Protein AF-B3SEL4-F1 (afdb_monomer_lite)

Secondary structure (DSSP, 8-state):
-HHHHHHHHHHHHHHHHHHHHHHTTT-SS------------S---HHHHHHHHHHHHHHHHPPEEE-----GGGGGGGTT-SSEEE--SS--TT-----------SS--HHHHHHHHHHHH--S--HHHHHHHHHHHHH-HHHHHHHHHTTT-HHHHHHHHTT---SHHHHHHHHHHHHHHTSS-PPTT-SS--HHHHHHHHHTSTTHHHHHHGGGS-SS-EEHHHHHHHHTS-HHHHHHHHHHHHHTTSSEE-SSEEE--HHHHHHHHHHHHSSTTHHHHHHHHHHHHHHHHHHHTTT-GGGS---SSHHHHHHHHHHHHT-HHHHHHHTT-HHHHHHHHHHHTSSHHHHHHHHHHHHHHHHHHHHHHHHHHHHHHHHHHHHT--

Organism: Trichoplax adhaerens (NCBI:txid10228)

InterPro domains:
  IPR027417 P-loop containing nucleoside triphosphate hydrolase [SSF52540] (60-207)
  IPR036388 Winged helix-like DNA-binding domain superfamily [G3DSA:1.10.10.10] (206-271)
  IPR041452 APAF-1 helical domain [PF17908] (284-366)
  IPR042197 Apoptotic protease-activating factors, helical domain [G3DSA:1.10.8.430] (107-205)

Sequence (386 aa):
DICNVRKLGKRLEKEANKTAENKDNWMSSSSSNKQVKSTLPDDITPKQIEPVNTANSRLSETLFIFDDIWKKDHYKYLSFAKKSISTSRFKYLENELDHHCIRLQENLTDDEAIELLALLAVNDNDQTLHQNQVKTLGQNRAVKNVIDSCQGLPLAISLIGRLGLKTEKEWNQAKDIIAKKSAPTKLAHYDFNLYGTLELSVDSLENKRLFEQLAVFKRVSIPIQSVASLWDCEKSEAHLHLIEMNNKSLLTYDEEKCVLHDLMVDYLQQRLYSHNSNQDYRKSLNKTLIDGYRNQCDGKWNTFPDDGYFYPNLIYHALIAENDEDLQSIMTDFDWMKHKIEIDRTIYYLECDLTDYIDYLKKRKERKEKRKGKKKERNKIVQGSD

Structure (mmCIF, N/CA/C/O backbone):
data_AF-B3SEL4-F1
#
_entry.id   AF-B3SEL4-F1
#
loop_
_atom_site.group_PDB
_atom_site.id
_atom_site.type_symbol
_atom_site.label_atom_id
_atom_site.label_alt_id
_atom_site.label_comp_id
_atom_site.label_asym_id
_atom_site.label_entity_id
_atom_site.label_seq_id
_atom_site.pdbx_PDB_ins_code
_atom_site.Cartn_x
_atom_site.Cartn_y
_atom_site.Cartn_z
_atom_site.occupancy
_atom_site.B_iso_or_equiv
_atom_site.auth_seq_id
_atom_site.auth_comp_id
_atom_site.auth_asym_id
_atom_site.auth_atom_id
_atom_site.pdbx_PDB_model_num
ATOM 1 N N . ASP A 1 1 ? -0.916 -6.139 13.346 1.00 46.12 1 ASP A N 1
ATOM 2 C CA . ASP A 1 1 ? -1.919 -5.915 14.405 1.00 46.12 1 ASP A CA 1
ATOM 3 C C . ASP A 1 1 ? -1.754 -6.940 15.540 1.00 46.12 1 ASP A C 1
ATOM 5 O O . ASP A 1 1 ? -2.358 -8.008 15.543 1.00 46.12 1 ASP A O 1
ATOM 9 N N . ILE A 1 2 ? -0.829 -6.668 16.467 1.00 27.58 2 ILE A N 1
ATOM 10 C CA . ILE A 1 2 ? -0.338 -7.633 17.477 1.00 27.58 2 ILE A CA 1
ATOM 11 C C . ILE A 1 2 ? -1.396 -7.932 18.560 1.00 27.58 2 ILE A C 1
ATOM 13 O O . ILE A 1 2 ? -1.440 -9.036 19.109 1.00 27.58 2 ILE A O 1
ATOM 17 N N . CYS A 1 3 ? -2.308 -6.992 18.831 1.00 29.67 3 CYS A N 1
ATOM 18 C CA . CYS A 1 3 ? -3.395 -7.182 19.797 1.00 29.67 3 CYS A CA 1
ATOM 19 C C . CYS A 1 3 ? -4.429 -8.218 19.333 1.00 29.67 3 CYS A C 1
ATOM 21 O O . CYS A 1 3 ? -4.912 -9.014 20.146 1.00 29.67 3 CYS A O 1
ATOM 23 N N . ASN A 1 4 ? -4.712 -8.268 18.030 1.00 35.97 4 ASN A N 1
ATOM 24 C CA . ASN A 1 4 ? -5.650 -9.229 17.455 1.00 35.97 4 ASN A CA 1
ATOM 25 C C . ASN A 1 4 ? -5.087 -10.657 17.458 1.00 35.97 4 ASN A C 1
ATOM 27 O O . ASN A 1 4 ? -5.802 -11.592 17.819 1.00 35.97 4 ASN A O 1
ATOM 31 N N . VAL A 1 5 ? -3.780 -10.823 17.227 1.00 34.53 5 VAL A N 1
ATOM 32 C CA . VAL A 1 5 ? -3.087 -12.119 17.374 1.00 34.53 5 VAL A CA 1
ATOM 33 C C . VAL A 1 5 ? -3.148 -12.625 18.822 1.00 34.53 5 VAL A C 1
ATOM 35 O O . VAL A 1 5 ? -3.395 -13.806 19.062 1.00 34.53 5 VAL A O 1
ATOM 38 N N . ARG A 1 6 ? -3.011 -11.732 19.812 1.00 32.41 6 ARG A N 1
ATOM 39 C CA . ARG A 1 6 ? -3.050 -12.095 21.240 1.00 32.41 6 ARG A CA 1
ATOM 40 C C . ARG A 1 6 ? -4.450 -12.509 21.713 1.00 32.41 6 ARG A C 1
ATOM 42 O O . ARG A 1 6 ? -4.571 -13.427 22.525 1.00 32.41 6 ARG A O 1
ATOM 49 N N . LYS A 1 7 ? -5.511 -11.867 21.201 1.00 37.75 7 LYS A N 1
ATOM 50 C CA . LYS A 1 7 ? -6.910 -12.270 21.454 1.00 37.75 7 LYS A CA 1
ATOM 51 C C . LYS A 1 7 ? -7.256 -13.591 20.753 1.00 37.75 7 LYS A C 1
ATOM 53 O O . LYS A 1 7 ? -7.922 -14.429 21.361 1.00 37.75 7 LYS A O 1
ATOM 58 N N . LEU A 1 8 ? -6.759 -13.806 19.530 1.00 42.06 8 LEU A N 1
ATOM 59 C CA . LEU A 1 8 ? -6.926 -15.065 18.796 1.00 42.06 8 LEU A CA 1
ATOM 60 C C . LEU A 1 8 ? -6.233 -16.231 19.519 1.00 42.06 8 LEU A C 1
ATOM 62 O O . LEU A 1 8 ? -6.850 -17.273 19.714 1.00 42.06 8 LEU A O 1
ATOM 66 N N . GLY A 1 9 ? -5.008 -16.020 20.016 1.00 37.72 9 GLY A N 1
ATOM 67 C CA . GLY A 1 9 ? -4.267 -17.014 20.801 1.00 37.72 9 GLY A CA 1
ATOM 68 C C . GLY A 1 9 ? -5.033 -17.486 22.040 1.00 37.72 9 GLY A C 1
ATOM 69 O O . GLY A 1 9 ? -5.194 -18.685 22.242 1.00 37.72 9 GLY A O 1
ATOM 70 N N . LYS A 1 10 ? -5.619 -16.556 22.809 1.00 40.50 10 LYS A N 1
ATOM 71 C CA . LYS A 1 10 ? -6.431 -16.895 23.995 1.00 40.50 10 LYS A CA 1
ATOM 72 C C . LYS A 1 10 ? -7.736 -17.628 23.656 1.00 40.50 10 LYS A C 1
ATOM 74 O O . LYS A 1 10 ? -8.197 -18.447 24.450 1.00 40.50 10 LYS A O 1
ATOM 79 N N . ARG A 1 11 ? -8.362 -17.330 22.507 1.00 41.47 11 ARG A N 1
ATOM 80 C CA . ARG A 1 11 ? -9.570 -18.042 22.041 1.00 41.47 11 ARG A CA 1
ATOM 81 C C . ARG A 1 11 ? -9.228 -19.468 21.580 1.00 41.47 11 ARG A C 1
ATOM 83 O O . ARG A 1 11 ? -9.924 -20.396 21.982 1.00 41.47 11 ARG A O 1
ATOM 90 N N . LEU A 1 12 ? -8.131 -19.645 20.839 1.00 43.16 12 LEU A N 1
ATOM 91 C CA . LEU A 1 12 ? -7.654 -20.953 20.368 1.00 43.16 12 LEU A CA 1
ATOM 92 C C . LEU A 1 12 ? -7.207 -21.868 21.518 1.00 43.16 12 LEU A C 1
ATOM 94 O O . LEU A 1 12 ? -7.532 -23.051 21.518 1.00 43.16 12 LEU A O 1
ATOM 98 N N . GLU A 1 13 ? -6.539 -21.326 22.537 1.00 42.38 13 GLU A N 1
ATOM 99 C CA . GLU A 1 13 ? -6.127 -22.080 23.731 1.00 42.38 13 GLU A CA 1
ATOM 100 C C . GLU A 1 13 ? -7.340 -22.608 24.523 1.00 42.38 13 GLU A C 1
ATOM 102 O O . GLU A 1 13 ? -7.362 -23.753 24.978 1.00 42.38 13 GLU A O 1
ATOM 107 N N . LYS A 1 14 ? -8.414 -21.811 24.607 1.00 43.66 14 LYS A N 1
ATOM 108 C CA . LYS A 1 14 ? -9.664 -22.204 25.275 1.00 43.66 14 LYS A CA 1
ATOM 109 C C . LYS A 1 14 ? -10.432 -23.297 24.516 1.00 43.66 14 LYS A C 1
ATOM 111 O O . LYS A 1 14 ? -11.082 -24.127 25.151 1.00 43.66 14 LYS A O 1
ATOM 116 N N . GLU A 1 15 ? -10.378 -23.309 23.184 1.00 45.62 15 GLU A N 1
ATOM 117 C CA . GLU A 1 15 ? -10.992 -24.361 22.356 1.00 45.62 15 GLU A CA 1
ATOM 118 C C . GLU A 1 15 ? -10.153 -25.645 22.313 1.00 45.62 15 GLU A C 1
ATOM 120 O O . GLU A 1 15 ? -10.712 -26.744 22.382 1.00 45.62 15 GLU A O 1
ATOM 125 N N . ALA A 1 16 ? -8.822 -25.530 22.292 1.00 40.09 16 ALA A N 1
ATOM 126 C CA . ALA A 1 16 ? -7.917 -26.675 22.375 1.00 40.09 16 ALA A CA 1
ATOM 127 C C . ALA A 1 16 ? -8.120 -27.464 23.681 1.00 40.09 16 ALA A C 1
ATOM 129 O O . ALA A 1 16 ? -8.255 -28.688 23.642 1.00 40.09 16 ALA A O 1
ATOM 130 N N . ASN A 1 17 ? -8.261 -26.768 24.816 1.00 40.38 17 ASN A N 1
ATOM 131 C CA . ASN A 1 17 ? -8.483 -27.405 26.119 1.00 40.38 17 ASN A CA 1
ATOM 132 C C . ASN A 1 17 ? -9.842 -28.125 26.215 1.00 40.38 17 ASN A C 1
ATOM 134 O O . ASN A 1 17 ? -9.908 -29.227 26.749 1.00 40.38 17 ASN A O 1
ATOM 138 N N . LYS A 1 18 ? -10.908 -27.583 25.604 1.00 42.09 18 LYS A N 1
ATOM 139 C CA . LYS A 1 18 ? -12.211 -28.278 25.502 1.00 42.09 18 LYS A CA 1
ATOM 140 C C . LYS A 1 18 ? -12.161 -29.539 24.635 1.00 42.09 18 LYS A C 1
ATOM 142 O O . LYS A 1 18 ? -12.939 -30.467 24.833 1.00 42.09 18 LYS A O 1
ATOM 147 N N . THR A 1 19 ? -11.279 -29.558 23.639 1.00 44.28 19 THR A N 1
ATOM 148 C CA . THR A 1 19 ? -11.144 -30.688 22.710 1.00 44.28 19 THR A CA 1
ATOM 149 C C . THR A 1 19 ? -10.291 -31.807 23.314 1.00 44.28 19 THR A C 1
ATOM 151 O O . THR A 1 19 ? -10.539 -32.980 23.036 1.00 44.28 19 THR A O 1
ATOM 154 N N . ALA A 1 20 ? -9.326 -31.462 24.173 1.00 41.50 20 ALA A N 1
ATOM 155 C CA . ALA A 1 20 ? -8.533 -32.422 24.938 1.00 41.50 20 ALA A CA 1
ATOM 156 C C . ALA A 1 20 ? -9.395 -33.205 25.948 1.00 41.50 20 ALA A C 1
ATOM 158 O O . ALA A 1 20 ? -9.355 -34.432 25.937 1.00 41.50 20 ALA A O 1
ATOM 159 N N . GLU A 1 21 ? -10.271 -32.528 26.702 1.00 39.81 21 GLU A N 1
ATOM 160 C CA . GLU A 1 21 ? -11.197 -33.178 27.654 1.00 39.81 21 GLU A CA 1
ATOM 161 C C . GLU A 1 21 ? -12.165 -34.173 26.980 1.00 39.81 21 GLU A C 1
ATOM 163 O O . GLU A 1 21 ? -12.575 -35.158 27.590 1.00 39.81 21 GLU A O 1
ATOM 168 N N . ASN A 1 22 ? -12.498 -33.970 25.699 1.00 40.81 22 ASN A N 1
ATOM 169 C CA . ASN A 1 22 ? -13.349 -34.892 24.938 1.00 40.81 22 ASN A CA 1
ATOM 170 C C . ASN A 1 22 ? -12.594 -36.090 24.332 1.00 40.81 22 ASN A C 1
ATOM 172 O O . ASN A 1 22 ? -13.222 -37.108 24.038 1.00 40.81 22 ASN A O 1
ATOM 176 N N . LYS A 1 23 ? -11.269 -36.005 24.136 1.00 40.97 23 LYS A N 1
ATOM 177 C CA . LYS A 1 23 ? -10.467 -37.105 23.565 1.00 40.97 23 LYS A CA 1
ATOM 178 C C . LYS A 1 23 ? -10.150 -38.202 24.581 1.00 40.97 23 LYS A C 1
ATOM 180 O O . LYS A 1 23 ? -10.099 -39.370 24.191 1.00 40.97 23 LYS A O 1
ATOM 185 N N . ASP A 1 24 ? -10.038 -37.863 25.863 1.00 37.44 24 ASP A N 1
ATOM 186 C CA . ASP A 1 24 ? -9.788 -38.848 26.925 1.00 37.44 24 ASP A CA 1
ATOM 187 C C . ASP A 1 24 ? -10.968 -39.821 27.121 1.00 37.44 24 ASP A C 1
ATOM 189 O O . ASP A 1 24 ? -10.780 -40.950 27.571 1.00 37.44 24 ASP A O 1
ATOM 193 N N . ASN A 1 25 ? -12.168 -39.455 26.657 1.00 36.09 25 ASN A N 1
ATOM 194 C CA . ASN A 1 25 ? -13.347 -40.326 26.652 1.00 36.09 25 ASN A CA 1
ATOM 195 C C . ASN A 1 25 ? -13.436 -41.287 25.447 1.00 36.09 25 ASN A C 1
ATOM 197 O O . ASN A 1 25 ? -14.344 -42.115 25.406 1.00 36.09 25 ASN A O 1
ATOM 201 N N . TRP A 1 26 ? -12.526 -41.210 24.465 1.00 30.84 26 TRP A N 1
ATOM 202 C CA . TRP A 1 26 ? -12.584 -42.023 23.234 1.00 30.84 26 TRP A CA 1
ATOM 203 C C . TRP A 1 26 ? -11.438 -43.035 23.071 1.00 30.84 26 TRP A C 1
ATOM 205 O O . TRP A 1 26 ? -11.531 -43.924 22.227 1.00 30.84 26 TRP A O 1
ATOM 215 N N . MET A 1 27 ? -10.383 -42.985 23.894 1.00 28.91 27 MET A N 1
ATOM 216 C CA . MET A 1 27 ? -9.229 -43.903 23.798 1.00 28.91 27 MET A CA 1
ATOM 217 C C . MET A 1 27 ? -9.416 -45.275 24.476 1.00 28.91 27 MET A C 1
ATOM 219 O O . MET A 1 27 ? -8.448 -45.956 24.803 1.00 28.91 27 MET A O 1
ATOM 223 N N . SER A 1 28 ? -10.653 -45.741 24.639 1.00 32.00 28 SER A N 1
ATOM 224 C CA . SER A 1 28 ? -10.948 -47.095 25.129 1.00 32.00 28 SER A CA 1
ATOM 225 C C . SER A 1 28 ? -11.773 -47.911 24.132 1.00 32.00 28 SER A C 1
ATOM 227 O O . SER A 1 28 ? -12.757 -48.542 24.491 1.00 32.00 28 SER A O 1
ATOM 229 N N . SER A 1 29 ? -11.382 -47.940 22.853 1.00 29.69 29 SER A N 1
ATOM 230 C CA . SER A 1 29 ? -11.734 -49.065 21.969 1.00 29.69 29 SER A CA 1
ATOM 231 C C . SER A 1 29 ? -10.936 -49.092 20.657 1.00 29.69 29 SER A C 1
ATOM 233 O O . SER A 1 29 ? -10.784 -48.089 19.972 1.00 29.69 29 SER A O 1
ATOM 235 N N . SER A 1 30 ? -10.517 -50.307 20.286 1.00 28.34 30 SER A N 1
ATOM 236 C CA . SER A 1 30 ? -10.019 -50.766 18.975 1.00 28.34 30 SER A CA 1
ATOM 237 C C . SER A 1 30 ? -8.514 -50.642 18.654 1.00 28.34 30 SER A C 1
ATOM 239 O O . SER A 1 30 ? -8.036 -49.745 17.969 1.00 28.34 30 SER A O 1
ATOM 241 N N . SER A 1 31 ? -7.782 -51.683 19.068 1.00 29.41 31 SER A N 1
ATOM 242 C CA . SER A 1 31 ? -6.554 -52.165 18.421 1.00 29.41 31 SER A CA 1
ATOM 243 C C . SER A 1 31 ? -6.883 -52.930 17.136 1.00 29.41 31 SER A C 1
ATOM 245 O O . SER A 1 31 ? -7.730 -53.820 17.175 1.00 29.41 31 SER A O 1
ATOM 247 N N . SER A 1 32 ? -6.149 -52.684 16.044 1.00 28.41 32 SER A N 1
ATOM 248 C CA . SER A 1 32 ? -5.778 -53.704 15.041 1.00 28.41 32 SER A CA 1
ATOM 249 C C . SER A 1 32 ? -4.701 -53.179 14.083 1.00 28.41 32 SER A C 1
ATOM 251 O O . SER A 1 32 ? -4.961 -52.368 13.200 1.00 28.41 32 SER A O 1
ATOM 253 N N . ASN A 1 33 ? -3.479 -53.685 14.265 1.00 28.77 33 ASN A N 1
ATOM 254 C CA . ASN A 1 33 ? -2.324 -53.499 13.388 1.00 28.77 33 ASN A CA 1
ATOM 255 C C . ASN A 1 33 ? -2.513 -54.232 12.049 1.00 28.77 33 ASN A C 1
ATOM 257 O O . ASN A 1 33 ? -2.801 -55.429 12.040 1.00 28.77 33 ASN A O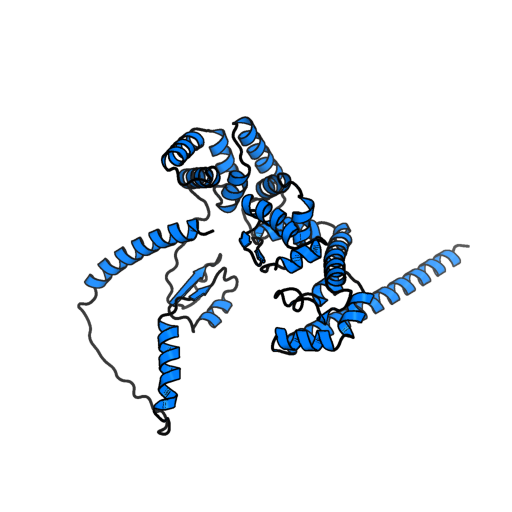 1
ATOM 261 N N . LYS A 1 34 ? -2.201 -53.571 10.927 1.00 28.34 34 LYS A N 1
ATOM 262 C CA . LYS A 1 34 ? -1.769 -54.243 9.690 1.00 28.34 34 LYS A CA 1
ATOM 263 C C . LYS A 1 34 ? -0.525 -53.555 9.127 1.00 28.34 34 LYS A C 1
ATOM 265 O O . LYS A 1 34 ? -0.582 -52.445 8.613 1.00 28.34 34 LYS A O 1
ATOM 270 N N . GLN A 1 35 ? 0.597 -54.259 9.255 1.00 28.39 35 GLN A N 1
ATOM 271 C CA . GLN A 1 35 ? 1.891 -53.978 8.636 1.00 28.39 35 GLN A CA 1
ATOM 272 C C . GLN A 1 35 ? 1.788 -54.106 7.109 1.00 28.39 35 GLN A C 1
ATOM 274 O O . GLN A 1 35 ? 1.381 -55.154 6.606 1.00 28.39 35 GLN A O 1
ATOM 279 N N . VAL A 1 36 ? 2.224 -53.082 6.375 1.00 27.52 36 VAL A N 1
ATOM 280 C CA . VAL A 1 36 ? 2.516 -53.170 4.937 1.00 27.52 36 VAL A CA 1
ATOM 281 C C . VAL A 1 36 ? 4.029 -53.030 4.770 1.00 27.52 36 VAL A C 1
ATOM 283 O O . VAL A 1 36 ? 4.616 -52.042 5.202 1.00 27.52 36 VAL A O 1
ATOM 286 N N . LYS A 1 37 ? 4.660 -54.066 4.207 1.00 26.48 37 LYS A N 1
ATOM 287 C CA . LYS A 1 37 ? 6.102 -54.145 3.931 1.00 26.48 37 LYS A CA 1
ATOM 288 C C . LYS A 1 37 ? 6.495 -53.127 2.853 1.00 26.48 37 LYS A C 1
ATOM 290 O O . LYS A 1 37 ? 5.923 -53.152 1.767 1.00 26.48 37 LYS A O 1
ATOM 295 N N . SER A 1 38 ? 7.489 -52.284 3.137 1.00 30.64 38 SER A N 1
ATOM 296 C CA . SER A 1 38 ? 8.164 -51.438 2.150 1.00 30.64 38 SER A CA 1
ATOM 297 C C . SER A 1 38 ? 9.314 -52.204 1.492 1.00 30.64 38 SER A C 1
ATOM 299 O O . SER A 1 38 ? 10.143 -52.806 2.168 1.00 30.64 38 SER A O 1
ATOM 301 N N . THR A 1 39 ? 9.374 -52.167 0.165 1.00 32.22 39 THR A N 1
ATOM 302 C CA . THR A 1 39 ? 10.546 -52.557 -0.627 1.00 32.22 39 THR A CA 1
ATOM 303 C C . THR A 1 39 ? 11.324 -51.292 -0.980 1.00 32.22 39 THR A C 1
ATOM 305 O O . THR A 1 39 ? 10.857 -50.503 -1.801 1.00 32.22 39 THR A O 1
ATOM 308 N N . LEU A 1 40 ? 12.485 -51.087 -0.355 1.00 32.56 40 LEU A N 1
ATOM 309 C CA . LEU A 1 40 ? 13.496 -50.108 -0.770 1.00 32.56 40 LEU A CA 1
ATOM 310 C C . LEU A 1 40 ? 14.810 -50.856 -1.080 1.00 32.56 40 LEU A C 1
ATOM 312 O O . LEU A 1 40 ? 15.064 -51.860 -0.416 1.00 32.56 40 LEU A O 1
ATOM 316 N N . PRO A 1 41 ? 15.616 -50.422 -2.071 1.00 33.94 41 PRO A N 1
ATOM 317 C CA . PRO A 1 41 ? 16.867 -51.089 -2.451 1.00 33.94 41 PRO A CA 1
ATOM 318 C C . PRO A 1 41 ? 17.981 -50.938 -1.398 1.00 33.94 41 PRO A C 1
ATOM 320 O O . PRO A 1 41 ? 18.105 -49.886 -0.773 1.00 33.94 41 PRO A O 1
ATOM 323 N N . ASP A 1 42 ? 18.813 -51.972 -1.270 1.00 38.41 42 ASP A N 1
ATOM 324 C CA . ASP A 1 42 ? 19.773 -52.236 -0.181 1.00 38.41 42 ASP A CA 1
ATOM 325 C C . ASP A 1 42 ? 21.061 -51.374 -0.129 1.00 38.41 42 ASP A C 1
ATOM 327 O O . ASP A 1 42 ? 22.042 -51.802 0.467 1.00 38.41 42 ASP A O 1
ATOM 331 N N . ASP A 1 43 ? 21.099 -50.151 -0.670 1.00 43.00 43 ASP A N 1
ATOM 332 C CA . ASP A 1 43 ? 22.347 -49.351 -0.688 1.00 43.00 43 ASP A CA 1
ATOM 333 C C . ASP A 1 43 ? 22.170 -47.884 -0.254 1.00 43.00 43 ASP A C 1
ATOM 335 O O . ASP A 1 43 ? 22.520 -46.938 -0.961 1.00 43.00 43 ASP A O 1
ATOM 339 N N . ILE A 1 44 ? 21.656 -47.666 0.963 1.00 38.75 44 ILE A N 1
ATOM 340 C CA . ILE A 1 44 ? 21.712 -46.353 1.628 1.00 38.75 44 ILE A CA 1
ATOM 341 C C . ILE A 1 44 ? 22.548 -46.475 2.903 1.00 38.75 44 ILE A C 1
ATOM 343 O O . ILE A 1 44 ? 22.174 -47.152 3.859 1.00 38.75 44 ILE A O 1
ATOM 347 N N . THR A 1 45 ? 23.694 -45.791 2.938 1.00 41.41 45 THR A N 1
ATOM 348 C CA . THR A 1 45 ? 24.536 -45.740 4.141 1.00 41.41 45 THR A CA 1
ATOM 349 C C . THR A 1 45 ? 23.874 -44.893 5.246 1.00 41.41 45 THR A C 1
ATOM 351 O O . THR A 1 45 ? 23.274 -43.855 4.947 1.00 41.41 45 THR A O 1
ATOM 354 N N . PRO A 1 46 ? 24.021 -45.250 6.542 1.00 44.84 46 PRO A N 1
ATOM 355 C CA . PRO A 1 46 ? 23.332 -44.580 7.657 1.00 44.84 46 PRO A CA 1
ATOM 356 C C . PRO A 1 46 ? 23.544 -43.056 7.738 1.00 44.84 46 PRO A C 1
ATOM 358 O O . PRO A 1 46 ? 22.676 -42.332 8.218 1.00 44.84 46 PRO A O 1
ATOM 361 N N . LYS A 1 47 ? 24.667 -42.544 7.213 1.00 43.47 47 LYS A N 1
ATOM 362 C CA . LYS A 1 47 ? 25.020 -41.112 7.240 1.00 43.47 47 LYS A CA 1
ATOM 363 C C . LYS A 1 47 ? 24.195 -40.226 6.297 1.00 43.47 47 LYS A C 1
ATOM 365 O O . LYS A 1 47 ? 24.159 -39.019 6.504 1.00 43.47 47 LYS A O 1
ATOM 370 N N . GLN A 1 48 ? 23.529 -40.784 5.282 1.00 44.12 48 GLN A N 1
ATOM 371 C CA . GLN A 1 48 ? 22.653 -40.015 4.379 1.00 44.12 48 GLN A CA 1
ATOM 372 C C . GLN A 1 48 ? 21.198 -39.941 4.872 1.00 44.12 48 GLN A C 1
ATOM 374 O O . GLN A 1 48 ? 20.434 -39.090 4.422 1.00 44.12 48 GLN A O 1
ATOM 379 N N . ILE A 1 49 ? 20.825 -40.792 5.832 1.00 43.81 49 ILE A N 1
ATOM 380 C CA . ILE A 1 49 ? 19.463 -40.896 6.374 1.00 43.81 49 ILE A CA 1
ATOM 381 C C . ILE A 1 49 ? 19.231 -39.870 7.498 1.00 43.81 49 ILE A C 1
ATOM 383 O O . ILE A 1 49 ? 18.130 -39.334 7.629 1.00 43.81 49 ILE A O 1
ATOM 387 N N . GLU A 1 50 ? 20.264 -39.530 8.275 1.00 41.69 50 GLU A N 1
ATOM 388 C CA . GLU A 1 50 ? 20.162 -38.562 9.377 1.00 41.69 50 GLU A CA 1
ATOM 389 C C . GLU A 1 50 ? 19.733 -37.141 8.956 1.00 41.69 50 GLU A C 1
ATOM 391 O O . GLU A 1 50 ? 18.789 -36.629 9.565 1.00 41.69 50 GLU A O 1
ATOM 396 N N . PRO A 1 51 ? 20.312 -36.479 7.931 1.00 45.38 51 PRO A N 1
ATOM 397 C CA . PRO A 1 51 ? 19.884 -35.127 7.562 1.00 45.38 51 PRO A CA 1
ATOM 398 C C . PRO A 1 51 ? 18.456 -35.093 6.996 1.00 45.38 51 PRO A C 1
ATOM 400 O O . PRO A 1 51 ? 17.718 -34.148 7.269 1.00 45.38 51 PRO A O 1
ATOM 403 N N . VAL A 1 52 ? 18.028 -36.141 6.284 1.00 48.69 52 VAL A N 1
ATOM 404 C CA . VAL A 1 52 ? 16.672 -36.247 5.716 1.00 48.69 52 VAL A CA 1
ATOM 405 C C . VAL A 1 52 ? 15.633 -36.515 6.808 1.00 48.69 52 VAL A C 1
ATOM 407 O O . VAL A 1 52 ? 14.593 -35.859 6.835 1.00 48.69 52 VAL A O 1
ATOM 410 N N . ASN A 1 53 ? 15.922 -37.407 7.760 1.00 49.66 53 ASN A N 1
ATOM 411 C CA . ASN A 1 53 ? 15.025 -37.675 8.887 1.00 49.66 53 ASN A CA 1
ATOM 412 C C . ASN A 1 53 ? 14.955 -36.504 9.874 1.00 49.66 53 ASN A C 1
ATOM 414 O O . ASN A 1 53 ? 13.883 -36.232 10.409 1.00 49.66 53 ASN A O 1
ATOM 418 N N . THR A 1 54 ? 16.055 -35.771 10.071 1.00 50.38 54 THR A N 1
ATOM 419 C CA . THR A 1 54 ? 16.087 -34.584 10.942 1.00 50.38 54 THR A CA 1
ATOM 420 C C . THR A 1 54 ? 15.400 -33.375 10.294 1.00 50.38 54 THR A C 1
ATOM 422 O O . THR A 1 54 ? 14.720 -32.607 10.971 1.00 50.38 54 THR A O 1
ATOM 425 N N . ALA A 1 55 ? 15.522 -33.196 8.974 1.00 55.94 55 ALA A N 1
ATOM 426 C CA . ALA A 1 55 ? 14.768 -32.175 8.243 1.00 55.94 55 ALA A CA 1
ATOM 427 C C . ALA A 1 55 ? 13.263 -32.500 8.214 1.00 55.94 55 ALA A C 1
ATOM 429 O O . ALA A 1 55 ? 12.435 -31.622 8.461 1.00 55.94 55 ALA A O 1
ATOM 430 N N . ASN A 1 56 ? 12.903 -33.770 7.999 1.00 56.28 56 ASN A N 1
ATOM 431 C CA . ASN A 1 56 ? 11.512 -34.224 8.016 1.00 56.28 56 ASN A CA 1
ATOM 432 C C . ASN A 1 56 ? 10.876 -34.157 9.414 1.00 56.28 56 ASN A C 1
ATOM 434 O O . ASN A 1 56 ? 9.696 -33.815 9.517 1.00 56.28 56 ASN A O 1
ATOM 438 N N . SER A 1 57 ? 11.629 -34.425 10.489 1.00 61.28 57 SER A N 1
ATOM 439 C CA . SER A 1 57 ? 11.122 -34.261 11.857 1.00 61.28 57 SER A CA 1
ATOM 440 C C . SER A 1 57 ? 10.858 -32.788 12.179 1.00 61.28 57 SER A C 1
ATOM 442 O O . SER A 1 57 ? 9.770 -32.458 12.650 1.00 61.28 57 SER A O 1
ATOM 444 N N . ARG A 1 58 ? 11.767 -31.876 11.803 1.00 64.31 58 ARG A N 1
ATOM 445 C CA . ARG A 1 58 ? 11.575 -30.422 11.968 1.00 64.31 58 ARG A CA 1
ATOM 446 C C . ARG A 1 58 ? 10.361 -29.893 11.205 1.00 64.31 58 ARG A C 1
ATOM 448 O O . ARG A 1 58 ? 9.576 -29.126 11.759 1.00 64.31 58 ARG A O 1
ATOM 455 N N . LEU A 1 59 ? 10.157 -30.331 9.962 1.00 69.88 59 LEU A N 1
ATOM 456 C CA . LEU A 1 59 ? 8.974 -29.953 9.178 1.00 69.88 59 LEU A CA 1
ATOM 457 C C . LEU A 1 59 ? 7.672 -30.469 9.809 1.00 69.88 59 LEU A C 1
ATOM 459 O O . LEU A 1 59 ? 6.653 -29.788 9.747 1.00 69.88 59 LEU A O 1
ATOM 463 N N . SER A 1 60 ? 7.701 -31.634 10.463 1.00 71.56 60 SER A N 1
ATOM 464 C CA . SER A 1 60 ? 6.526 -32.195 11.145 1.00 71.56 60 SER A CA 1
ATOM 465 C C . SER A 1 60 ? 6.136 -31.463 12.442 1.00 71.56 60 SER A C 1
ATOM 467 O O . SER A 1 60 ? 5.001 -31.582 12.916 1.00 71.56 60 SER A O 1
ATOM 469 N N . GLU A 1 61 ? 7.050 -30.675 13.012 1.00 83.12 61 GLU A N 1
ATOM 470 C CA . GLU A 1 61 ? 6.820 -29.847 14.203 1.00 83.12 61 GLU A CA 1
ATOM 471 C C . GLU A 1 61 ? 6.582 -28.369 13.885 1.00 83.12 61 GLU A C 1
ATOM 473 O O . GLU A 1 61 ? 6.089 -27.633 14.737 1.00 83.12 61 GLU A O 1
ATOM 478 N N . THR A 1 62 ? 6.855 -27.948 12.652 1.00 90.12 62 THR A N 1
ATOM 479 C CA . THR A 1 62 ? 6.683 -26.561 12.219 1.00 90.12 62 THR A CA 1
ATOM 480 C C . THR A 1 62 ? 5.212 -26.254 11.941 1.00 90.12 62 THR A C 1
ATOM 482 O O . THR A 1 62 ? 4.552 -26.975 11.193 1.00 90.12 62 THR A O 1
ATOM 485 N N . LEU A 1 63 ? 4.702 -25.163 12.523 1.00 91.69 63 LEU A N 1
ATOM 486 C CA . LEU A 1 63 ? 3.401 -24.596 12.172 1.00 91.69 63 LEU A CA 1
ATOM 487 C C . LEU A 1 63 ? 3.563 -23.631 10.996 1.00 91.69 63 LEU A C 1
ATOM 489 O O . LEU A 1 63 ? 4.254 -22.620 11.110 1.00 91.69 63 LEU A O 1
ATOM 493 N N . PHE A 1 64 ? 2.884 -23.915 9.891 1.00 92.06 64 PHE A N 1
ATOM 494 C CA . PHE A 1 64 ? 2.817 -23.026 8.737 1.00 92.06 64 PHE A CA 1
ATOM 495 C C . PHE A 1 64 ? 1.597 -22.110 8.835 1.00 92.06 64 PHE A C 1
ATOM 497 O O . PHE A 1 64 ? 0.507 -22.555 9.189 1.00 92.06 64 PHE A O 1
ATOM 504 N N . ILE A 1 65 ? 1.765 -20.830 8.512 1.00 93.25 65 ILE A N 1
ATOM 505 C CA . ILE A 1 65 ? 0.661 -19.869 8.444 1.00 93.25 65 ILE A CA 1
ATOM 506 C C . ILE A 1 65 ? 0.576 -19.363 7.010 1.00 93.25 65 ILE A C 1
ATOM 508 O O . ILE A 1 65 ? 1.523 -18.767 6.502 1.00 93.25 65 ILE A O 1
ATOM 512 N N . PHE A 1 66 ? -0.554 -19.626 6.363 1.00 91.44 66 PHE A N 1
ATOM 513 C CA . PHE A 1 66 ? -0.843 -19.188 5.004 1.00 91.44 66 PHE A CA 1
ATOM 514 C C . PHE A 1 66 ? -1.909 -18.102 5.052 1.00 91.44 66 PHE A C 1
ATOM 516 O O . PHE A 1 66 ? -3.082 -18.382 5.306 1.00 91.44 66 PHE A O 1
ATOM 523 N N . ASP A 1 67 ? -1.490 -16.861 4.853 1.00 89.62 67 ASP A N 1
ATOM 524 C CA . ASP A 1 67 ? -2.392 -15.719 4.924 1.00 89.62 67 ASP A CA 1
ATOM 525 C C . ASP A 1 67 ? -3.089 -15.470 3.578 1.00 89.62 67 ASP A C 1
ATOM 527 O O . ASP A 1 67 ? -2.477 -15.595 2.519 1.00 89.62 67 ASP A O 1
ATOM 531 N N . ASP A 1 68 ? -4.377 -15.150 3.650 1.00 87.50 68 ASP A N 1
ATOM 532 C CA . ASP A 1 68 ? -5.282 -14.752 2.574 1.00 87.50 68 ASP A CA 1
ATOM 533 C C . ASP A 1 68 ? -5.180 -15.633 1.314 1.00 87.50 68 ASP A C 1
ATOM 535 O O . ASP A 1 68 ? -4.665 -15.238 0.271 1.00 87.50 68 ASP A O 1
ATOM 539 N N . ILE A 1 69 ? -5.685 -16.869 1.380 1.00 88.06 69 ILE A N 1
ATOM 540 C CA . ILE A 1 69 ? -5.737 -17.765 0.215 1.00 88.06 69 ILE A CA 1
ATOM 541 C C . ILE A 1 69 ? -6.960 -17.443 -0.649 1.00 88.06 69 ILE A C 1
ATOM 543 O O . ILE A 1 69 ? -8.101 -17.688 -0.252 1.00 88.06 69 ILE A O 1
ATOM 547 N N . TRP A 1 70 ? -6.729 -16.976 -1.879 1.00 86.06 70 TRP A N 1
ATOM 548 C CA . TRP A 1 70 ? -7.809 -16.569 -2.790 1.00 86.06 70 TRP A CA 1
ATOM 549 C C . TRP A 1 70 ? -8.330 -17.682 -3.691 1.00 86.06 70 TRP A C 1
ATOM 551 O O . TRP A 1 70 ? -9.511 -17.677 -4.010 1.00 86.06 70 TRP A O 1
ATOM 561 N N . LYS A 1 71 ? -7.482 -18.617 -4.139 1.00 85.44 71 LYS A N 1
ATOM 562 C CA . LYS A 1 71 ? -7.849 -19.635 -5.142 1.00 85.44 71 LYS A CA 1
ATOM 563 C C . LYS A 1 71 ? -7.893 -21.027 -4.528 1.00 85.44 71 LYS A C 1
ATOM 565 O O . LYS A 1 71 ? -6.933 -21.444 -3.885 1.00 85.44 71 LYS A O 1
ATOM 570 N N . LYS A 1 72 ? -8.957 -21.780 -4.826 1.00 82.88 72 LYS A N 1
ATOM 571 C CA . LYS A 1 72 ? -9.130 -23.177 -4.389 1.00 82.88 72 LYS A CA 1
ATOM 572 C C . LYS A 1 72 ? -7.903 -24.042 -4.687 1.00 82.88 72 LYS A C 1
ATOM 574 O O . LYS A 1 72 ? -7.438 -24.772 -3.819 1.00 82.88 72 LYS A O 1
ATOM 579 N N . ASP A 1 73 ? -7.352 -23.929 -5.894 1.00 85.69 73 ASP A N 1
ATOM 580 C CA . ASP A 1 73 ? -6.225 -24.758 -6.328 1.00 85.69 73 ASP A CA 1
ATOM 581 C C . ASP A 1 73 ? -4.932 -24.496 -5.552 1.00 85.69 73 ASP A C 1
ATOM 583 O O . ASP A 1 73 ? -4.075 -25.375 -5.505 1.00 85.69 73 ASP A O 1
ATOM 587 N N . HIS A 1 74 ? -4.791 -23.338 -4.895 1.00 87.19 74 HIS A N 1
ATOM 588 C CA . HIS A 1 74 ? -3.580 -23.035 -4.134 1.00 87.19 74 HIS A CA 1
ATOM 589 C C . HIS A 1 74 ? -3.388 -23.977 -2.946 1.00 87.19 74 HIS A C 1
ATOM 591 O O . HIS A 1 74 ? -2.254 -24.307 -2.611 1.00 87.19 74 HIS A O 1
ATOM 597 N N . TYR A 1 75 ? -4.480 -24.494 -2.378 1.00 83.00 75 TYR A N 1
ATOM 598 C CA . TYR A 1 75 ? -4.433 -25.481 -1.303 1.00 83.00 75 TYR A CA 1
ATOM 599 C C . TYR A 1 75 ? -3.682 -26.765 -1.692 1.00 83.00 75 TYR A C 1
ATOM 601 O O . TYR A 1 75 ? -3.085 -27.404 -0.828 1.00 83.00 75 TYR A O 1
ATOM 609 N N . LYS A 1 76 ? -3.638 -27.122 -2.985 1.00 82.81 76 LYS A N 1
ATOM 610 C CA . LYS A 1 76 ? -2.904 -28.303 -3.473 1.00 82.81 76 LYS A CA 1
ATOM 611 C C . LYS A 1 76 ? -1.396 -28.182 -3.248 1.00 82.81 76 LYS A C 1
ATOM 613 O O . LYS A 1 76 ? -0.740 -29.189 -2.998 1.00 82.81 76 LYS A O 1
ATOM 618 N N . TYR A 1 77 ? -0.855 -26.963 -3.290 1.00 84.88 77 TYR A N 1
ATOM 619 C CA . TYR A 1 77 ? 0.567 -26.704 -3.043 1.00 84.88 77 TYR A CA 1
ATOM 620 C C . TYR A 1 77 ? 0.927 -26.711 -1.556 1.00 84.88 77 TYR A C 1
ATOM 622 O O . TYR A 1 77 ? 2.105 -26.690 -1.218 1.00 84.88 77 TYR A O 1
ATOM 630 N N . LEU A 1 78 ? -0.068 -26.749 -0.666 1.00 85.19 78 LEU A N 1
ATOM 631 C CA . LEU A 1 78 ? 0.129 -26.694 0.784 1.00 85.19 78 LEU A CA 1
ATOM 632 C C . LEU A 1 78 ? 0.154 -28.085 1.426 1.00 85.19 78 LEU A C 1
ATOM 634 O O . LEU A 1 78 ? 0.315 -28.196 2.636 1.00 85.19 78 LEU A O 1
ATOM 638 N N . SER A 1 79 ? 0.036 -29.155 0.634 1.00 81.19 79 SER A N 1
ATOM 639 C CA . SER A 1 79 ? -0.046 -30.538 1.126 1.00 81.19 79 SER A CA 1
ATOM 640 C C . SER A 1 79 ? 1.187 -30.993 1.919 1.00 81.19 79 SER A C 1
ATOM 642 O O . SER A 1 79 ? 1.096 -31.922 2.721 1.00 81.19 79 SER A O 1
ATOM 644 N N . PHE A 1 80 ? 2.333 -30.327 1.741 1.00 84.56 80 PHE A N 1
ATOM 645 C CA . PHE A 1 80 ? 3.540 -30.573 2.533 1.00 84.56 80 PHE A CA 1
ATOM 646 C C . PHE A 1 80 ? 3.395 -30.130 4.002 1.00 84.56 80 PHE A C 1
ATOM 648 O O . PHE A 1 80 ? 4.066 -30.675 4.882 1.00 84.56 80 PHE A O 1
ATOM 655 N N . ALA A 1 81 ? 2.527 -29.155 4.284 1.00 86.50 81 ALA A N 1
ATOM 656 C CA . ALA A 1 81 ? 2.368 -28.541 5.594 1.00 86.50 81 ALA A CA 1
ATOM 657 C C . ALA A 1 81 ? 1.326 -29.294 6.434 1.00 86.50 81 ALA A C 1
ATOM 659 O O . ALA A 1 81 ? 0.158 -28.928 6.495 1.00 86.50 81 ALA A O 1
ATOM 660 N N . LYS A 1 82 ? 1.763 -30.351 7.130 1.00 81.38 82 LYS A N 1
ATOM 661 C CA . LYS A 1 82 ? 0.880 -31.176 7.983 1.00 81.38 82 LYS A CA 1
ATOM 662 C C . LYS A 1 82 ? 0.252 -30.410 9.154 1.00 81.38 82 LYS A C 1
ATOM 664 O O . LYS A 1 82 ? -0.805 -30.797 9.641 1.00 81.38 82 LYS A O 1
ATOM 669 N N . LYS A 1 83 ? 0.924 -29.362 9.634 1.00 88.12 83 LYS A N 1
ATOM 670 C CA . LYS A 1 83 ? 0.432 -28.442 10.664 1.00 88.12 83 LYS A CA 1
ATOM 671 C C . LYS A 1 83 ? 0.358 -27.058 10.047 1.00 88.12 83 LYS A C 1
ATOM 673 O O . LYS A 1 83 ? 1.381 -26.391 9.902 1.00 88.12 83 LYS A O 1
ATOM 678 N N . SER A 1 84 ? -0.841 -26.630 9.676 1.00 89.06 84 SER A N 1
ATOM 679 C CA . SER A 1 84 ? -1.029 -25.323 9.059 1.00 89.06 84 SER A CA 1
ATOM 680 C C . SER A 1 84 ? -2.285 -24.617 9.535 1.00 89.06 84 SER A C 1
ATOM 682 O O . SER A 1 84 ? -3.322 -25.249 9.725 1.00 89.06 84 SER A O 1
ATOM 684 N N . ILE A 1 85 ? -2.202 -23.296 9.639 1.00 91.38 85 ILE A N 1
ATOM 685 C CA . ILE A 1 85 ? -3.352 -22.400 9.715 1.00 91.38 85 ILE A CA 1
ATOM 686 C C . ILE A 1 85 ? -3.414 -21.648 8.393 1.00 91.38 85 ILE A C 1
ATOM 688 O O . ILE A 1 85 ? -2.402 -21.141 7.916 1.00 91.38 85 ILE A O 1
ATOM 692 N N . SER A 1 86 ? -4.604 -21.560 7.808 1.00 89.81 86 SER A N 1
ATOM 693 C CA . SER A 1 86 ? -4.840 -20.714 6.644 1.00 89.81 86 SER A CA 1
ATOM 694 C C . SER A 1 86 ? -5.968 -19.735 6.910 1.00 89.81 86 SER A C 1
ATOM 696 O O . SER A 1 86 ? -7.004 -20.143 7.440 1.00 89.81 86 SER A O 1
ATOM 698 N N . THR A 1 87 ? -5.811 -18.489 6.483 1.00 91.50 87 THR A N 1
ATOM 699 C CA . THR A 1 87 ? -6.911 -17.523 6.419 1.00 91.50 87 THR A CA 1
ATOM 700 C C . THR A 1 87 ? -7.417 -17.447 4.975 1.00 91.50 87 THR A C 1
ATOM 702 O O . THR A 1 87 ? -6.665 -17.595 4.011 1.00 91.50 87 THR A O 1
ATOM 705 N N . SER A 1 88 ? -8.728 -17.307 4.799 1.00 87.44 88 SER A N 1
ATOM 706 C CA . SER A 1 88 ? -9.345 -17.123 3.485 1.00 87.44 88 SER A CA 1
ATOM 707 C C . SER A 1 88 ? -10.711 -16.476 3.647 1.00 87.44 88 SER A C 1
ATOM 709 O O . SER A 1 88 ? -11.416 -16.716 4.630 1.00 87.44 88 SER A O 1
ATOM 711 N N . ARG A 1 89 ? -11.101 -15.690 2.645 1.00 83.12 89 ARG A N 1
ATOM 712 C CA . ARG A 1 89 ? -12.449 -15.120 2.517 1.00 83.12 89 ARG A CA 1
ATOM 713 C C . ARG A 1 89 ? -13.462 -16.154 2.027 1.00 83.12 89 ARG A C 1
ATOM 715 O O . ARG A 1 89 ? -14.664 -15.979 2.206 1.00 83.12 89 ARG A O 1
ATOM 722 N N . PHE A 1 90 ? -12.985 -17.234 1.408 1.00 82.38 90 PHE A N 1
ATOM 723 C CA . PHE A 1 90 ? -13.817 -18.224 0.741 1.00 82.38 90 PHE A CA 1
ATOM 724 C C . PHE A 1 90 ? -13.746 -19.565 1.462 1.00 82.38 90 PHE A C 1
ATOM 726 O O . PHE A 1 90 ? -12.672 -20.066 1.793 1.00 82.38 90 PHE A O 1
ATOM 733 N N . LYS A 1 91 ? -14.909 -20.189 1.662 1.00 78.44 91 LYS A N 1
ATOM 734 C CA . LYS A 1 91 ? -14.978 -21.560 2.162 1.00 78.44 91 LYS A CA 1
ATOM 735 C C . LYS A 1 91 ? -15.021 -22.532 0.989 1.00 78.44 91 LYS A C 1
ATOM 737 O O . LYS A 1 91 ? -16.017 -22.602 0.275 1.00 78.44 91 LYS A O 1
ATOM 742 N N . TYR A 1 92 ? -13.969 -23.325 0.834 1.00 75.25 92 TYR A N 1
ATOM 743 C CA . TYR A 1 92 ? -13.877 -24.351 -0.203 1.00 75.25 92 TYR A CA 1
ATOM 744 C C . TYR A 1 92 ? -14.268 -25.726 0.351 1.00 75.25 92 TYR A C 1
ATOM 746 O O . TYR A 1 92 ? -13.406 -26.540 0.665 1.00 75.25 92 TYR A O 1
ATOM 754 N N . LEU A 1 93 ? -15.578 -25.981 0.472 1.00 67.62 93 LEU A N 1
ATOM 755 C CA . LEU A 1 93 ? -16.138 -27.234 1.023 1.00 67.62 93 LEU A CA 1
ATOM 756 C C . LEU A 1 93 ? -15.695 -28.501 0.275 1.00 67.62 93 LEU A C 1
ATOM 758 O O . LEU A 1 93 ? -15.678 -29.583 0.844 1.00 67.62 93 LEU A O 1
ATOM 762 N N . GLU A 1 94 ? -15.346 -28.355 -0.998 1.00 64.38 94 GLU A N 1
ATOM 763 C CA . GLU A 1 94 ? -14.928 -29.436 -1.894 1.00 64.38 94 GLU A CA 1
ATOM 764 C C . GLU A 1 94 ? -13.434 -29.773 -1.788 1.00 64.38 94 GLU A C 1
ATOM 766 O O . GLU A 1 94 ? -12.954 -30.654 -2.498 1.00 64.38 94 GLU A O 1
ATOM 771 N N . ASN A 1 95 ? -12.661 -29.035 -0.986 1.00 61.75 95 ASN A N 1
ATOM 772 C CA . ASN A 1 95 ? -11.298 -29.447 -0.684 1.00 61.75 95 ASN A CA 1
ATOM 773 C C . ASN A 1 95 ? -11.393 -30.595 0.324 1.00 61.75 95 ASN A C 1
ATOM 775 O O . ASN A 1 95 ? -11.696 -30.357 1.489 1.00 61.75 95 ASN A O 1
ATOM 779 N N . GLU A 1 96 ? -11.112 -31.823 -0.119 1.00 57.94 96 GLU A N 1
ATOM 780 C CA . GLU A 1 96 ? -11.023 -33.057 0.690 1.00 57.94 96 GLU A CA 1
ATOM 781 C C . GLU A 1 96 ? -9.876 -33.029 1.730 1.00 57.94 96 GLU A C 1
ATOM 783 O O . GLU A 1 96 ? -9.320 -34.056 2.110 1.00 57.94 96 GLU A O 1
ATOM 788 N N . LEU A 1 97 ? -9.465 -31.840 2.167 1.00 63.06 97 LEU A N 1
ATOM 789 C CA . LEU A 1 97 ? -8.471 -31.647 3.207 1.00 63.06 97 LEU A CA 1
ATOM 790 C C . LEU A 1 97 ? -9.135 -31.861 4.567 1.00 63.06 97 LEU A C 1
ATOM 792 O O . LEU A 1 97 ? -10.188 -31.284 4.838 1.00 63.06 97 LEU A O 1
ATOM 796 N N . ASP A 1 98 ? -8.497 -32.639 5.436 1.00 70.38 98 ASP A N 1
ATOM 797 C CA . ASP A 1 98 ? -8.884 -32.753 6.842 1.00 70.38 98 ASP A CA 1
ATOM 798 C C . ASP A 1 98 ? -8.551 -31.434 7.558 1.00 70.38 98 ASP A C 1
ATOM 800 O O . ASP A 1 98 ? -7.398 -31.171 7.904 1.00 70.38 98 ASP A O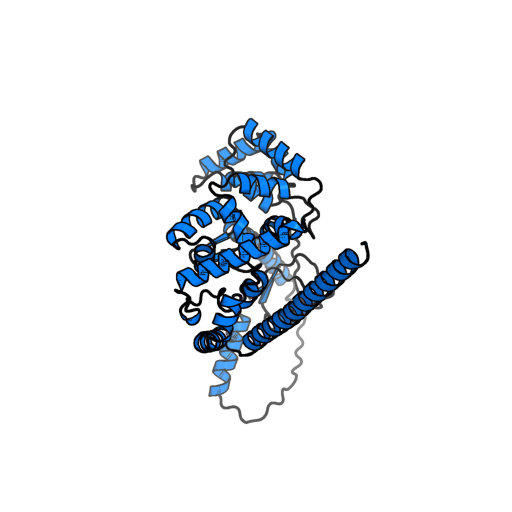 1
ATOM 804 N N . HIS A 1 99 ? -9.535 -30.538 7.675 1.00 75.31 99 HIS A N 1
ATOM 805 C CA . HIS A 1 99 ? -9.337 -29.208 8.246 1.00 75.31 99 HIS A CA 1
ATOM 806 C C . HIS A 1 99 ? -10.476 -28.798 9.181 1.00 75.31 99 HIS A C 1
ATOM 808 O O . HIS A 1 99 ? -11.661 -28.982 8.900 1.00 75.31 99 HIS A O 1
ATOM 814 N N . HIS A 1 100 ? -10.105 -28.149 10.284 1.00 82.31 100 HIS A N 1
ATOM 815 C CA . HIS A 1 100 ? -11.047 -27.473 11.168 1.00 82.31 100 HIS A CA 1
ATOM 816 C C . HIS A 1 100 ? -11.286 -26.047 10.665 1.00 82.31 100 HIS A C 1
ATOM 818 O O . HIS A 1 100 ? -10.364 -25.238 10.581 1.00 82.31 100 HIS A O 1
ATOM 824 N N . CYS A 1 101 ? -12.535 -25.731 10.325 1.00 84.12 101 CYS A N 1
ATOM 825 C CA . CYS A 1 101 ? -12.914 -24.410 9.834 1.00 84.12 101 CYS A CA 1
ATOM 826 C C . CYS A 1 101 ? -13.515 -23.571 10.968 1.00 84.12 101 CYS A C 1
ATOM 828 O O . CYS A 1 101 ? -14.603 -23.877 11.457 1.00 84.12 101 CYS A O 1
ATOM 830 N N . ILE A 1 102 ? -12.828 -22.491 11.344 1.00 86.69 102 ILE A N 1
ATOM 831 C CA . ILE A 1 102 ? -13.335 -21.487 12.284 1.00 86.69 102 ILE A CA 1
ATOM 832 C C . ILE A 1 102 ? -13.891 -20.322 11.470 1.00 86.69 102 ILE A C 1
ATOM 834 O O . ILE A 1 102 ? -13.149 -19.618 10.785 1.00 86.69 102 ILE A O 1
ATOM 838 N N . ARG A 1 103 ? -15.208 -20.111 11.537 1.00 85.88 103 ARG A N 1
ATOM 839 C CA . ARG A 1 103 ? -15.845 -18.951 10.910 1.00 85.88 103 ARG A CA 1
ATOM 840 C C . ARG A 1 103 ? -15.782 -17.769 11.871 1.00 85.88 103 ARG A C 1
ATOM 842 O O . ARG A 1 103 ? -16.426 -17.794 12.916 1.00 85.88 103 ARG A O 1
ATOM 849 N N . LEU A 1 104 ? -15.032 -16.738 11.499 1.00 86.50 104 LEU A N 1
ATOM 850 C CA . LEU A 1 104 ? -15.037 -15.467 12.215 1.00 86.50 104 LEU A CA 1
ATOM 851 C C . LEU A 1 104 ? -16.262 -14.645 11.803 1.00 86.50 104 LEU A C 1
ATOM 853 O O . LEU A 1 104 ? -16.694 -14.703 10.650 1.00 86.50 104 LEU A O 1
ATOM 857 N N . GLN A 1 105 ? -16.836 -13.910 12.757 1.00 86.31 105 GLN A N 1
ATOM 858 C CA . GLN A 1 105 ? -17.810 -12.878 12.420 1.00 86.31 105 GLN A CA 1
ATOM 859 C C . GLN A 1 105 ? -17.088 -11.714 11.747 1.00 86.31 105 GLN A C 1
ATOM 861 O O . GLN A 1 105 ? -15.962 -11.381 12.110 1.00 86.31 105 GLN A O 1
ATOM 866 N N . GLU A 1 106 ? -17.733 -11.142 10.739 1.00 82.44 106 GLU A N 1
ATOM 867 C CA . GLU A 1 106 ? -17.179 -10.043 9.950 1.00 82.44 106 GLU A CA 1
ATOM 868 C C . GLU A 1 106 ? -17.148 -8.732 10.748 1.00 82.44 106 GLU A C 1
ATOM 870 O O . GLU A 1 106 ? -16.218 -7.935 10.623 1.00 82.44 106 GLU A O 1
ATOM 875 N N . ASN A 1 107 ? -18.144 -8.543 11.612 1.00 89.88 107 ASN A N 1
ATOM 876 C CA . ASN A 1 107 ? -18.386 -7.313 12.348 1.00 89.88 107 ASN A CA 1
ATOM 877 C C . ASN A 1 107 ? -18.104 -7.529 13.839 1.00 89.88 107 ASN A C 1
ATOM 879 O O . ASN A 1 107 ? -18.425 -8.576 14.406 1.00 89.88 107 ASN A O 1
ATOM 883 N N . LEU A 1 108 ? -17.517 -6.519 14.470 1.00 93.62 108 LEU A N 1
ATOM 884 C CA . LEU A 1 108 ? -17.421 -6.417 15.917 1.00 93.62 108 LEU A CA 1
ATOM 885 C C . LEU A 1 108 ? -18.803 -6.138 16.503 1.00 93.62 108 LEU A C 1
ATOM 887 O O . LEU A 1 108 ? -19.608 -5.414 15.916 1.00 93.62 108 LEU A O 1
ATOM 891 N N . THR A 1 109 ? -19.041 -6.665 17.698 1.00 94.06 109 THR A N 1
ATOM 892 C CA . THR A 1 109 ? -20.143 -6.190 18.543 1.00 94.06 109 THR A CA 1
ATOM 893 C C . THR A 1 109 ? -19.903 -4.742 18.985 1.00 94.06 109 THR A C 1
ATOM 895 O O . THR A 1 109 ? -18.759 -4.286 19.005 1.00 94.06 109 THR A O 1
ATOM 898 N N . ASP A 1 110 ? -20.954 -4.026 19.396 1.00 93.25 110 ASP A N 1
ATOM 899 C CA . ASP A 1 110 ? -20.830 -2.661 19.935 1.00 93.25 110 ASP A CA 1
ATOM 900 C C . ASP A 1 110 ? -19.790 -2.582 21.058 1.00 93.25 110 ASP A C 1
ATOM 902 O O . ASP A 1 110 ? -18.943 -1.690 21.060 1.00 93.25 110 ASP A O 1
ATOM 906 N N . ASP A 1 111 ? -19.816 -3.547 21.980 1.00 94.06 111 ASP A N 1
ATOM 907 C CA . ASP A 1 111 ? -18.880 -3.613 23.100 1.00 94.06 111 ASP A CA 1
ATOM 908 C C . ASP A 1 111 ? -17.438 -3.839 22.617 1.00 94.06 111 ASP A C 1
ATOM 910 O O . ASP A 1 111 ? -16.517 -3.172 23.087 1.00 94.06 111 ASP A O 1
ATOM 914 N N . GLU A 1 112 ? -17.221 -4.728 21.639 1.00 95.88 112 GLU A N 1
ATOM 915 C CA . GLU A 1 112 ? -15.897 -4.946 21.039 1.00 95.88 112 GLU A CA 1
ATOM 916 C C . GLU A 1 112 ? -15.406 -3.720 20.249 1.00 95.88 112 GLU A C 1
ATOM 918 O O . GLU A 1 112 ? -14.208 -3.428 20.262 1.00 95.88 112 GLU A O 1
ATOM 923 N N . ALA A 1 113 ? -16.306 -2.990 19.585 1.00 96.06 113 ALA A N 1
ATOM 924 C CA . ALA A 1 113 ? -15.982 -1.767 18.861 1.00 96.06 113 ALA A CA 1
ATOM 925 C C . ALA A 1 113 ? -15.632 -0.616 19.818 1.00 96.06 113 ALA A C 1
ATOM 927 O O . ALA A 1 113 ? -14.635 0.071 19.603 1.00 96.06 113 ALA A O 1
ATOM 928 N N . ILE A 1 114 ? -16.395 -0.433 20.901 1.00 95.56 114 ILE A N 1
ATOM 929 C CA . ILE A 1 114 ? -16.099 0.545 21.960 1.00 95.56 114 ILE A CA 1
ATOM 930 C C . ILE A 1 114 ? -14.761 0.223 22.628 1.00 95.56 114 ILE A C 1
ATOM 932 O O . ILE A 1 114 ? -13.946 1.124 22.826 1.00 95.56 114 ILE A O 1
ATOM 936 N N . GLU A 1 115 ? -14.515 -1.051 22.937 1.00 94.88 115 GLU A N 1
ATOM 937 C CA . GLU A 1 115 ? -13.241 -1.519 23.485 1.00 94.88 115 GLU A CA 1
ATOM 938 C C . GLU A 1 115 ? -12.082 -1.190 22.534 1.00 94.88 115 GLU A C 1
ATOM 940 O O . GLU A 1 115 ? -11.059 -0.658 22.957 1.00 94.88 115 GLU A O 1
ATOM 945 N N . LEU A 1 116 ? -12.239 -1.450 21.231 1.00 94.56 116 LEU A N 1
ATOM 946 C CA . LEU A 1 116 ? -11.223 -1.109 20.236 1.00 94.56 116 LEU A CA 1
ATOM 947 C C . LEU A 1 116 ? -10.978 0.407 20.161 1.00 94.56 116 LEU A C 1
ATOM 949 O O . LEU A 1 116 ? -9.826 0.833 20.152 1.00 94.56 116 LEU A O 1
ATOM 953 N N . LEU A 1 117 ? -12.029 1.231 20.163 1.00 93.81 117 LEU A N 1
ATOM 954 C CA . LEU A 1 117 ? -11.891 2.691 20.196 1.00 93.81 117 LEU A CA 1
ATOM 955 C C . LEU A 1 117 ? -11.158 3.168 21.458 1.00 93.81 117 LEU A C 1
ATOM 957 O O . LEU A 1 117 ? -10.303 4.049 21.370 1.00 93.81 117 LEU A O 1
ATOM 961 N N . ALA A 1 118 ? -11.456 2.582 22.620 1.00 92.25 118 ALA A N 1
ATOM 962 C CA . ALA A 1 118 ? -10.787 2.913 23.874 1.00 92.25 118 ALA A CA 1
ATOM 963 C C . ALA A 1 118 ? -9.295 2.546 23.842 1.00 92.25 118 ALA A C 1
ATOM 965 O O . ALA A 1 118 ? -8.461 3.365 24.231 1.00 92.25 118 ALA A O 1
ATOM 966 N N . LEU A 1 119 ? -8.955 1.368 23.308 1.00 91.00 119 LEU A N 1
ATOM 967 C CA . LEU A 1 119 ? -7.570 0.923 23.119 1.00 91.00 119 LEU A CA 1
ATOM 968 C C . LEU A 1 119 ? -6.774 1.838 22.179 1.00 91.00 119 LEU A C 1
ATOM 970 O O . LEU A 1 119 ? -5.570 1.983 22.345 1.00 91.00 119 LEU A O 1
ATOM 974 N N . LEU A 1 120 ? -7.425 2.442 21.183 1.00 89.75 120 LEU A N 1
ATOM 975 C CA . LEU A 1 120 ? -6.769 3.332 20.219 1.00 89.75 120 LEU A CA 1
ATOM 976 C C . LEU A 1 120 ? -6.629 4.771 20.729 1.00 89.75 120 LEU A C 1
ATOM 978 O O . LEU A 1 120 ? -5.743 5.491 20.269 1.00 89.75 120 LEU A O 1
ATOM 982 N N . ALA A 1 121 ? -7.496 5.186 21.655 1.00 82.69 121 ALA A N 1
ATOM 983 C CA . ALA A 1 121 ? -7.484 6.519 22.253 1.00 82.69 121 ALA A CA 1
ATOM 984 C C . ALA A 1 121 ? -6.422 6.677 23.352 1.00 82.69 121 ALA A C 1
ATOM 986 O O . ALA A 1 121 ? -6.006 7.799 23.646 1.00 82.69 121 ALA A O 1
ATOM 987 N N . VAL A 1 122 ? -6.000 5.573 23.973 1.00 74.19 122 VAL A N 1
ATOM 988 C CA . VAL A 1 122 ? -5.062 5.573 25.096 1.00 74.19 122 VAL A CA 1
ATOM 989 C C . VAL A 1 122 ? -3.722 4.987 24.649 1.00 74.19 122 VAL A C 1
ATOM 991 O O . VAL A 1 122 ? -3.645 3.831 24.250 1.00 74.19 122 VAL A O 1
ATOM 994 N N . ASN A 1 123 ? -2.650 5.778 24.745 1.00 64.12 123 ASN A N 1
ATOM 995 C CA . ASN A 1 123 ? -1.288 5.317 24.444 1.00 64.12 123 ASN A CA 1
ATOM 996 C C . ASN A 1 123 ? -0.622 4.571 25.619 1.00 64.12 123 ASN A C 1
ATOM 998 O O . ASN A 1 123 ? 0.400 3.922 25.415 1.00 64.12 123 ASN A O 1
ATOM 1002 N N . ASP A 1 124 ? -1.191 4.651 26.826 1.00 59.56 124 ASP A N 1
ATOM 1003 C CA . ASP A 1 124 ? -0.609 4.105 28.055 1.00 59.56 124 ASP A CA 1
ATOM 1004 C C . ASP A 1 124 ? -1.343 2.868 28.585 1.00 59.56 124 ASP A C 1
ATOM 1006 O O . ASP A 1 124 ? -2.563 2.748 28.518 1.00 59.56 124 ASP A O 1
ATOM 1010 N N . ASN A 1 125 ? -0.598 1.968 29.230 1.00 64.12 125 ASN A N 1
ATOM 1011 C CA . ASN A 1 125 ? -1.138 0.776 29.897 1.00 64.12 125 ASN A CA 1
ATOM 1012 C C . ASN A 1 125 ? -1.913 1.093 31.202 1.00 64.12 125 ASN A C 1
ATOM 1014 O O . ASN A 1 125 ? -2.033 0.225 32.070 1.00 64.12 125 ASN A O 1
ATOM 1018 N N . ASP A 1 126 ? -2.427 2.317 31.376 1.00 79.12 126 ASP A N 1
ATOM 1019 C CA . ASP A 1 126 ? -3.234 2.684 32.542 1.00 79.12 126 ASP A CA 1
ATOM 1020 C C . ASP A 1 126 ? -4.636 2.076 32.421 1.00 79.12 126 ASP A C 1
ATOM 1022 O O . ASP A 1 126 ? -5.530 2.563 31.721 1.00 79.12 126 ASP A O 1
ATOM 1026 N N . GLN A 1 127 ? -4.824 0.984 33.154 1.00 81.12 127 GLN A N 1
ATOM 1027 C CA . GLN A 1 127 ? -6.060 0.220 33.173 1.00 81.12 127 GLN A CA 1
ATOM 1028 C C . GLN A 1 127 ? -7.257 1.034 33.695 1.00 81.12 127 GLN A C 1
ATOM 1030 O O . GLN A 1 127 ? -8.390 0.783 33.280 1.00 81.12 127 GLN A O 1
ATOM 1035 N N . THR A 1 128 ? -7.025 2.028 34.556 1.00 82.12 128 THR A N 1
ATOM 1036 C CA . THR A 1 128 ? -8.077 2.898 35.102 1.00 82.12 128 THR A CA 1
ATOM 1037 C C . THR A 1 128 ? -8.539 3.898 34.049 1.00 82.12 128 THR A C 1
ATOM 1039 O O . THR A 1 128 ? -9.742 4.077 33.842 1.00 82.12 128 THR A O 1
ATOM 1042 N N . LEU A 1 129 ? -7.592 4.517 33.338 1.00 83.19 129 LEU A N 1
ATOM 1043 C CA . LEU A 1 129 ? -7.895 5.436 32.242 1.00 83.19 129 LEU A CA 1
ATOM 1044 C C . LEU A 1 129 ? -8.639 4.712 31.113 1.00 83.19 129 LEU A C 1
ATOM 1046 O O . LEU A 1 129 ? -9.659 5.206 30.632 1.00 83.19 129 LEU A O 1
ATOM 1050 N N . HIS A 1 130 ? -8.190 3.505 30.762 1.00 87.62 130 HIS A N 1
ATOM 1051 C CA . HIS A 1 130 ? -8.845 2.660 29.767 1.00 87.62 130 HIS A CA 1
ATOM 1052 C C . HIS A 1 130 ? -10.301 2.340 30.144 1.00 87.62 130 HIS A C 1
ATOM 1054 O O . HIS A 1 130 ? -11.211 2.558 29.346 1.00 87.62 130 HIS A O 1
ATOM 1060 N N . GLN A 1 131 ? -10.560 1.882 31.375 1.00 87.56 131 GLN A N 1
ATOM 1061 C CA . GLN A 1 131 ? -11.926 1.575 31.827 1.00 87.56 131 GLN A CA 1
ATOM 1062 C C . GLN A 1 131 ? -12.841 2.808 31.832 1.00 87.56 131 GLN A C 1
ATOM 1064 O O . GLN A 1 131 ? -14.008 2.720 31.437 1.00 87.56 131 GLN A O 1
ATOM 1069 N N . ASN A 1 132 ? -12.318 3.970 32.233 1.00 88.12 132 ASN A N 1
ATOM 1070 C CA . ASN A 1 132 ? -13.061 5.228 32.165 1.00 88.12 132 ASN A CA 1
ATOM 1071 C C . ASN A 1 132 ? -13.384 5.619 30.717 1.00 88.12 132 ASN A C 1
ATOM 1073 O O . ASN A 1 132 ? -14.493 6.085 30.440 1.00 88.12 132 ASN A O 1
ATOM 1077 N N . GLN A 1 133 ? -12.452 5.388 29.790 1.00 89.69 133 GLN A N 1
ATOM 1078 C CA . GLN A 1 133 ? -12.644 5.651 28.368 1.00 89.69 133 GLN A CA 1
ATOM 1079 C C . GLN A 1 133 ? -13.725 4.742 27.769 1.00 89.69 133 GLN A C 1
ATOM 1081 O O . GLN A 1 133 ? -14.645 5.251 27.129 1.00 89.69 133 GLN A O 1
ATOM 1086 N N . VAL A 1 134 ? -13.682 3.432 28.043 1.00 92.12 134 VAL A N 1
ATOM 1087 C CA . VAL A 1 134 ? -14.717 2.464 27.625 1.00 92.12 134 VAL A CA 1
ATOM 1088 C C . VAL A 1 134 ? -16.098 2.911 28.103 1.00 92.12 134 VAL A C 1
ATOM 1090 O O . VAL A 1 134 ? -17.041 2.992 27.315 1.00 92.12 134 VAL A O 1
ATOM 1093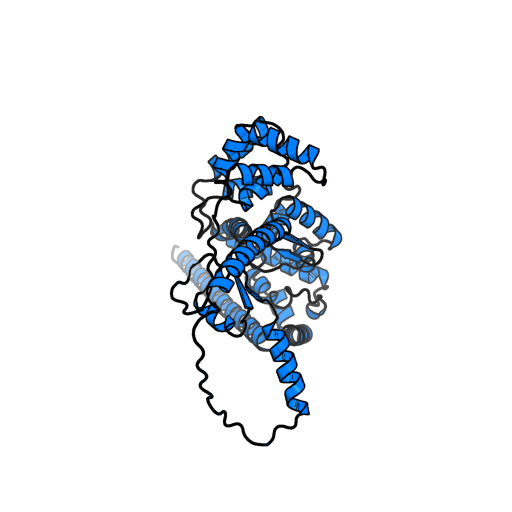 N N . LYS A 1 135 ? -16.220 3.281 29.385 1.00 92.81 135 LYS A N 1
ATOM 1094 C CA . LYS A 1 135 ? -17.487 3.749 29.959 1.00 92.81 135 LYS A CA 1
ATOM 1095 C C . LYS A 1 135 ? -17.980 5.039 29.299 1.00 92.81 135 LYS A C 1
ATOM 1097 O O . LYS A 1 135 ? -19.161 5.142 28.975 1.00 92.81 135 LYS A O 1
ATOM 1102 N N . THR A 1 136 ? -17.089 6.006 29.083 1.00 91.31 136 THR A N 1
ATOM 1103 C CA . THR A 1 136 ? -17.430 7.309 28.488 1.00 91.31 136 THR A CA 1
ATOM 1104 C C . THR A 1 136 ? -17.876 7.157 27.034 1.00 91.31 136 THR A C 1
ATOM 1106 O O . THR A 1 136 ? -18.919 7.686 26.647 1.00 91.31 136 THR A O 1
ATOM 1109 N N . LEU A 1 137 ? -17.129 6.390 26.234 1.00 92.50 137 LEU A N 1
ATOM 1110 C CA . LEU A 1 137 ? -17.468 6.101 24.841 1.00 92.50 137 LEU A CA 1
ATOM 1111 C C . LEU A 1 137 ? -18.780 5.314 24.736 1.00 92.50 137 LEU A C 1
ATOM 1113 O O . LEU A 1 137 ? -19.640 5.673 23.936 1.00 92.50 137 LEU A O 1
ATOM 1117 N N . GLY A 1 138 ? -18.982 4.303 25.587 1.00 92.06 138 GLY A N 1
ATOM 1118 C CA . GLY A 1 138 ? -20.195 3.481 25.575 1.00 92.06 138 GLY A CA 1
ATOM 1119 C C . GLY A 1 138 ? -21.472 4.207 26.008 1.00 92.06 138 GLY A C 1
ATOM 1120 O O . GLY A 1 138 ? -22.574 3.788 25.643 1.00 92.06 138 GLY A O 1
ATOM 1121 N N . GLN A 1 139 ? -21.352 5.313 26.746 1.00 92.38 139 GLN A N 1
ATOM 1122 C CA . GLN A 1 139 ? -22.479 6.182 27.103 1.00 92.38 139 GLN A CA 1
ATOM 1123 C C . GLN A 1 139 ? -22.784 7.241 26.032 1.00 92.38 139 GLN A C 1
ATOM 1125 O O . GLN A 1 139 ? -23.884 7.796 26.012 1.00 92.38 139 GLN A O 1
ATOM 1130 N N . ASN A 1 140 ? -21.848 7.511 25.120 1.00 91.62 140 ASN A N 1
ATOM 1131 C CA . ASN A 1 140 ? -22.006 8.527 24.090 1.00 91.62 140 ASN A CA 1
ATOM 1132 C C . ASN A 1 140 ? -22.810 7.988 22.893 1.00 91.62 140 ASN A C 1
ATOM 1134 O O . ASN A 1 140 ? -22.353 7.144 22.123 1.00 91.62 140 ASN A O 1
ATOM 1138 N N . ARG A 1 141 ? -24.018 8.524 22.691 1.00 91.44 141 ARG A N 1
ATOM 1139 C CA . ARG A 1 141 ? -24.893 8.118 21.580 1.00 91.44 141 ARG A CA 1
ATOM 1140 C C . ARG A 1 141 ? -24.295 8.426 20.203 1.00 91.44 141 ARG A C 1
ATOM 1142 O O . ARG A 1 141 ? -24.527 7.664 19.269 1.00 91.44 141 ARG A O 1
ATOM 1149 N N . ALA A 1 142 ? -23.529 9.507 20.061 1.00 92.19 142 ALA A N 1
ATOM 1150 C CA . ALA A 1 142 ? -22.879 9.836 18.794 1.00 92.19 142 ALA A CA 1
ATOM 1151 C C . ALA A 1 142 ? -21.802 8.807 18.418 1.00 92.19 142 ALA A C 1
ATOM 1153 O O . ALA A 1 142 ? -21.677 8.486 17.239 1.00 92.19 142 ALA A O 1
ATOM 1154 N N . VAL A 1 143 ? -21.099 8.233 19.405 1.00 93.88 143 VAL A N 1
ATOM 1155 C CA . VAL A 1 143 ? -20.137 7.138 19.181 1.00 93.88 143 VAL A CA 1
ATOM 1156 C C . VAL A 1 143 ? -20.850 5.906 18.624 1.00 93.88 143 VAL A C 1
ATOM 1158 O O . VAL A 1 143 ? -20.429 5.381 17.597 1.00 93.88 143 VAL A O 1
ATOM 1161 N N . LYS A 1 144 ? -21.974 5.497 19.227 1.00 91.88 144 LYS A N 1
ATOM 1162 C CA . LYS A 1 144 ? -22.776 4.359 18.735 1.00 91.88 144 LYS A CA 1
ATOM 1163 C C . LYS A 1 144 ? -23.257 4.559 17.299 1.00 91.88 144 LYS A C 1
ATOM 1165 O O . LYS A 1 144 ? -23.048 3.695 16.461 1.00 91.88 144 LYS A O 1
ATOM 1170 N N . ASN A 1 145 ? -23.772 5.746 16.976 1.00 90.50 145 ASN A N 1
ATOM 1171 C CA . ASN A 1 145 ? -24.205 6.055 15.610 1.00 90.50 145 ASN A CA 1
ATOM 1172 C C . ASN A 1 145 ? -23.054 5.968 14.581 1.00 90.50 145 ASN A C 1
ATOM 1174 O O . ASN A 1 145 ? -23.282 5.648 13.412 1.00 90.50 145 ASN A O 1
ATOM 1178 N N . VAL A 1 146 ? -21.820 6.298 14.983 1.00 91.56 146 VAL A N 1
ATOM 1179 C CA . VAL A 1 146 ? -20.639 6.139 14.121 1.00 91.56 146 VAL A CA 1
ATOM 1180 C C . VAL A 1 146 ? -20.258 4.667 13.977 1.00 91.56 146 VAL A C 1
ATOM 1182 O O . VAL A 1 146 ? -19.962 4.250 12.861 1.00 91.56 146 VAL A O 1
ATOM 1185 N N . ILE A 1 147 ? -20.324 3.870 15.049 1.00 91.88 147 ILE A N 1
ATOM 1186 C CA . ILE A 1 147 ? -20.121 2.410 14.988 1.00 91.88 147 ILE A CA 1
ATOM 1187 C C . ILE A 1 147 ? -21.121 1.772 14.013 1.00 91.88 147 ILE A C 1
ATOM 1189 O O . ILE A 1 147 ? -20.701 1.011 13.138 1.00 91.88 147 ILE A O 1
ATOM 1193 N N . ASP A 1 148 ? -22.397 2.163 14.087 1.00 88.69 148 ASP A N 1
ATOM 1194 C CA . ASP A 1 148 ? -23.452 1.720 13.167 1.00 88.69 148 ASP A CA 1
ATOM 1195 C C . ASP A 1 148 ? -23.134 2.105 11.715 1.00 88.69 148 ASP A C 1
ATOM 1197 O O . ASP A 1 148 ? -23.255 1.293 10.798 1.00 88.69 148 ASP A O 1
ATOM 1201 N N . SER A 1 149 ? -22.662 3.339 11.496 1.00 86.38 149 SER A N 1
ATOM 1202 C CA . SER A 1 149 ? -22.268 3.827 10.163 1.00 86.38 149 SER A CA 1
ATOM 1203 C C . SER A 1 149 ? -21.057 3.072 9.600 1.00 86.38 149 SER A C 1
ATOM 1205 O O . SER A 1 149 ? -20.960 2.865 8.392 1.00 86.38 149 SER A O 1
ATOM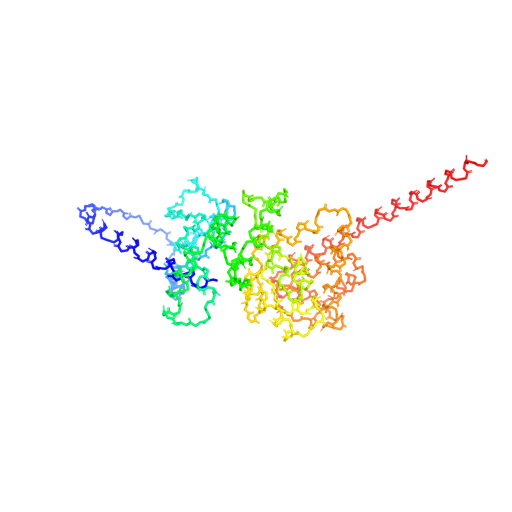 1207 N N . CYS A 1 150 ? -20.153 2.633 10.477 1.00 86.88 150 CYS A N 1
ATOM 1208 C CA . CYS A 1 150 ? -19.019 1.764 10.167 1.00 86.88 150 CYS A CA 1
ATOM 1209 C C . CYS A 1 150 ? -19.401 0.276 10.060 1.00 86.88 150 CYS A C 1
ATOM 1211 O O . CYS A 1 150 ? -18.537 -0.545 9.748 1.00 86.88 150 CYS A O 1
ATOM 1213 N N . GLN A 1 151 ? -20.660 -0.077 10.345 1.00 86.12 151 GLN A N 1
ATOM 1214 C CA . GLN A 1 151 ? -21.179 -1.446 10.405 1.00 86.12 151 GLN A CA 1
ATOM 1215 C C . GLN A 1 151 ? -20.348 -2.365 11.318 1.00 86.12 151 GLN A C 1
ATOM 1217 O O . GLN A 1 151 ? -20.225 -3.552 11.051 1.00 86.12 151 GLN A O 1
ATOM 1222 N N . GLY A 1 152 ? -19.691 -1.836 12.355 1.00 87.06 152 GLY A N 1
ATOM 1223 C CA . GLY A 1 152 ? -18.818 -2.630 13.233 1.00 87.06 152 GLY A CA 1
ATOM 1224 C C . GLY A 1 152 ? -17.584 -3.255 12.558 1.00 87.06 152 GLY A C 1
ATOM 1225 O O . GLY A 1 152 ? -16.947 -4.125 13.146 1.00 87.06 152 GLY A O 1
ATOM 1226 N N . LEU A 1 153 ? -17.206 -2.854 11.339 1.00 89.38 153 LEU A N 1
ATOM 1227 C CA . LEU A 1 153 ? -16.043 -3.426 10.646 1.00 89.38 153 LEU A CA 1
ATOM 1228 C C . LEU A 1 153 ? -14.730 -3.042 11.353 1.00 89.38 153 LEU A C 1
ATOM 1230 O O . LEU A 1 153 ? -14.461 -1.844 11.482 1.00 89.38 153 LEU A O 1
ATOM 1234 N N . PRO A 1 154 ? -13.859 -3.999 11.739 1.00 91.25 154 PRO A N 1
ATOM 1235 C CA . PRO A 1 154 ? -12.648 -3.703 12.511 1.00 91.25 154 PRO A CA 1
ATOM 1236 C C . PRO A 1 154 ? -11.764 -2.610 11.898 1.00 91.25 154 PRO A C 1
ATOM 1238 O O . PRO A 1 154 ? -11.333 -1.700 12.598 1.00 91.25 154 PRO A O 1
ATOM 1241 N N . LEU A 1 155 ? -11.543 -2.648 10.579 1.00 89.38 155 LEU A N 1
ATOM 1242 C CA . LEU A 1 155 ? -10.743 -1.639 9.878 1.00 89.38 155 LEU A CA 1
ATOM 1243 C C . LEU A 1 155 ? -11.382 -0.242 9.951 1.00 89.38 155 LEU A C 1
ATOM 1245 O O . LEU A 1 155 ? -10.685 0.741 10.183 1.00 89.38 155 LEU A O 1
ATOM 1249 N N . ALA A 1 156 ? -12.704 -0.150 9.794 1.00 90.25 156 ALA A N 1
ATOM 1250 C CA . ALA A 1 156 ? -13.438 1.111 9.865 1.00 90.25 156 ALA A CA 1
ATOM 1251 C C . ALA A 1 156 ? -13.358 1.734 11.261 1.00 90.25 156 ALA A C 1
ATOM 1253 O O . ALA A 1 156 ? -13.092 2.927 11.404 1.00 90.25 156 ALA A O 1
ATOM 1254 N N . ILE A 1 157 ? -13.553 0.902 12.288 1.00 93.56 157 ILE A N 1
ATOM 1255 C CA . ILE A 1 157 ? -13.450 1.310 13.687 1.00 93.56 157 ILE A CA 1
ATOM 1256 C C . ILE A 1 157 ? -12.022 1.763 14.005 1.00 93.56 157 ILE A C 1
ATOM 1258 O O . ILE A 1 157 ? -11.853 2.809 14.628 1.00 93.56 157 ILE A O 1
ATOM 1262 N N . SER A 1 158 ? -11.001 1.053 13.512 1.00 93.81 158 SER A N 1
ATOM 1263 C CA . SER A 1 158 ? -9.599 1.451 13.681 1.00 93.81 158 SER A CA 1
ATOM 1264 C C . SER A 1 158 ? -9.288 2.813 13.064 1.00 93.81 158 SER A C 1
ATOM 1266 O O . SER A 1 158 ? -8.705 3.666 13.729 1.00 93.81 158 SER A O 1
ATOM 1268 N N . LEU A 1 159 ? -9.726 3.054 11.824 1.00 92.94 159 LEU A N 1
ATOM 1269 C CA . LEU A 1 159 ? -9.526 4.335 11.137 1.00 92.94 159 LEU A CA 1
ATOM 1270 C C . LEU A 1 159 ? -10.154 5.498 11.910 1.00 92.94 159 LEU A C 1
ATOM 1272 O O . LEU A 1 159 ? -9.492 6.506 12.144 1.00 92.94 159 LEU A O 1
ATOM 1276 N N . ILE A 1 160 ? -11.408 5.348 12.349 1.00 92.94 160 ILE A N 1
ATOM 1277 C CA . ILE A 1 160 ? -12.096 6.379 13.135 1.00 92.94 160 ILE A CA 1
ATOM 1278 C C . ILE A 1 160 ? -11.453 6.569 14.509 1.00 92.94 160 ILE A C 1
ATOM 1280 O O . ILE A 1 160 ? -11.278 7.706 14.945 1.00 92.94 160 ILE A O 1
ATOM 1284 N N . GLY A 1 161 ? -11.063 5.485 15.181 1.00 92.44 161 GLY A N 1
ATOM 1285 C CA . GLY A 1 161 ? -10.422 5.548 16.494 1.00 92.44 161 GLY A CA 1
ATOM 1286 C C . GLY A 1 161 ? -9.125 6.357 16.490 1.00 92.44 161 GLY A C 1
ATOM 1287 O O . GLY A 1 161 ? -8.811 7.020 17.476 1.00 92.44 161 GLY A O 1
ATOM 1288 N N . ARG A 1 162 ? -8.405 6.379 15.363 1.00 92.19 162 ARG A N 1
ATOM 1289 C CA . ARG A 1 162 ? -7.158 7.138 15.197 1.00 92.19 162 ARG A CA 1
ATOM 1290 C C . ARG A 1 162 ? -7.337 8.601 14.783 1.00 92.19 162 ARG A C 1
ATOM 1292 O O . ARG A 1 162 ? -6.354 9.336 14.734 1.00 92.19 162 ARG A O 1
ATOM 1299 N N . LEU A 1 163 ? -8.566 9.056 14.533 1.00 91.00 163 LEU A N 1
ATOM 1300 C CA . LEU A 1 163 ? -8.844 10.469 14.247 1.00 91.00 163 LEU A CA 1
ATOM 1301 C C . LEU A 1 163 ? -8.794 11.361 15.491 1.00 91.00 163 LEU A C 1
ATOM 1303 O O . LEU A 1 163 ? -8.786 12.583 15.364 1.00 91.00 163 LEU A O 1
ATOM 1307 N N . GLY A 1 164 ? -8.783 10.770 16.690 1.00 88.50 164 GLY A N 1
ATOM 1308 C CA . GLY A 1 164 ? -8.725 11.524 17.939 1.00 88.50 164 GLY A CA 1
ATOM 1309 C C . GLY A 1 164 ? -9.970 12.378 18.195 1.00 88.50 164 GLY A C 1
ATOM 1310 O O . GLY A 1 164 ? -9.847 13.449 18.785 1.00 88.50 164 GLY A O 1
ATOM 1311 N N . LEU A 1 165 ? -11.152 11.924 17.756 1.00 90.69 165 LEU A N 1
ATOM 1312 C CA . LEU A 1 165 ? -12.433 12.607 17.983 1.00 90.69 165 LEU A CA 1
ATOM 1313 C C . LEU A 1 165 ? -12.768 12.623 19.485 1.00 90.69 165 LEU A C 1
ATOM 1315 O O . LEU A 1 165 ? -12.812 11.574 20.131 1.00 90.69 165 LEU A O 1
ATOM 1319 N N . LYS A 1 166 ? -13.036 13.803 20.051 1.00 87.38 166 LYS A N 1
ATOM 1320 C CA . LYS A 1 166 ? -13.266 13.993 21.497 1.00 87.38 166 LYS A CA 1
ATOM 1321 C C . LYS A 1 166 ? -14.678 14.461 21.805 1.00 87.38 166 LYS A C 1
ATOM 1323 O O . LYS A 1 166 ? -15.275 14.033 22.790 1.00 87.38 166 LYS A O 1
ATOM 1328 N N . THR A 1 167 ? -15.215 15.352 20.981 1.00 89.25 167 THR A N 1
ATOM 1329 C CA . THR A 1 167 ? -16.485 16.034 21.238 1.00 89.25 167 THR A CA 1
ATOM 1330 C C . THR A 1 167 ? -17.639 15.386 20.484 1.00 89.25 167 THR A C 1
ATOM 1332 O O . THR A 1 167 ? -17.476 14.854 19.389 1.00 89.25 167 THR A O 1
ATOM 1335 N N . GLU A 1 168 ? -18.853 15.482 21.027 1.00 90.50 168 GLU A N 1
ATOM 1336 C CA . GLU A 1 168 ? -20.060 14.981 20.355 1.00 90.50 168 GLU A CA 1
ATOM 1337 C C . GLU A 1 168 ? -20.268 15.606 18.961 1.00 90.50 168 GLU A C 1
ATOM 1339 O O . GLU A 1 168 ? -20.764 14.951 18.043 1.00 90.50 168 GLU A O 1
ATOM 1344 N N . LYS A 1 169 ? -19.838 16.861 18.775 1.00 92.38 169 LYS A N 1
ATOM 1345 C CA . LYS A 1 169 ? -19.869 17.547 17.479 1.00 92.38 169 LYS A CA 1
ATOM 1346 C C . LYS A 1 169 ? -18.962 16.862 16.453 1.00 92.38 169 LYS A C 1
ATOM 1348 O O . LYS A 1 169 ? -19.408 16.626 15.336 1.00 92.38 169 LYS A O 1
ATOM 1353 N N . GLU A 1 170 ? -17.730 16.524 16.831 1.00 93.25 170 GLU A N 1
ATOM 1354 C CA . GLU A 1 170 ? -16.770 15.828 15.961 1.00 93.25 170 GLU A CA 1
ATOM 1355 C C . GLU A 1 170 ? -17.280 14.436 15.562 1.00 93.25 170 GLU A C 1
ATOM 1357 O O . GLU A 1 170 ? -17.256 14.084 14.384 1.00 93.25 170 GLU A O 1
ATOM 1362 N N . TRP A 1 171 ? -17.832 13.675 16.515 1.00 94.06 171 TRP A N 1
ATOM 1363 C CA . TRP A 1 171 ? -18.444 12.369 16.238 1.00 94.06 171 TRP A CA 1
ATOM 1364 C C . TRP A 1 171 ? -19.625 12.473 15.263 1.00 94.06 171 TRP A C 1
ATOM 1366 O O . TRP A 1 171 ? -19.720 11.697 14.313 1.00 94.06 171 TRP A O 1
ATOM 1376 N N . ASN A 1 172 ? -20.508 13.460 15.444 1.00 91.50 172 ASN A N 1
ATOM 1377 C CA . ASN A 1 172 ? -21.621 13.676 14.518 1.00 91.50 172 ASN A CA 1
ATOM 1378 C C . ASN A 1 172 ? -21.155 14.116 13.123 1.00 91.50 172 ASN A C 1
ATOM 1380 O O . ASN A 1 172 ? -21.704 13.643 12.133 1.00 91.50 172 ASN A O 1
ATOM 1384 N N . GLN A 1 173 ? -20.122 14.957 13.025 1.00 90.81 173 GLN A N 1
ATOM 1385 C CA . GLN A 1 173 ? -19.542 15.337 11.734 1.00 90.81 173 GLN A CA 1
ATOM 1386 C C . GLN A 1 173 ? -18.942 14.132 11.000 1.00 90.81 173 GLN A C 1
ATOM 1388 O O . GLN A 1 173 ? -19.189 13.962 9.806 1.00 90.81 173 GLN A O 1
ATOM 1393 N N . ALA A 1 174 ? -18.203 13.269 11.706 1.00 91.06 174 ALA A N 1
ATOM 1394 C CA . ALA A 1 174 ? -17.661 12.038 11.134 1.00 91.06 174 ALA A CA 1
ATOM 1395 C C . ALA A 1 174 ? -18.781 11.131 10.599 1.00 91.06 174 ALA A C 1
ATOM 1397 O O . ALA A 1 174 ? -18.722 10.702 9.447 1.00 91.06 174 ALA A O 1
ATOM 1398 N N . LYS A 1 175 ? -19.841 10.915 11.391 1.00 89.06 175 LYS A N 1
ATOM 1399 C CA . LYS A 1 175 ? -21.039 10.162 10.982 1.00 89.06 175 LYS A CA 1
ATOM 1400 C C . LYS A 1 175 ? -21.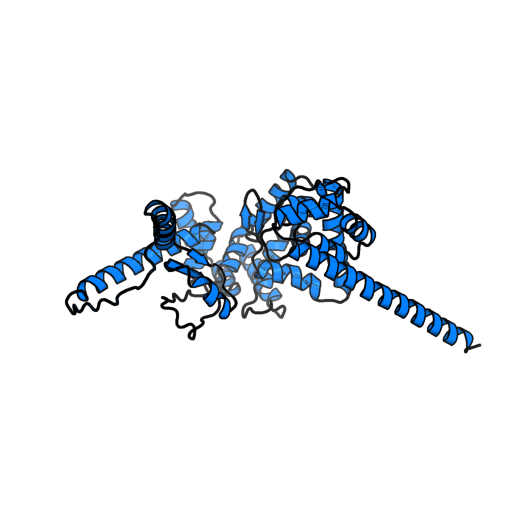631 10.694 9.674 1.00 89.06 175 LYS A C 1
ATOM 1402 O O . LYS A 1 175 ? -21.863 9.922 8.747 1.00 89.06 175 LYS A O 1
ATOM 1407 N N . ASP A 1 176 ? -21.850 12.005 9.587 1.00 86.44 176 ASP A N 1
ATOM 1408 C CA . ASP A 1 176 ? -22.475 12.627 8.417 1.00 86.44 176 ASP A CA 1
ATOM 1409 C C . ASP A 1 176 ? -21.597 12.481 7.161 1.00 86.44 176 ASP A C 1
ATOM 1411 O O . ASP A 1 176 ? -22.107 12.230 6.066 1.00 86.44 176 ASP A O 1
ATOM 1415 N N . ILE A 1 177 ? -20.270 12.576 7.307 1.00 85.00 177 ILE A N 1
ATOM 1416 C CA . ILE A 1 177 ? -19.316 12.368 6.208 1.00 85.00 177 ILE A CA 1
ATOM 1417 C C . ILE A 1 177 ? -19.336 10.910 5.732 1.00 85.00 177 ILE A C 1
ATOM 1419 O O . ILE A 1 177 ? -19.422 10.671 4.524 1.00 85.00 177 ILE A O 1
ATOM 1423 N N . ILE A 1 178 ? -19.297 9.947 6.659 1.00 84.69 178 ILE A N 1
ATOM 1424 C CA . ILE A 1 178 ? -19.339 8.509 6.349 1.00 84.69 178 ILE A CA 1
ATOM 1425 C C . ILE A 1 178 ? -20.641 8.169 5.615 1.00 84.69 178 ILE A C 1
ATOM 1427 O O . ILE A 1 178 ? -20.607 7.548 4.553 1.00 84.69 178 ILE A O 1
ATOM 1431 N N . ALA A 1 179 ? -21.779 8.646 6.127 1.00 78.69 179 ALA A N 1
ATOM 1432 C CA . ALA A 1 179 ? -23.096 8.404 5.546 1.00 78.69 179 ALA A CA 1
ATOM 1433 C C . ALA A 1 179 ? -23.283 9.063 4.168 1.00 78.69 179 ALA A C 1
ATOM 1435 O O . ALA A 1 179 ? -23.947 8.504 3.301 1.00 78.69 179 ALA A O 1
ATOM 1436 N N . LYS A 1 180 ? -22.698 10.244 3.932 1.00 75.00 180 LYS A N 1
ATOM 1437 C CA . LYS A 1 180 ? -22.813 10.945 2.643 1.00 75.00 180 LYS A CA 1
ATOM 1438 C C . LYS A 1 180 ? -21.969 10.299 1.544 1.00 75.00 180 LYS A C 1
ATOM 1440 O O . LYS A 1 180 ? -22.382 10.262 0.388 1.00 75.00 180 LYS A O 1
ATOM 1445 N N . LYS A 1 181 ? -20.770 9.830 1.891 1.00 66.94 181 LYS A N 1
ATOM 1446 C CA . LYS A 1 181 ? -19.788 9.275 0.944 1.00 66.94 181 LYS A CA 1
ATOM 1447 C C . LYS A 1 181 ? -19.996 7.781 0.666 1.00 66.94 181 LYS A C 1
ATOM 1449 O O . LYS A 1 181 ? -19.29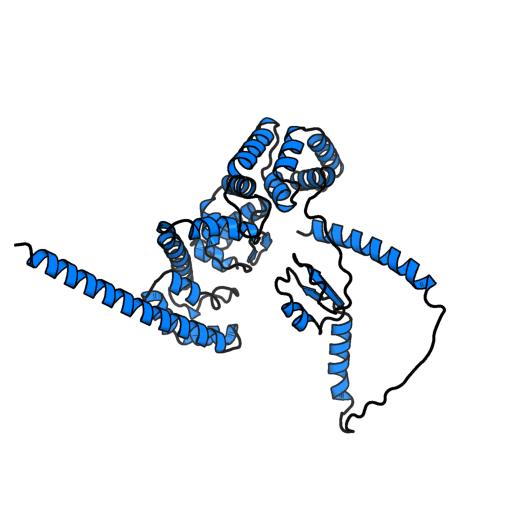9 7.211 -0.171 1.00 66.94 181 LYS A O 1
ATOM 1454 N N . SER A 1 182 ? -20.968 7.152 1.328 1.00 58.22 182 SER A N 1
ATOM 1455 C CA . SER A 1 182 ? -21.280 5.730 1.181 1.00 58.22 182 SER A CA 1
ATOM 1456 C C . SER A 1 182 ? -22.151 5.379 -0.049 1.00 58.22 182 SER A C 1
ATOM 1458 O O . SER A 1 182 ? -22.435 4.202 -0.282 1.00 58.22 182 SER A O 1
ATOM 1460 N N . ALA A 1 183 ? -22.501 6.342 -0.909 1.00 50.62 183 ALA A N 1
ATOM 1461 C CA . ALA A 1 183 ? -23.270 6.125 -2.143 1.00 50.62 183 ALA A CA 1
ATOM 1462 C C . ALA A 1 183 ? -22.582 6.791 -3.356 1.00 50.62 183 ALA A C 1
ATOM 1464 O O . ALA A 1 183 ? -22.295 7.983 -3.255 1.00 50.62 183 ALA A O 1
ATOM 1465 N N . PRO A 1 184 ? -22.328 6.141 -4.521 1.00 52.72 184 PRO A N 1
ATOM 1466 C CA . PRO A 1 184 ? -22.397 4.736 -4.948 1.00 52.72 184 PRO A CA 1
ATOM 1467 C C . PRO A 1 184 ? -20.998 4.176 -5.317 1.00 52.72 184 PRO A C 1
ATOM 1469 O O . PRO A 1 184 ? -20.845 3.371 -6.237 1.00 52.72 184 PRO A O 1
ATOM 1472 N N . THR A 1 185 ? -19.950 4.641 -4.644 1.00 54.03 185 THR A N 1
ATOM 1473 C CA . THR A 1 185 ? -18.560 4.253 -4.902 1.00 54.03 185 THR A CA 1
ATOM 1474 C C . THR A 1 185 ? -18.275 2.882 -4.278 1.00 54.03 185 THR A C 1
ATOM 1476 O O . THR A 1 185 ? -17.641 2.789 -3.232 1.00 54.03 185 THR A O 1
ATOM 1479 N N . LYS A 1 186 ? -18.808 1.799 -4.863 1.00 54.59 186 LYS A N 1
ATOM 1480 C CA . LYS A 1 186 ? -18.507 0.438 -4.391 1.00 54.59 186 LYS A CA 1
ATOM 1481 C C . LYS A 1 186 ? -17.041 0.117 -4.680 1.00 54.59 186 LYS A C 1
ATOM 1483 O O . LYS A 1 186 ? -16.626 0.129 -5.839 1.00 54.59 186 LYS A O 1
ATOM 1488 N N . LEU A 1 187 ? -16.272 -0.183 -3.635 1.00 59.16 187 LEU A N 1
ATOM 1489 C CA . LEU A 1 187 ? -15.001 -0.888 -3.784 1.00 59.16 187 LEU A CA 1
ATOM 1490 C C . LEU A 1 187 ? -15.345 -2.286 -4.318 1.00 59.16 187 LEU A C 1
ATOM 1492 O O . LEU A 1 187 ? -16.261 -2.938 -3.812 1.00 59.16 187 LEU A O 1
ATOM 1496 N N . ALA A 1 188 ? -14.703 -2.705 -5.408 1.00 53.59 188 ALA A N 1
ATOM 1497 C CA . ALA A 1 188 ? -15.017 -3.979 -6.047 1.00 53.59 188 ALA A CA 1
ATOM 1498 C C . ALA A 1 188 ? -14.871 -5.127 -5.033 1.00 53.59 188 ALA A C 1
ATOM 1500 O O . ALA A 1 188 ? -13.914 -5.143 -4.269 1.00 53.59 188 ALA A O 1
ATOM 1501 N N . HIS A 1 189 ? -15.800 -6.087 -5.050 1.00 55.44 189 HIS A N 1
ATOM 1502 C CA . HIS A 1 189 ? -15.803 -7.281 -4.185 1.00 55.44 189 HIS A CA 1
ATOM 1503 C C . HIS A 1 189 ? -16.171 -7.082 -2.703 1.00 55.44 189 HIS A C 1
ATOM 1505 O O . HIS A 1 189 ? -16.062 -8.046 -1.947 1.00 55.44 189 HIS A O 1
ATOM 1511 N N . TYR A 1 190 ? -16.659 -5.905 -2.292 1.00 58.34 190 TYR A N 1
ATOM 1512 C CA . TYR A 1 190 ? -17.142 -5.675 -0.924 1.00 58.34 190 TYR A CA 1
ATOM 1513 C C . TYR A 1 190 ? -18.613 -5.237 -0.909 1.00 58.34 190 TYR A C 1
ATOM 1515 O O . TYR A 1 190 ? -19.016 -4.338 -1.653 1.00 58.34 190 TYR A O 1
ATOM 1523 N N . ASP A 1 191 ? -19.415 -5.866 -0.046 1.00 56.66 191 ASP A N 1
ATOM 1524 C CA . ASP A 1 191 ? -20.837 -5.535 0.144 1.00 56.66 191 ASP A CA 1
ATOM 1525 C C . ASP A 1 191 ? -21.051 -4.330 1.081 1.00 56.66 191 ASP A C 1
ATOM 1527 O O . ASP A 1 191 ? -22.149 -3.774 1.151 1.00 56.66 191 ASP A O 1
ATOM 1531 N N . PHE A 1 192 ? -19.985 -3.869 1.740 1.00 61.91 192 PHE A N 1
ATOM 1532 C CA . PHE A 1 192 ? -19.959 -2.702 2.619 1.00 61.91 192 PHE A CA 1
ATOM 1533 C C . PHE A 1 192 ? -19.157 -1.545 1.998 1.00 61.91 192 PHE A C 1
ATOM 1535 O O . PHE A 1 192 ? -18.222 -1.755 1.223 1.00 61.91 192 PHE A O 1
ATOM 1542 N N . ASN A 1 193 ? -19.494 -0.297 2.344 1.00 66.25 193 ASN A N 1
ATOM 1543 C CA . ASN A 1 193 ? -18.802 0.883 1.819 1.00 66.25 193 ASN A CA 1
ATOM 1544 C C . ASN A 1 193 ? -17.964 1.583 2.900 1.00 66.25 193 ASN A C 1
ATOM 1546 O O . ASN A 1 193 ? -18.505 2.292 3.745 1.00 66.25 193 ASN A O 1
ATOM 1550 N N . LEU A 1 194 ? -16.638 1.423 2.829 1.00 78.19 194 LEU A N 1
ATOM 1551 C CA . LEU A 1 194 ? -15.674 2.122 3.693 1.00 78.19 194 LEU A CA 1
ATOM 1552 C C . LEU A 1 194 ? -15.171 3.444 3.125 1.00 78.19 194 LEU A C 1
ATOM 1554 O O . LEU A 1 194 ? -14.405 4.129 3.796 1.00 78.19 194 LEU A O 1
ATOM 1558 N N . TYR A 1 195 ? -15.566 3.818 1.909 1.00 79.81 195 TYR A N 1
ATOM 1559 C CA . TYR A 1 195 ? -14.988 4.958 1.202 1.00 79.81 195 TYR A CA 1
ATOM 1560 C C . TYR A 1 195 ? -15.048 6.246 2.035 1.00 79.81 195 TYR A C 1
ATOM 1562 O O . TYR A 1 195 ? -14.057 6.964 2.130 1.00 79.81 195 TYR A O 1
ATOM 1570 N N . GLY A 1 196 ? -16.176 6.506 2.705 1.00 83.50 196 GLY A N 1
ATOM 1571 C CA . GLY A 1 196 ? -16.322 7.671 3.579 1.00 83.50 196 GLY A CA 1
ATOM 1572 C C . GLY A 1 196 ? -15.357 7.678 4.766 1.00 83.50 196 GLY A C 1
ATOM 1573 O O . GLY A 1 196 ? -14.758 8.711 5.054 1.00 83.50 196 GLY A O 1
ATOM 1574 N N . THR A 1 197 ? -15.165 6.527 5.413 1.00 88.50 197 THR A N 1
ATOM 1575 C CA . THR A 1 197 ? -14.239 6.360 6.542 1.00 88.50 197 THR A CA 1
ATOM 1576 C C . THR A 1 197 ? -12.780 6.484 6.106 1.00 88.50 197 THR A C 1
ATOM 1578 O O . THR A 1 197 ? -11.988 7.155 6.767 1.00 88.50 197 THR A O 1
ATOM 1581 N N . LEU A 1 198 ? -12.435 5.873 4.971 1.00 89.12 198 LEU A N 1
ATOM 1582 C CA . LEU A 1 198 ? -11.109 5.962 4.363 1.00 89.12 198 LEU A CA 1
ATOM 1583 C C . LEU A 1 198 ? -10.771 7.406 4.018 1.00 89.12 198 LEU A C 1
ATOM 1585 O O . LEU A 1 198 ? -9.730 7.910 4.427 1.00 89.12 198 LEU A O 1
ATOM 1589 N N . GLU A 1 199 ? -11.677 8.092 3.324 1.00 88.38 199 GLU A N 1
ATOM 1590 C CA . GLU A 1 199 ? -11.451 9.472 2.919 1.00 88.38 199 GLU A CA 1
ATOM 1591 C C . GLU A 1 199 ? -11.337 10.407 4.125 1.00 88.38 199 GLU A C 1
ATOM 1593 O O . GLU A 1 199 ? -10.471 11.269 4.123 1.00 88.38 199 GLU A O 1
ATOM 1598 N N . LEU A 1 200 ? -12.133 10.200 5.180 1.00 90.44 200 LEU A N 1
ATOM 1599 C CA . LEU A 1 200 ? -12.013 10.967 6.422 1.00 90.44 200 LEU A CA 1
ATOM 1600 C C . LEU A 1 200 ? -10.631 10.790 7.080 1.00 90.44 200 LEU A C 1
ATOM 1602 O O . LEU A 1 200 ? -10.035 11.771 7.518 1.00 90.44 200 LEU A O 1
ATOM 1606 N N . SER A 1 201 ? -10.107 9.559 7.129 1.00 92.69 201 SER A N 1
ATOM 1607 C CA . SER A 1 201 ? -8.762 9.292 7.659 1.00 92.69 201 SER A CA 1
ATOM 1608 C C . SER A 1 201 ? -7.669 9.917 6.788 1.00 92.69 201 SER A C 1
ATOM 1610 O O . SER A 1 201 ? -6.785 10.603 7.302 1.00 92.69 201 SER A O 1
ATOM 1612 N N . VAL A 1 202 ? -7.778 9.791 5.465 1.00 92.75 202 VAL A N 1
ATOM 1613 C CA . VAL A 1 202 ? -6.832 10.385 4.506 1.00 92.75 202 VAL A CA 1
ATOM 1614 C C . VAL A 1 202 ? -6.857 11.916 4.529 1.00 92.75 202 VAL A C 1
ATOM 1616 O O . VAL A 1 202 ? -5.803 12.540 4.468 1.00 92.75 202 VAL A O 1
ATOM 1619 N N . ASP A 1 203 ? -8.034 12.533 4.653 1.00 92.50 203 ASP A N 1
ATOM 1620 C CA . ASP A 1 203 ? -8.198 13.990 4.756 1.00 92.50 203 ASP A CA 1
ATOM 1621 C C . ASP A 1 203 ? -7.597 14.557 6.055 1.00 92.50 203 ASP A C 1
ATOM 1623 O O . ASP A 1 203 ? -7.358 15.758 6.147 1.00 92.50 203 ASP A O 1
ATOM 1627 N N . SER A 1 204 ? -7.338 13.703 7.052 1.00 92.62 204 SER A N 1
ATOM 1628 C CA . SER A 1 204 ? -6.716 14.091 8.321 1.00 92.62 204 SER A CA 1
ATOM 1629 C C . SER A 1 204 ? -5.182 14.053 8.316 1.00 92.62 204 SER A C 1
ATOM 1631 O O . SER A 1 204 ? -4.583 14.376 9.343 1.00 92.62 204 SER A O 1
ATOM 1633 N N . LEU A 1 205 ? -4.555 13.599 7.224 1.00 95.00 205 LEU A N 1
ATOM 1634 C CA . LEU A 1 205 ? -3.098 13.584 7.066 1.00 95.00 205 LEU A CA 1
ATOM 1635 C C . LEU A 1 205 ? -2.552 14.993 6.840 1.00 95.00 205 LEU A C 1
ATOM 1637 O O . LEU A 1 205 ? -3.142 15.766 6.084 1.00 95.00 205 LEU A O 1
ATOM 1641 N N . GLU A 1 206 ? -1.372 15.281 7.389 1.00 93.62 206 GLU A N 1
ATOM 1642 C CA . GLU A 1 206 ? -0.654 16.526 7.084 1.00 93.62 206 GLU A CA 1
ATOM 1643 C C . GLU A 1 206 ? -0.323 16.627 5.590 1.00 93.62 206 GLU A C 1
ATOM 1645 O O . GLU A 1 206 ? -0.519 17.671 4.963 1.00 93.62 206 GLU A O 1
ATOM 1650 N N . ASN A 1 207 ? 0.120 15.514 4.992 1.00 93.88 207 ASN A N 1
ATOM 1651 C CA . ASN A 1 207 ? 0.443 15.441 3.571 1.00 93.88 207 ASN A CA 1
ATOM 1652 C C . ASN A 1 207 ? -0.301 14.305 2.857 1.00 93.88 207 ASN A C 1
ATOM 1654 O O . ASN A 1 207 ? 0.254 13.264 2.495 1.00 93.88 207 ASN A O 1
ATOM 1658 N N . LYS A 1 208 ? -1.587 14.548 2.589 1.00 94.25 208 LYS A N 1
ATOM 1659 C CA . LYS A 1 208 ? -2.454 13.650 1.810 1.00 94.25 208 LYS A CA 1
ATOM 1660 C C . LYS A 1 208 ? -1.861 13.252 0.452 1.00 94.25 208 LYS A C 1
ATOM 1662 O O . LYS A 1 208 ? -2.046 12.117 0.018 1.00 94.25 208 LYS A O 1
ATOM 1667 N N . ARG A 1 209 ? -1.136 14.155 -0.219 1.00 93.81 209 ARG A N 1
ATOM 1668 C CA . ARG A 1 209 ? -0.569 13.894 -1.552 1.00 93.81 209 ARG A CA 1
ATOM 1669 C C . ARG A 1 209 ? 0.460 12.764 -1.520 1.00 93.81 209 ARG A C 1
ATOM 1671 O O . ARG A 1 209 ? 0.459 11.945 -2.434 1.00 93.81 209 ARG A O 1
ATOM 1678 N N . LEU A 1 210 ? 1.300 12.695 -0.485 1.00 96.62 210 LEU A N 1
ATOM 1679 C CA . LEU A 1 210 ? 2.292 11.621 -0.345 1.00 96.62 210 LEU A CA 1
ATOM 1680 C C . LEU A 1 210 ? 1.620 10.254 -0.199 1.00 96.62 210 LEU A C 1
ATOM 1682 O O . LEU A 1 210 ? 2.030 9.298 -0.855 1.00 96.62 210 LEU A O 1
ATOM 1686 N N . PHE A 1 211 ? 0.541 10.176 0.588 1.00 96.19 211 PHE A N 1
ATOM 1687 C CA . PHE A 1 211 ? -0.256 8.953 0.705 1.00 96.19 211 PHE A CA 1
ATOM 1688 C C . PHE A 1 211 ? -0.892 8.561 -0.634 1.00 96.19 211 PHE A C 1
ATOM 1690 O O . PHE A 1 211 ? -0.830 7.402 -1.038 1.00 96.19 211 PHE A O 1
ATOM 1697 N N . GLU A 1 212 ? -1.458 9.527 -1.364 1.00 93.56 212 GLU A N 1
ATOM 1698 C CA . GLU A 1 212 ? -2.055 9.278 -2.680 1.00 93.56 212 GLU A CA 1
ATOM 1699 C C . GLU A 1 212 ? -1.037 8.767 -3.709 1.00 93.56 212 GLU A C 1
ATOM 1701 O O . GLU A 1 212 ? -1.375 7.928 -4.544 1.00 93.56 212 GLU A O 1
ATOM 1706 N N . GLN A 1 213 ? 0.222 9.207 -3.633 1.00 95.44 213 GLN A N 1
ATOM 1707 C CA . GLN A 1 213 ? 1.282 8.725 -4.518 1.00 95.44 213 GLN A CA 1
ATOM 1708 C C . GLN A 1 213 ? 1.609 7.238 -4.309 1.00 95.44 213 GLN A C 1
ATOM 1710 O O . GLN A 1 213 ? 2.003 6.575 -5.271 1.00 95.44 213 GLN A O 1
ATOM 1715 N N . LEU A 1 214 ? 1.375 6.672 -3.116 1.00 96.25 214 LEU A N 1
ATOM 1716 C CA . LEU A 1 214 ? 1.589 5.239 -2.858 1.00 96.25 214 LEU A CA 1
ATOM 1717 C C . LEU A 1 214 ? 0.727 4.334 -3.757 1.00 96.25 214 LEU A C 1
ATOM 1719 O O . LEU A 1 214 ? 1.043 3.158 -3.927 1.00 96.25 214 LEU A O 1
ATOM 1723 N N . ALA A 1 215 ? -0.306 4.886 -4.409 1.00 93.38 215 ALA A N 1
ATOM 1724 C CA . ALA A 1 215 ? -1.103 4.209 -5.432 1.00 93.38 215 ALA A CA 1
ATOM 1725 C C . ALA A 1 215 ? -0.274 3.653 -6.606 1.00 93.38 215 ALA A C 1
ATOM 1727 O O . ALA A 1 215 ? -0.771 2.814 -7.363 1.00 93.38 215 ALA A O 1
ATOM 1728 N N . VAL A 1 216 ? 0.962 4.140 -6.788 1.00 94.62 216 VAL A N 1
ATOM 1729 C CA . VAL A 1 216 ? 1.883 3.684 -7.835 1.00 94.62 216 VAL A CA 1
ATOM 1730 C C . VAL A 1 216 ? 2.300 2.230 -7.649 1.00 94.62 216 VAL A C 1
ATOM 1732 O O . VAL A 1 216 ? 2.488 1.528 -8.643 1.00 94.62 216 VAL A O 1
ATOM 1735 N N . PHE A 1 217 ? 2.441 1.783 -6.401 1.00 95.25 217 PHE A N 1
ATOM 1736 C CA . PHE A 1 217 ? 3.031 0.495 -6.075 1.00 95.25 217 PHE A CA 1
ATOM 1737 C C . PHE A 1 217 ? 2.060 -0.664 -6.327 1.00 95.25 217 PHE A C 1
ATOM 1739 O O . PHE A 1 217 ? 0.832 -0.518 -6.316 1.00 95.25 217 PHE A O 1
ATOM 1746 N N . LYS A 1 218 ? 2.621 -1.852 -6.574 1.00 92.19 218 LYS A N 1
ATOM 1747 C CA . LYS A 1 218 ? 1.845 -3.100 -6.625 1.00 92.19 218 LYS A CA 1
ATOM 1748 C C . LYS A 1 218 ? 1.333 -3.473 -5.223 1.00 92.19 218 LYS A C 1
ATOM 1750 O O . LYS A 1 218 ? 1.801 -2.951 -4.218 1.00 92.19 218 LYS A O 1
ATOM 1755 N N . ARG A 1 219 ? 0.382 -4.414 -5.158 1.00 90.06 219 ARG A N 1
ATOM 1756 C CA . ARG A 1 219 ? -0.182 -4.978 -3.912 1.00 90.06 219 ARG A CA 1
ATOM 1757 C C . ARG A 1 219 ? 0.810 -5.922 -3.229 1.00 90.06 219 ARG A C 1
ATOM 1759 O O . ARG A 1 219 ? 0.612 -7.131 -3.204 1.00 90.06 219 ARG A O 1
ATOM 1766 N N . VAL A 1 220 ? 1.922 -5.370 -2.769 1.00 90.88 220 VAL A N 1
ATOM 1767 C CA . VAL A 1 220 ? 3.022 -6.080 -2.109 1.00 90.88 220 VAL A CA 1
ATOM 1768 C C . VAL A 1 220 ? 3.540 -5.229 -0.954 1.00 90.88 220 VAL A C 1
ATOM 1770 O O . VAL A 1 220 ? 3.146 -4.073 -0.809 1.00 90.88 220 VAL A O 1
ATOM 1773 N N . SER A 1 221 ? 4.429 -5.781 -0.128 1.00 93.75 221 SER A N 1
ATOM 1774 C CA . SER A 1 221 ? 5.192 -4.945 0.796 1.00 93.75 221 SER A CA 1
ATOM 1775 C C . SER A 1 221 ? 6.082 -3.978 0.018 1.00 93.75 221 SER A C 1
ATOM 1777 O O . SER A 1 221 ? 6.766 -4.381 -0.921 1.00 93.75 221 SER A O 1
ATOM 1779 N N . ILE A 1 222 ? 6.058 -2.711 0.414 1.00 96.75 222 ILE A N 1
ATOM 1780 C CA . ILE A 1 222 ? 6.732 -1.610 -0.264 1.00 96.75 222 ILE A CA 1
ATOM 1781 C C . ILE A 1 222 ? 7.944 -1.212 0.582 1.00 96.75 222 ILE A C 1
ATOM 1783 O O . ILE A 1 222 ? 7.761 -0.729 1.700 1.00 96.75 222 ILE A O 1
ATOM 1787 N N . PRO A 1 223 ? 9.174 -1.396 0.088 1.00 97.50 223 PRO A N 1
ATOM 1788 C CA . PRO A 1 223 ? 10.373 -0.999 0.813 1.00 97.50 223 PRO A CA 1
ATOM 1789 C C . PRO A 1 223 ? 10.435 0.514 1.000 1.00 97.50 223 PRO A C 1
ATOM 1791 O O . PRO A 1 223 ? 10.089 1.283 0.099 1.00 97.50 223 PRO A O 1
ATOM 1794 N N . ILE A 1 224 ? 10.952 0.963 2.140 1.00 97.38 224 ILE A N 1
ATOM 1795 C CA . ILE A 1 224 ? 11.036 2.400 2.444 1.00 97.38 224 ILE A CA 1
ATOM 1796 C C . ILE A 1 224 ? 11.999 3.119 1.500 1.00 97.38 224 ILE A C 1
ATOM 1798 O O . ILE A 1 224 ? 11.769 4.276 1.165 1.00 97.38 224 ILE A O 1
ATOM 1802 N N . GLN A 1 225 ? 13.026 2.432 0.987 1.00 97.06 225 GLN A N 1
ATOM 1803 C CA . GLN A 1 225 ? 13.890 2.976 -0.069 1.00 97.06 225 GLN A CA 1
ATOM 1804 C C . GLN A 1 225 ? 13.087 3.357 -1.324 1.00 97.06 225 GLN A C 1
ATOM 1806 O O . GLN A 1 225 ? 13.278 4.439 -1.880 1.00 97.06 225 GLN A O 1
ATOM 1811 N N . SER A 1 226 ? 12.167 2.493 -1.752 1.00 97.88 226 SER A N 1
ATOM 1812 C CA . SER A 1 226 ? 11.283 2.756 -2.886 1.00 97.88 226 SER A CA 1
ATOM 1813 C C . SER A 1 226 ? 10.310 3.906 -2.607 1.00 97.88 226 SER A C 1
ATOM 1815 O O . SER A 1 226 ? 10.072 4.732 -3.487 1.00 97.88 226 SER A O 1
ATOM 1817 N N . VAL A 1 227 ? 9.796 4.022 -1.378 1.00 98.06 227 VAL A N 1
ATOM 1818 C CA . VAL A 1 227 ? 8.967 5.170 -0.964 1.00 98.06 227 VAL A CA 1
ATOM 1819 C C . VAL A 1 227 ? 9.768 6.476 -0.979 1.00 98.06 227 VAL A C 1
ATOM 1821 O O . VAL A 1 227 ? 9.313 7.465 -1.544 1.00 98.06 227 VAL A O 1
ATOM 1824 N N . ALA A 1 228 ? 10.983 6.471 -0.430 1.00 97.69 228 ALA A N 1
ATOM 1825 C CA . ALA A 1 228 ? 11.885 7.621 -0.449 1.00 97.69 228 ALA A CA 1
ATOM 1826 C C . ALA A 1 228 ? 12.244 8.040 -1.885 1.00 97.69 228 ALA A C 1
ATOM 1828 O O . ALA A 1 228 ? 12.320 9.227 -2.184 1.00 97.69 228 ALA A O 1
ATOM 1829 N N . SER A 1 229 ? 12.394 7.071 -2.797 1.00 97.88 229 SER A N 1
ATOM 1830 C CA . SER A 1 229 ? 12.577 7.340 -4.233 1.00 97.88 229 SER A CA 1
ATOM 1831 C C . SER A 1 229 ? 11.355 8.037 -4.823 1.00 97.88 229 SER A C 1
ATOM 1833 O O . SER A 1 229 ? 11.486 9.060 -5.479 1.00 97.88 229 SER A O 1
ATOM 1835 N N . LEU A 1 230 ? 10.149 7.531 -4.552 1.00 98.19 230 LEU A N 1
ATOM 1836 C CA . LEU A 1 230 ? 8.906 8.132 -5.040 1.00 98.19 230 LEU A CA 1
ATOM 1837 C C . LEU A 1 230 ? 8.720 9.587 -4.589 1.00 98.19 230 LEU A C 1
ATOM 1839 O O . LEU A 1 230 ? 8.178 10.400 -5.339 1.00 98.19 230 LEU A O 1
ATOM 1843 N N . TRP A 1 231 ? 9.108 9.887 -3.354 1.00 97.88 231 TRP A N 1
ATOM 1844 C CA . TRP A 1 231 ? 8.964 11.211 -2.755 1.00 97.88 231 TRP A CA 1
ATOM 1845 C C . TRP A 1 231 ? 10.178 12.117 -2.983 1.00 97.88 231 TRP A C 1
ATOM 1847 O O . TRP A 1 231 ? 10.113 13.285 -2.614 1.00 97.88 231 TRP A O 1
ATOM 1857 N N . ASP A 1 232 ? 11.228 11.599 -3.632 1.00 96.25 232 ASP A N 1
ATOM 1858 C CA . ASP A 1 232 ? 12.500 12.287 -3.888 1.00 96.25 232 ASP A CA 1
ATOM 1859 C C . ASP A 1 232 ? 13.087 12.904 -2.605 1.00 96.25 232 ASP A C 1
ATOM 1861 O O . ASP A 1 232 ? 13.466 14.073 -2.561 1.00 96.25 232 ASP A O 1
ATOM 1865 N N . CYS A 1 233 ? 13.108 12.111 -1.530 1.00 96.12 233 CYS A N 1
ATOM 1866 C CA . CYS A 1 233 ? 13.559 12.533 -0.205 1.00 96.12 233 CYS A CA 1
ATOM 1867 C C . CYS A 1 233 ? 14.480 11.500 0.461 1.00 96.12 233 CYS A C 1
ATOM 1869 O O . CYS A 1 233 ? 14.707 10.398 -0.050 1.00 96.12 233 CYS A O 1
ATOM 1871 N N . GLU A 1 234 ? 15.031 11.854 1.624 1.00 95.81 234 GLU A N 1
ATOM 1872 C CA . GLU A 1 234 ? 15.790 10.908 2.440 1.00 95.81 234 GLU A CA 1
ATOM 1873 C C . GLU A 1 234 ? 14.871 9.874 3.109 1.00 95.81 234 GLU A C 1
ATOM 1875 O O . GLU A 1 234 ? 13.718 10.149 3.446 1.00 95.81 234 GLU A O 1
ATOM 1880 N N . LYS A 1 235 ? 15.404 8.677 3.398 1.00 95.44 235 LYS A N 1
ATOM 1881 C CA . LYS A 1 235 ? 14.660 7.646 4.146 1.00 95.44 235 LYS A CA 1
ATOM 1882 C C . LYS A 1 235 ? 14.122 8.166 5.477 1.00 95.44 235 LYS A C 1
ATOM 1884 O O . LYS A 1 235 ? 12.987 7.862 5.823 1.00 95.44 235 LYS A O 1
ATOM 1889 N N . SER A 1 236 ? 14.930 8.935 6.208 1.00 96.25 236 SER A N 1
ATOM 1890 C CA . SER A 1 236 ? 14.583 9.562 7.492 1.00 96.25 236 SER A CA 1
ATOM 1891 C C . SER A 1 236 ? 13.299 10.393 7.395 1.00 96.25 236 SER A C 1
ATOM 1893 O O . SER A 1 236 ? 12.418 10.259 8.240 1.00 96.25 236 SER A O 1
ATOM 1895 N N . GLU A 1 237 ? 13.159 11.187 6.335 1.00 96.81 237 GLU A N 1
ATOM 1896 C CA . GLU A 1 237 ? 11.965 11.981 6.049 1.00 96.81 237 GLU A CA 1
ATOM 1897 C C . GLU A 1 237 ? 10.775 11.091 5.668 1.00 96.81 237 GLU A C 1
ATOM 1899 O O . GLU A 1 237 ? 9.675 11.259 6.200 1.00 96.81 237 GLU A O 1
ATOM 1904 N N . ALA A 1 238 ? 10.997 10.076 4.825 1.00 97.38 238 ALA A N 1
ATOM 1905 C CA . ALA A 1 238 ? 9.954 9.115 4.475 1.00 97.38 238 ALA A CA 1
ATOM 1906 C C . ALA A 1 238 ? 9.403 8.375 5.712 1.00 97.38 238 ALA A C 1
ATOM 1908 O O . ALA A 1 238 ? 8.190 8.184 5.829 1.00 97.38 238 ALA A O 1
ATOM 1909 N N . HIS A 1 239 ? 10.266 8.009 6.668 1.00 97.06 239 HIS A N 1
ATOM 1910 C CA . HIS A 1 239 ? 9.861 7.373 7.923 1.00 97.06 239 HIS A CA 1
ATOM 1911 C C . HIS A 1 239 ? 8.868 8.236 8.714 1.00 97.06 239 HIS A C 1
ATOM 1913 O O . HIS A 1 239 ? 7.879 7.701 9.212 1.00 97.06 239 HIS A O 1
ATOM 1919 N N . LEU A 1 240 ? 9.072 9.556 8.801 1.00 96.44 240 LEU A N 1
ATOM 1920 C CA . LEU A 1 240 ? 8.177 10.453 9.547 1.00 96.44 240 LEU A CA 1
ATOM 1921 C C . LEU A 1 240 ? 6.744 10.405 9.002 1.00 96.44 240 LEU A C 1
ATOM 1923 O O . LEU A 1 240 ? 5.790 10.216 9.760 1.00 96.44 240 LEU A O 1
ATOM 1927 N N . HIS A 1 241 ? 6.601 10.492 7.680 1.00 97.31 241 HIS A N 1
ATOM 1928 C CA . HIS A 1 241 ? 5.301 10.417 7.018 1.00 97.31 241 HIS A CA 1
ATOM 1929 C C . HIS A 1 241 ? 4.661 9.031 7.142 1.00 97.31 241 HIS A C 1
ATOM 1931 O O . HIS A 1 241 ? 3.463 8.917 7.404 1.00 97.31 241 HIS A O 1
ATOM 1937 N N . LEU A 1 242 ? 5.443 7.958 7.002 1.00 97.69 242 LEU A N 1
ATOM 1938 C CA . LEU A 1 242 ? 4.926 6.595 7.136 1.00 97.69 242 LEU A CA 1
ATOM 1939 C C . LEU A 1 242 ? 4.480 6.276 8.572 1.00 97.69 242 LEU A C 1
ATOM 1941 O O . LEU A 1 242 ? 3.468 5.597 8.750 1.00 97.69 242 LEU A O 1
ATOM 1945 N N . ILE A 1 243 ? 5.173 6.801 9.590 1.00 96.06 243 ILE A N 1
ATOM 1946 C CA . ILE A 1 243 ? 4.764 6.686 10.998 1.00 96.06 243 ILE A CA 1
ATOM 1947 C C . ILE A 1 243 ? 3.413 7.373 11.217 1.00 96.06 243 ILE A C 1
ATOM 1949 O O . ILE A 1 243 ? 2.533 6.784 11.846 1.00 96.06 243 ILE A O 1
ATOM 1953 N N . GLU A 1 244 ? 3.204 8.575 10.672 1.00 95.50 244 GLU A N 1
ATOM 1954 C CA . GLU A 1 244 ? 1.909 9.266 10.741 1.00 95.50 244 GLU A CA 1
ATOM 1955 C C . GLU A 1 244 ? 0.791 8.431 10.090 1.00 95.50 244 GLU A C 1
ATOM 1957 O O . GLU A 1 244 ? -0.250 8.182 10.705 1.00 95.50 244 GLU A O 1
ATOM 1962 N N . MET A 1 245 ? 1.020 7.936 8.869 1.00 96.75 245 MET A N 1
ATOM 1963 C CA . MET A 1 245 ? 0.053 7.111 8.134 1.00 96.75 245 MET A CA 1
ATOM 1964 C C . MET A 1 245 ? -0.270 5.801 8.874 1.00 96.75 245 MET A C 1
ATOM 1966 O O . MET A 1 245 ? -1.433 5.389 8.934 1.00 96.75 245 MET A O 1
ATOM 1970 N N . ASN A 1 246 ? 0.731 5.167 9.492 1.00 95.31 246 ASN A N 1
ATOM 1971 C CA . ASN A 1 246 ? 0.562 3.985 10.339 1.00 95.31 246 ASN A CA 1
ATOM 1972 C C . ASN A 1 246 ? -0.240 4.295 11.608 1.00 95.31 246 ASN A C 1
ATOM 1974 O O . ASN A 1 246 ? -1.165 3.560 11.963 1.00 95.31 246 ASN A O 1
ATOM 1978 N N . ASN A 1 247 ? 0.057 5.422 12.257 1.00 92.38 247 ASN A N 1
ATOM 1979 C CA . ASN A 1 247 ? -0.679 5.892 13.427 1.00 92.38 247 ASN A CA 1
ATOM 1980 C C . ASN A 1 247 ? -2.143 6.194 13.099 1.00 92.38 247 ASN A C 1
ATOM 1982 O O . ASN A 1 247 ? -2.977 6.097 13.990 1.00 92.38 247 ASN A O 1
ATOM 1986 N N . LYS A 1 248 ? -2.476 6.479 11.835 1.00 92.69 248 LYS A N 1
ATOM 1987 C CA . LYS A 1 248 ? -3.852 6.639 11.334 1.00 92.69 248 LYS A CA 1
ATOM 1988 C C . LYS A 1 248 ? -4.474 5.359 10.764 1.00 92.69 248 LYS A C 1
ATOM 1990 O O . LYS A 1 248 ? -5.571 5.409 10.214 1.00 92.69 248 LYS A O 1
ATOM 1995 N N . SER A 1 249 ? -3.802 4.212 10.904 1.00 93.00 249 SER A N 1
ATOM 1996 C CA . SER A 1 249 ? -4.244 2.901 10.396 1.00 93.00 249 SER A CA 1
ATOM 1997 C C . SER A 1 249 ? -4.492 2.854 8.880 1.00 93.00 249 SER A C 1
ATOM 1999 O O . SER A 1 249 ? -5.253 2.015 8.400 1.00 93.00 249 SER A O 1
ATOM 2001 N N . LEU A 1 250 ? -3.840 3.739 8.119 1.00 94.69 250 LEU A N 1
ATOM 2002 C CA . LEU A 1 250 ? -3.931 3.787 6.654 1.00 94.69 250 LEU A CA 1
ATOM 2003 C C . LEU A 1 250 ? -2.987 2.789 5.970 1.00 94.69 250 LEU A C 1
ATOM 2005 O O . LEU A 1 250 ? -3.222 2.375 4.838 1.00 94.69 250 LEU A O 1
ATOM 2009 N N . LEU A 1 251 ? -1.929 2.389 6.668 1.00 95.62 251 LEU A N 1
ATOM 2010 C CA . LEU A 1 251 ? -0.987 1.347 6.278 1.00 95.62 251 LEU A CA 1
ATOM 2011 C C . LEU A 1 251 ? -0.426 0.684 7.537 1.00 95.62 251 LEU A C 1
ATOM 2013 O O . LEU A 1 251 ? -0.596 1.201 8.642 1.00 95.62 251 LEU A O 1
ATOM 2017 N N . THR A 1 252 ? 0.255 -0.444 7.374 1.00 94.19 252 THR A N 1
ATOM 2018 C CA . THR A 1 252 ? 1.157 -0.973 8.403 1.00 94.19 252 THR A CA 1
ATOM 2019 C C . THR A 1 252 ? 2.588 -0.635 8.036 1.00 94.19 252 THR A C 1
ATOM 2021 O O . THR A 1 252 ? 2.962 -0.763 6.872 1.00 94.19 252 THR A O 1
ATOM 2024 N N . TYR A 1 253 ? 3.382 -0.247 9.022 1.00 94.94 253 TYR A N 1
ATOM 2025 C CA . TYR A 1 253 ? 4.766 0.172 8.846 1.00 94.94 253 TYR A CA 1
ATOM 2026 C C . TYR A 1 253 ? 5.689 -0.583 9.809 1.00 94.94 253 TYR A C 1
ATOM 2028 O O . TYR A 1 253 ? 5.340 -0.777 10.977 1.00 94.94 253 TYR A O 1
ATOM 2036 N N . ASP A 1 254 ? 6.862 -0.968 9.316 1.00 92.00 254 ASP A N 1
ATOM 2037 C CA . ASP A 1 254 ? 8.037 -1.347 10.102 1.00 92.00 254 ASP A CA 1
ATOM 2038 C C . ASP A 1 254 ? 9.271 -0.560 9.607 1.00 92.00 254 ASP A C 1
ATOM 2040 O O . ASP A 1 254 ? 9.149 0.294 8.733 1.00 92.00 254 ASP A O 1
ATOM 2044 N N . GLU A 1 255 ? 10.454 -0.784 10.186 1.00 89.56 255 GLU A N 1
ATOM 2045 C CA . GLU A 1 255 ? 11.674 -0.035 9.828 1.00 89.56 255 GLU A CA 1
ATOM 2046 C C . GLU A 1 255 ? 12.193 -0.315 8.406 1.00 89.56 255 GLU A C 1
ATOM 2048 O O . GLU A 1 255 ? 13.036 0.432 7.909 1.00 89.56 255 GLU A O 1
ATOM 2053 N N . GLU A 1 256 ? 11.700 -1.352 7.726 1.00 92.06 256 GLU A N 1
ATOM 2054 C CA . GLU A 1 256 ? 12.171 -1.756 6.398 1.00 92.06 256 GLU A CA 1
ATOM 2055 C C . GLU A 1 256 ? 11.139 -1.471 5.299 1.00 92.06 256 GLU A C 1
ATOM 2057 O O . GLU A 1 256 ? 11.503 -1.097 4.177 1.00 92.06 256 GLU A O 1
ATOM 2062 N N . LYS A 1 257 ? 9.845 -1.638 5.597 1.00 95.81 257 LYS A N 1
ATOM 2063 C CA . LYS A 1 257 ? 8.766 -1.597 4.606 1.00 95.81 257 LYS A CA 1
ATOM 2064 C C . LYS A 1 257 ? 7.437 -1.100 5.174 1.00 95.81 257 LYS A C 1
ATOM 2066 O O . LYS A 1 257 ? 7.174 -1.107 6.374 1.00 95.81 257 LYS A O 1
ATOM 2071 N N . CYS A 1 258 ? 6.540 -0.735 4.266 1.00 96.69 258 CYS A N 1
ATOM 2072 C CA . CYS A 1 258 ? 5.131 -0.522 4.565 1.00 96.69 258 CYS A CA 1
ATOM 2073 C C . CYS A 1 258 ? 4.230 -1.447 3.735 1.00 96.69 258 CYS A C 1
ATOM 2075 O O . CYS A 1 258 ? 4.619 -1.963 2.688 1.00 96.69 258 CYS A O 1
ATOM 2077 N N . VAL A 1 259 ? 3.013 -1.698 4.218 1.00 95.19 259 VAL A N 1
ATOM 2078 C CA . VAL A 1 259 ? 2.008 -2.521 3.533 1.00 95.19 259 VAL A CA 1
ATOM 2079 C C . VAL A 1 259 ? 0.664 -1.809 3.583 1.00 95.19 259 VAL A C 1
ATOM 2081 O O . VAL A 1 259 ? 0.190 -1.417 4.650 1.00 95.19 259 VAL A O 1
ATOM 2084 N N . LEU A 1 260 ? 0.043 -1.649 2.418 1.00 92.50 260 LEU A N 1
ATOM 2085 C CA . LEU A 1 260 ? -1.324 -1.157 2.289 1.00 92.50 260 LEU A CA 1
ATOM 2086 C C . LEU A 1 260 ? -2.289 -2.341 2.338 1.00 92.50 260 LEU A C 1
ATOM 2088 O O . LEU A 1 260 ? -2.095 -3.333 1.639 1.00 92.50 260 LEU A O 1
ATOM 2092 N N . HIS A 1 261 ? -3.356 -2.219 3.124 1.00 86.44 261 HIS A N 1
ATOM 2093 C CA . HIS A 1 261 ? -4.455 -3.182 3.079 1.00 86.44 261 HIS A CA 1
ATOM 2094 C C . HIS A 1 261 ? -5.134 -3.135 1.697 1.00 86.44 261 HIS A C 1
ATOM 2096 O O . HIS A 1 261 ? -5.245 -2.060 1.111 1.00 86.44 261 HIS A O 1
ATOM 2102 N N . ASP A 1 262 ? -5.662 -4.252 1.192 1.00 83.56 262 ASP A N 1
ATOM 2103 C CA . ASP A 1 262 ? -6.285 -4.319 -0.143 1.00 83.56 262 ASP A CA 1
ATOM 2104 C C . ASP A 1 262 ? -7.325 -3.224 -0.392 1.00 83.56 262 ASP A C 1
ATOM 2106 O O . ASP A 1 262 ? -7.270 -2.537 -1.405 1.00 83.56 262 ASP A O 1
ATOM 2110 N N . LEU A 1 263 ? -8.221 -3.014 0.574 1.00 84.19 263 LEU A N 1
ATOM 2111 C CA . LEU A 1 263 ? -9.205 -1.925 0.580 1.00 84.19 263 LEU A CA 1
ATOM 2112 C C . LEU A 1 263 ? -8.587 -0.521 0.427 1.00 84.19 263 LEU A C 1
ATOM 2114 O O . LEU A 1 263 ? -9.184 0.340 -0.216 1.00 84.19 263 LEU A O 1
ATOM 2118 N N . MET A 1 264 ? -7.396 -0.280 0.988 1.00 87.50 264 MET A N 1
ATOM 2119 C CA . MET A 1 264 ? -6.660 0.984 0.822 1.00 87.50 264 MET A CA 1
ATOM 2120 C C . MET A 1 264 ? -6.130 1.112 -0.597 1.00 87.50 264 MET A C 1
ATOM 2122 O O . MET A 1 264 ? -6.237 2.172 -1.210 1.00 87.50 264 MET A O 1
ATOM 2126 N N . VAL A 1 265 ? -5.588 0.018 -1.135 1.00 88.19 265 VAL A N 1
ATOM 2127 C CA . VAL A 1 265 ? -5.131 -0.012 -2.522 1.00 88.19 265 VAL A CA 1
ATOM 2128 C C . VAL A 1 265 ? -6.309 0.202 -3.468 1.00 88.19 265 VAL A C 1
ATOM 2130 O O . VAL A 1 265 ? -6.186 0.987 -4.400 1.00 88.19 265 VAL A O 1
ATOM 2133 N N . ASP A 1 266 ? -7.463 -0.417 -3.214 1.00 84.50 266 ASP A N 1
ATOM 2134 C CA . ASP A 1 266 ? -8.688 -0.213 -3.993 1.00 84.50 266 ASP A CA 1
ATOM 2135 C C . ASP A 1 266 ? -9.141 1.250 -3.949 1.00 84.50 266 ASP A C 1
ATOM 2137 O O . ASP A 1 266 ? -9.423 1.832 -4.996 1.00 84.50 266 ASP A O 1
ATOM 2141 N N . TYR A 1 267 ? -9.138 1.873 -2.767 1.00 85.81 267 TYR A N 1
ATOM 2142 C CA . TYR A 1 267 ? -9.452 3.294 -2.595 1.00 85.81 267 TYR A CA 1
ATOM 2143 C C . TYR A 1 267 ? -8.512 4.204 -3.399 1.00 85.81 267 TYR A C 1
ATOM 2145 O O . TYR A 1 267 ? -8.965 5.092 -4.126 1.00 85.81 267 TYR A O 1
ATOM 2153 N N . LEU A 1 268 ? -7.205 3.957 -3.315 1.00 87.44 268 LEU A N 1
ATOM 2154 C CA . LEU A 1 268 ? -6.183 4.720 -4.029 1.00 87.44 268 LEU A CA 1
ATOM 2155 C C . LEU A 1 268 ? -6.273 4.515 -5.550 1.00 87.44 268 LEU A C 1
ATOM 2157 O O . LEU A 1 268 ? -6.232 5.469 -6.331 1.00 87.44 268 LEU A O 1
ATOM 2161 N N . GLN A 1 269 ? -6.440 3.268 -5.987 1.00 79.94 269 GLN A N 1
ATOM 2162 C CA . GLN A 1 269 ? -6.442 2.889 -7.397 1.00 79.94 269 GLN A CA 1
ATOM 2163 C C . GLN A 1 269 ? -7.756 3.206 -8.104 1.00 79.94 269 GLN A C 1
ATOM 2165 O O . GLN A 1 269 ? -7.741 3.475 -9.305 1.00 79.94 269 GLN A O 1
ATOM 2170 N N . GLN A 1 270 ? -8.887 3.250 -7.400 1.00 76.88 270 GLN A N 1
ATOM 2171 C CA . GLN A 1 270 ? -10.158 3.669 -7.988 1.00 76.88 270 GLN A CA 1
ATOM 2172 C C . GLN A 1 270 ? -10.042 5.035 -8.671 1.00 76.88 270 GLN A C 1
ATOM 2174 O O . GLN A 1 270 ? -10.571 5.230 -9.766 1.00 76.88 270 GLN A O 1
ATOM 2179 N N . ARG A 1 271 ? -9.280 5.954 -8.070 1.00 67.19 271 ARG A N 1
ATOM 2180 C CA . ARG A 1 271 ? -8.991 7.268 -8.649 1.00 67.19 271 ARG A CA 1
ATOM 2181 C C . ARG A 1 271 ? -8.097 7.184 -9.884 1.00 67.19 271 ARG A C 1
ATOM 2183 O O . ARG A 1 271 ? -8.237 8.013 -10.769 1.00 67.19 271 ARG A O 1
ATOM 2190 N N . LEU A 1 272 ? -7.228 6.181 -10.008 1.00 67.88 272 LEU A N 1
ATOM 2191 C CA . LEU A 1 272 ? -6.392 5.985 -11.200 1.00 67.88 272 LEU A CA 1
ATOM 2192 C C . LEU A 1 272 ? -7.183 5.457 -12.406 1.00 67.88 272 LEU A C 1
ATOM 2194 O O . LEU A 1 272 ? -6.814 5.734 -13.545 1.00 67.88 272 LEU A O 1
ATOM 2198 N N . TYR A 1 273 ? -8.258 4.700 -12.171 1.00 63.56 273 TYR A N 1
ATOM 2199 C CA . TYR A 1 273 ? -8.972 3.973 -13.226 1.00 63.56 273 TYR A CA 1
ATOM 2200 C C . TYR A 1 273 ? -10.337 4.570 -13.610 1.00 63.56 273 TYR A C 1
ATOM 2202 O O . TYR A 1 273 ? -10.907 4.153 -14.617 1.00 63.56 273 TYR A O 1
ATOM 2210 N N . SER A 1 274 ? -10.866 5.550 -12.866 1.00 59.41 274 SER A N 1
ATOM 2211 C CA . SER A 1 274 ? -12.242 6.042 -13.051 1.00 59.41 274 SER A CA 1
ATOM 2212 C C . SER A 1 274 ? -12.481 6.994 -14.237 1.00 59.41 274 SER A C 1
ATOM 2214 O O . SER A 1 274 ? -13.639 7.191 -14.599 1.00 59.41 274 SER A O 1
ATOM 2216 N N . HIS A 1 275 ? -11.455 7.542 -14.906 1.00 51.12 275 HIS A N 1
ATOM 2217 C CA . HIS A 1 275 ? -11.637 8.432 -16.068 1.00 51.12 275 HIS A CA 1
ATOM 2218 C C . HIS A 1 275 ? -10.501 8.329 -17.105 1.00 51.12 275 HIS A C 1
ATOM 2220 O O . HIS A 1 275 ? -9.346 8.090 -16.760 1.00 51.12 275 HIS A O 1
ATOM 2226 N N . ASN A 1 276 ? -10.801 8.594 -18.387 1.00 51.69 276 ASN A N 1
ATOM 2227 C CA . ASN A 1 276 ? -9.805 8.656 -19.477 1.00 51.69 276 ASN A CA 1
ATOM 2228 C C . ASN A 1 276 ? -8.693 9.702 -19.237 1.00 51.69 276 ASN A C 1
ATOM 2230 O O . ASN A 1 276 ? -7.599 9.548 -19.769 1.00 51.69 276 ASN A O 1
ATOM 2234 N N . SER A 1 277 ? -8.945 10.727 -18.414 1.00 54.53 277 SER A N 1
ATOM 2235 C CA . SER A 1 277 ? -7.955 11.715 -17.955 1.00 54.53 277 SER A CA 1
ATOM 2236 C C . SER A 1 277 ? -6.903 11.142 -16.995 1.00 54.53 277 SER A C 1
ATOM 2238 O O . SER A 1 277 ? -5.867 11.763 -16.781 1.00 54.53 277 SER A O 1
ATOM 2240 N N . ASN A 1 278 ? -7.134 9.956 -16.420 1.00 61.75 278 ASN A N 1
ATOM 2241 C CA . ASN A 1 278 ? -6.287 9.403 -15.357 1.00 61.75 278 ASN A CA 1
ATOM 2242 C C . ASN A 1 278 ? -5.203 8.452 -15.885 1.00 61.75 278 ASN A C 1
ATOM 2244 O O . ASN A 1 278 ? -4.304 8.075 -15.133 1.00 61.75 278 ASN A O 1
ATOM 2248 N N . GLN A 1 279 ? -5.212 8.130 -17.188 1.00 72.06 279 GLN A N 1
ATOM 2249 C CA . GLN A 1 279 ? -4.054 7.500 -17.833 1.00 72.06 279 GLN A CA 1
ATOM 2250 C C . GLN A 1 279 ? -2.819 8.402 -17.737 1.00 72.06 279 GLN A C 1
ATOM 2252 O O . GLN A 1 279 ? -1.736 7.907 -17.431 1.00 72.06 279 GLN A O 1
ATOM 2257 N N . ASP A 1 280 ? -2.999 9.715 -17.911 1.00 82.44 280 ASP A N 1
ATOM 2258 C CA . ASP A 1 280 ? -1.918 10.691 -17.781 1.00 82.44 280 ASP A CA 1
ATOM 2259 C C . ASP A 1 280 ? -1.419 10.786 -16.337 1.00 82.44 280 ASP A C 1
ATOM 2261 O O . ASP A 1 280 ? -0.212 10.838 -16.122 1.00 82.44 280 ASP A O 1
ATOM 2265 N N . TYR A 1 281 ? -2.315 10.709 -15.345 1.00 86.25 281 TYR A N 1
ATOM 2266 C CA . TYR A 1 281 ? -1.922 10.722 -13.934 1.00 86.25 281 TYR A CA 1
ATOM 2267 C C . TYR A 1 281 ? -1.169 9.450 -13.520 1.00 86.25 281 TYR A C 1
ATOM 2269 O O . TYR A 1 281 ? -0.107 9.524 -12.904 1.00 86.25 281 TYR A O 1
ATOM 2277 N N . ARG A 1 282 ? -1.658 8.264 -13.911 1.00 89.88 282 ARG A N 1
ATOM 2278 C CA . ARG A 1 282 ? -0.941 7.002 -13.670 1.00 89.88 282 ARG A CA 1
ATOM 2279 C C . ARG A 1 282 ? 0.433 7.025 -14.338 1.00 89.88 282 ARG A C 1
ATOM 2281 O O . ARG A 1 282 ? 1.419 6.637 -13.712 1.00 89.88 282 ARG A O 1
ATOM 2288 N N . LYS A 1 283 ? 0.507 7.496 -15.585 1.00 92.38 283 LYS A N 1
ATOM 2289 C CA . LYS A 1 283 ? 1.766 7.670 -16.314 1.00 92.38 283 LYS A CA 1
ATOM 2290 C C . LYS A 1 283 ? 2.697 8.646 -15.594 1.00 92.38 283 LYS A C 1
ATOM 2292 O O . LYS A 1 283 ? 3.856 8.304 -15.381 1.00 92.38 283 LYS A O 1
ATOM 2297 N N . SER A 1 284 ? 2.204 9.813 -15.171 1.00 93.31 284 SER A N 1
ATOM 2298 C CA . SER A 1 284 ? 3.012 10.807 -14.455 1.00 93.31 284 SER A CA 1
ATOM 2299 C C . SER A 1 284 ? 3.518 10.278 -13.122 1.00 93.31 284 SER A C 1
ATOM 2301 O O . SER A 1 284 ? 4.662 10.520 -12.775 1.00 93.31 284 SER A O 1
ATOM 2303 N N . LEU A 1 285 ? 2.700 9.508 -12.406 1.00 94.62 285 LEU A N 1
ATOM 2304 C CA . LEU A 1 285 ? 3.070 8.951 -11.114 1.00 94.62 285 LEU A CA 1
ATOM 2305 C C . LEU A 1 285 ? 4.147 7.862 -11.248 1.00 94.62 285 LEU A C 1
ATOM 2307 O O . LEU A 1 285 ? 5.110 7.844 -10.489 1.00 94.62 285 LEU A O 1
ATOM 2311 N N . ASN A 1 286 ? 4.028 6.997 -12.262 1.00 96.44 286 ASN A N 1
ATOM 2312 C CA . ASN A 1 286 ? 5.084 6.036 -12.592 1.00 96.44 286 ASN A CA 1
ATOM 2313 C C . ASN A 1 286 ? 6.357 6.753 -13.056 1.00 96.44 286 ASN A C 1
ATOM 2315 O O . ASN A 1 286 ? 7.451 6.339 -12.693 1.00 96.44 286 ASN A O 1
ATOM 2319 N N . LYS A 1 287 ? 6.225 7.854 -13.805 1.00 96.88 287 LYS A N 1
ATOM 2320 C CA . LYS A 1 287 ? 7.364 8.692 -14.177 1.00 96.88 287 LYS A CA 1
ATOM 2321 C C . LYS A 1 287 ? 8.055 9.285 -12.945 1.00 96.88 287 LYS A C 1
ATOM 2323 O O . LYS A 1 287 ? 9.270 9.201 -12.878 1.00 96.88 287 LYS A O 1
ATOM 2328 N N . THR A 1 288 ? 7.308 9.806 -11.968 1.00 97.44 288 THR A N 1
ATOM 2329 C CA . THR A 1 288 ? 7.872 10.306 -10.702 1.00 97.44 288 THR A CA 1
ATOM 2330 C C . THR A 1 288 ? 8.684 9.230 -9.984 1.00 97.44 288 THR A C 1
ATOM 2332 O O . THR A 1 288 ? 9.803 9.507 -9.574 1.00 97.44 288 THR A O 1
ATOM 2335 N N . LEU A 1 289 ? 8.171 7.998 -9.898 1.00 97.88 289 LEU A N 1
ATOM 2336 C CA . LEU A 1 289 ? 8.909 6.889 -9.286 1.00 97.88 289 LEU A CA 1
ATOM 2337 C C . LEU A 1 289 ? 10.228 6.590 -10.019 1.00 97.88 289 LEU A C 1
ATOM 2339 O O . LEU A 1 289 ? 11.269 6.451 -9.385 1.00 97.88 289 LEU A O 1
ATOM 2343 N N . ILE A 1 290 ? 10.189 6.507 -11.353 1.00 97.94 290 ILE A N 1
ATOM 2344 C CA . ILE A 1 290 ? 11.379 6.240 -12.174 1.00 97.94 290 ILE A CA 1
ATOM 2345 C C . ILE A 1 290 ? 12.397 7.380 -12.082 1.00 97.94 290 ILE A C 1
ATOM 2347 O O . ILE A 1 290 ? 13.592 7.121 -11.961 1.00 97.94 290 ILE A O 1
ATOM 2351 N N . ASP A 1 291 ? 11.936 8.631 -12.121 1.00 97.06 291 ASP A N 1
ATOM 2352 C CA . ASP A 1 291 ? 12.790 9.809 -11.975 1.00 97.06 291 ASP A CA 1
ATOM 2353 C C . ASP A 1 291 ? 13.471 9.805 -10.592 1.00 97.06 291 ASP A C 1
ATOM 2355 O O . ASP A 1 291 ? 14.678 10.014 -10.513 1.00 97.06 291 ASP A O 1
ATOM 2359 N N . GLY A 1 292 ? 12.742 9.450 -9.532 1.00 97.12 292 GLY A N 1
ATOM 2360 C CA . GLY A 1 292 ? 13.289 9.299 -8.185 1.00 97.12 292 GLY A CA 1
ATOM 2361 C C . GLY A 1 292 ? 14.339 8.195 -8.057 1.00 97.12 292 GLY A C 1
ATOM 2362 O O . GLY A 1 292 ? 15.409 8.419 -7.495 1.00 97.12 292 GLY A O 1
ATOM 2363 N N . TYR A 1 293 ? 14.096 7.017 -8.643 1.00 97.31 293 TYR A N 1
ATOM 2364 C CA . TYR A 1 293 ? 15.117 5.965 -8.696 1.00 97.31 293 TYR A CA 1
ATOM 2365 C C . TYR A 1 293 ? 16.376 6.432 -9.428 1.00 97.31 293 TYR A C 1
ATOM 2367 O O . TYR A 1 293 ? 17.484 6.246 -8.928 1.00 97.31 293 TYR A O 1
ATOM 2375 N N . ARG A 1 294 ? 16.204 7.078 -10.587 1.00 96.00 294 ARG A N 1
ATOM 2376 C CA . ARG A 1 294 ? 17.307 7.620 -11.387 1.00 96.00 294 ARG A CA 1
ATOM 2377 C C . ARG A 1 294 ? 18.143 8.612 -10.583 1.00 96.00 294 ARG A C 1
ATOM 2379 O O . ARG A 1 294 ? 19.365 8.547 -10.662 1.00 96.00 294 ARG A O 1
ATOM 2386 N N . ASN A 1 295 ? 17.500 9.510 -9.835 1.00 95.44 295 ASN A N 1
ATOM 2387 C CA . ASN A 1 295 ? 18.177 10.496 -8.993 1.00 95.44 295 ASN A CA 1
ATOM 2388 C C . ASN A 1 295 ? 19.011 9.812 -7.906 1.00 95.44 295 ASN A C 1
ATOM 2390 O O . ASN A 1 295 ? 20.155 10.184 -7.683 1.00 95.44 295 ASN A O 1
ATOM 2394 N N . GLN A 1 296 ? 18.466 8.779 -7.264 1.00 94.12 296 GLN A N 1
ATOM 2395 C CA . GLN A 1 296 ? 19.159 8.081 -6.181 1.00 94.12 296 GLN A CA 1
ATOM 2396 C C . GLN A 1 296 ? 20.334 7.212 -6.646 1.00 94.12 296 GLN A C 1
ATOM 2398 O O . GLN A 1 296 ? 21.207 6.898 -5.839 1.00 94.12 296 GLN A O 1
ATOM 2403 N N . CYS A 1 297 ? 20.373 6.816 -7.921 1.00 93.75 297 CYS A N 1
ATOM 2404 C CA . CYS A 1 297 ? 21.477 6.043 -8.491 1.00 93.75 297 CYS A CA 1
ATOM 2405 C C . CYS A 1 297 ? 22.296 6.811 -9.543 1.00 93.75 297 CYS A C 1
ATOM 2407 O O . CYS A 1 297 ? 23.059 6.189 -10.278 1.00 93.75 297 CYS A O 1
ATOM 2409 N N . ASP A 1 298 ? 22.130 8.132 -9.675 1.00 93.00 298 ASP A N 1
ATOM 2410 C CA . ASP A 1 298 ? 22.772 8.963 -10.710 1.00 93.00 298 ASP A CA 1
ATOM 2411 C C . ASP A 1 298 ? 22.639 8.387 -12.139 1.00 93.00 298 ASP A C 1
ATOM 2413 O O . ASP A 1 298 ? 23.557 8.452 -12.963 1.00 93.00 298 ASP A O 1
ATOM 2417 N N . GLY A 1 299 ? 21.503 7.747 -12.431 1.00 91.69 299 GLY A N 1
ATOM 2418 C CA . GLY A 1 299 ? 21.241 7.055 -13.698 1.00 91.69 299 GLY A CA 1
ATOM 2419 C C . GLY A 1 299 ? 22.009 5.742 -13.912 1.00 91.69 299 GLY A C 1
ATOM 2420 O O . GLY A 1 299 ? 21.864 5.135 -14.971 1.00 91.69 299 GLY A O 1
ATOM 2421 N N . LYS A 1 300 ? 22.793 5.278 -12.932 1.00 95.00 300 LYS A N 1
ATOM 2422 C CA . LYS A 1 300 ? 23.455 3.964 -12.926 1.00 95.00 300 LYS A CA 1
ATOM 2423 C C . LYS A 1 300 ? 22.539 2.924 -12.281 1.00 95.00 300 LYS A C 1
ATOM 2425 O O . LYS A 1 300 ? 22.615 2.657 -11.086 1.00 95.00 300 LYS A O 1
ATOM 2430 N N . TRP A 1 301 ? 21.628 2.354 -13.062 1.00 95.62 301 TRP A N 1
ATOM 2431 C CA . TRP A 1 301 ? 20.555 1.487 -12.552 1.00 95.62 301 TRP A CA 1
ATOM 2432 C C . TRP A 1 301 ? 21.053 0.278 -11.754 1.00 95.62 301 TRP A C 1
ATOM 2434 O O . TRP A 1 301 ? 20.381 -0.166 -10.827 1.00 95.62 301 TRP A O 1
ATOM 2444 N N . ASN A 1 302 ? 22.236 -0.237 -12.086 1.00 94.44 302 ASN A N 1
ATOM 2445 C CA . ASN A 1 302 ? 22.889 -1.344 -11.392 1.00 94.44 302 ASN A CA 1
ATOM 2446 C C . ASN A 1 302 ? 23.427 -0.996 -9.990 1.00 94.44 302 ASN A C 1
ATOM 2448 O O . ASN A 1 302 ? 23.798 -1.903 -9.250 1.00 94.44 302 ASN A O 1
ATOM 2452 N N . THR A 1 303 ? 23.520 0.287 -9.619 1.00 94.81 303 THR A N 1
ATOM 2453 C CA . THR A 1 303 ? 24.027 0.702 -8.298 1.00 94.81 303 THR A CA 1
ATOM 2454 C C . THR A 1 303 ? 22.920 0.942 -7.278 1.00 94.81 303 THR A C 1
ATOM 2456 O O . THR A 1 303 ? 23.220 1.208 -6.115 1.00 94.81 303 THR A O 1
ATOM 2459 N N . PHE A 1 304 ? 21.650 0.876 -7.685 1.00 94.94 304 PHE A N 1
ATOM 2460 C CA . PHE A 1 304 ? 20.539 0.976 -6.746 1.00 94.94 304 PHE A CA 1
ATOM 2461 C C . PHE A 1 304 ? 20.504 -0.271 -5.842 1.00 94.94 304 PHE A C 1
ATOM 2463 O O . PHE A 1 304 ? 20.686 -1.389 -6.344 1.00 94.94 304 PHE A O 1
ATOM 2470 N N . PRO A 1 305 ? 20.300 -0.112 -4.519 1.00 92.31 305 PRO A N 1
ATOM 2471 C CA . PRO A 1 305 ? 20.308 -1.235 -3.589 1.00 92.31 305 PRO A CA 1
ATOM 2472 C C . PRO A 1 305 ? 19.187 -2.230 -3.899 1.00 92.31 305 PRO A C 1
ATOM 2474 O O . PRO A 1 305 ? 18.087 -1.845 -4.293 1.00 92.31 305 PRO A O 1
ATOM 2477 N N . ASP A 1 306 ? 19.450 -3.515 -3.664 1.00 92.56 306 ASP A N 1
ATOM 2478 C CA . ASP A 1 306 ? 18.390 -4.521 -3.663 1.00 92.56 306 ASP A CA 1
ATOM 2479 C C . ASP A 1 306 ? 17.492 -4.316 -2.438 1.00 92.56 306 ASP A C 1
ATOM 2481 O O . ASP A 1 306 ? 17.821 -4.711 -1.320 1.00 92.56 306 ASP A O 1
ATOM 2485 N N . ASP A 1 307 ? 16.367 -3.641 -2.653 1.00 92.69 307 ASP A N 1
ATOM 2486 C CA . ASP A 1 307 ? 15.323 -3.442 -1.655 1.00 92.69 307 ASP A CA 1
ATOM 2487 C C . ASP A 1 307 ? 14.194 -4.484 -1.772 1.00 92.69 307 ASP A C 1
ATOM 2489 O O . ASP A 1 307 ? 13.209 -4.412 -1.042 1.00 92.69 307 ASP A O 1
ATOM 2493 N N . GLY A 1 308 ? 14.318 -5.456 -2.686 1.00 92.94 308 GLY A N 1
ATOM 2494 C CA . GLY A 1 308 ? 13.300 -6.467 -2.972 1.00 92.94 308 GLY A CA 1
ATOM 2495 C C . GLY A 1 308 ? 12.131 -5.992 -3.847 1.00 92.94 308 GLY A C 1
ATOM 2496 O O . GLY A 1 308 ? 11.275 -6.806 -4.200 1.00 92.94 308 GLY A O 1
ATOM 2497 N N . TYR A 1 309 ? 12.073 -4.711 -4.234 1.00 96.19 309 TYR A N 1
ATOM 2498 C CA . TYR A 1 309 ? 11.019 -4.172 -5.102 1.00 96.19 309 TYR A CA 1
ATOM 2499 C C . TYR A 1 309 ? 11.556 -3.587 -6.408 1.00 96.19 309 TYR A C 1
ATOM 2501 O O . TYR A 1 309 ? 10.946 -3.810 -7.456 1.00 96.19 309 TYR A O 1
ATOM 2509 N N . PHE A 1 310 ? 12.680 -2.875 -6.371 1.00 96.56 310 PHE A N 1
ATOM 2510 C CA . PHE A 1 310 ? 13.247 -2.175 -7.520 1.00 96.56 310 PHE A CA 1
ATOM 2511 C C . PHE A 1 310 ? 13.516 -3.118 -8.704 1.00 96.56 310 PHE A C 1
ATOM 2513 O O . PHE A 1 310 ? 12.861 -2.996 -9.740 1.00 96.56 310 PHE A O 1
ATOM 2520 N N . TYR A 1 311 ? 14.402 -4.109 -8.558 1.00 95.75 311 TYR A N 1
ATOM 2521 C CA . TYR A 1 311 ? 14.783 -5.006 -9.664 1.00 95.75 311 TYR A CA 1
ATOM 2522 C C . TYR A 1 311 ? 13.615 -5.830 -10.241 1.00 95.75 311 TYR A C 1
ATOM 2524 O O . TYR A 1 311 ? 13.531 -5.957 -11.469 1.00 95.75 311 TYR A O 1
ATOM 2532 N N . PRO A 1 312 ? 12.676 -6.356 -9.428 1.00 94.12 312 PRO A N 1
ATOM 2533 C CA . PRO A 1 312 ? 11.517 -7.071 -9.964 1.00 94.12 312 PRO A CA 1
ATOM 2534 C C . PRO A 1 312 ? 10.474 -6.182 -10.661 1.00 94.12 312 PRO A C 1
ATOM 2536 O O . PRO A 1 312 ? 9.629 -6.706 -11.386 1.00 94.12 312 PRO A O 1
ATOM 2539 N N . ASN A 1 313 ? 10.468 -4.858 -10.433 1.00 96.00 313 ASN A N 1
ATOM 2540 C CA . ASN A 1 313 ? 9.378 -3.978 -10.887 1.00 96.00 313 ASN A CA 1
ATOM 2541 C C . ASN A 1 313 ? 9.813 -2.763 -11.722 1.00 96.00 313 ASN A C 1
ATOM 2543 O O . ASN A 1 313 ? 8.942 -2.058 -12.239 1.00 96.00 313 ASN A O 1
ATOM 2547 N N . LEU A 1 314 ? 11.114 -2.515 -11.892 1.00 96.38 314 LEU A N 1
ATOM 2548 C CA . LEU A 1 314 ? 11.638 -1.343 -12.599 1.00 96.38 314 LEU A CA 1
ATOM 2549 C C . LEU A 1 314 ? 11.072 -1.219 -14.021 1.00 96.38 314 LEU A C 1
ATOM 2551 O O . LEU A 1 314 ? 10.504 -0.185 -14.379 1.00 96.38 314 LEU A O 1
ATOM 2555 N N . ILE A 1 315 ? 11.162 -2.293 -14.811 1.00 97.25 315 ILE A N 1
ATOM 2556 C CA . ILE A 1 315 ? 10.682 -2.308 -16.199 1.00 97.25 315 ILE A CA 1
ATOM 2557 C C . ILE A 1 315 ? 9.169 -2.110 -16.259 1.00 97.25 315 ILE A C 1
ATOM 2559 O O . ILE A 1 315 ? 8.689 -1.289 -17.040 1.00 97.25 315 ILE A O 1
ATOM 2563 N N . TYR A 1 316 ? 8.413 -2.769 -15.379 1.00 96.62 316 TYR A N 1
ATOM 2564 C CA . TYR A 1 316 ? 6.964 -2.582 -15.274 1.00 96.62 316 TYR A CA 1
ATOM 2565 C C . TYR A 1 316 ? 6.580 -1.099 -15.112 1.00 96.62 316 TYR A C 1
ATOM 2567 O O . TYR A 1 316 ? 5.710 -0.601 -15.834 1.00 96.62 316 TYR A O 1
ATOM 2575 N N . HIS A 1 317 ? 7.244 -0.375 -14.207 1.00 97.12 317 HIS A N 1
ATOM 2576 C CA . HIS A 1 317 ? 6.976 1.047 -13.986 1.00 97.12 317 HIS A CA 1
ATOM 2577 C C . HIS A 1 317 ? 7.441 1.920 -15.159 1.00 97.12 317 HIS A C 1
ATOM 2579 O O . HIS A 1 317 ? 6.695 2.798 -15.604 1.00 97.12 317 HIS A O 1
ATOM 2585 N N . ALA A 1 318 ? 8.621 1.647 -15.721 1.00 97.06 318 ALA A N 1
ATOM 2586 C CA . ALA A 1 318 ? 9.171 2.393 -16.852 1.00 97.06 318 ALA A CA 1
ATOM 2587 C C . ALA A 1 318 ? 8.301 2.273 -18.120 1.00 97.06 318 ALA A C 1
ATOM 2589 O O . ALA A 1 318 ? 8.090 3.261 -18.832 1.00 97.06 318 ALA A O 1
ATOM 2590 N N . LEU A 1 319 ? 7.712 1.096 -18.363 1.00 96.88 319 LEU A N 1
ATOM 2591 C CA . LEU A 1 319 ? 6.762 0.869 -19.457 1.00 96.88 319 LEU A CA 1
ATOM 2592 C C . LEU A 1 319 ? 5.486 1.704 -19.292 1.00 96.88 319 LEU A C 1
ATOM 2594 O O . LEU A 1 319 ? 5.013 2.303 -20.259 1.00 96.88 319 LEU A O 1
ATOM 2598 N N . ILE A 1 320 ? 4.937 1.783 -18.075 1.00 95.00 320 ILE A N 1
ATOM 2599 C CA . ILE A 1 320 ? 3.740 2.591 -17.781 1.00 95.00 320 ILE A CA 1
ATOM 2600 C C . ILE A 1 320 ? 4.040 4.087 -17.896 1.00 95.00 320 ILE A C 1
ATOM 2602 O O . ILE A 1 320 ? 3.200 4.844 -18.387 1.00 95.00 320 ILE A O 1
ATOM 2606 N N . ALA A 1 321 ? 5.232 4.512 -17.472 1.00 95.31 321 ALA A N 1
ATOM 2607 C CA . ALA A 1 321 ? 5.703 5.884 -17.627 1.00 95.31 321 ALA A CA 1
ATOM 2608 C C . ALA A 1 321 ? 5.894 6.288 -19.105 1.00 95.31 321 ALA A C 1
ATOM 2610 O O . ALA A 1 321 ? 6.005 7.478 -19.398 1.00 95.31 321 ALA A O 1
ATOM 2611 N N . GLU A 1 322 ? 5.916 5.321 -20.035 1.00 94.50 322 GLU A N 1
ATOM 2612 C CA . GLU A 1 322 ? 6.296 5.485 -21.445 1.00 94.50 322 GLU A CA 1
ATOM 2613 C C . GLU A 1 322 ? 7.597 6.303 -21.599 1.00 94.50 322 GLU A C 1
ATOM 2615 O O . GLU A 1 322 ? 7.704 7.162 -22.482 1.00 94.50 322 GLU A O 1
ATOM 2620 N N . ASN A 1 323 ? 8.569 6.073 -20.706 1.00 88.88 323 ASN A N 1
ATOM 2621 C CA . ASN A 1 323 ? 9.844 6.786 -20.696 1.00 88.88 323 ASN A CA 1
ATOM 2622 C C . ASN A 1 323 ? 10.874 6.028 -21.544 1.00 88.88 323 ASN A C 1
ATOM 2624 O O . ASN A 1 323 ? 11.574 5.142 -21.060 1.00 88.88 323 ASN A O 1
ATOM 2628 N N . ASP A 1 324 ? 10.913 6.336 -22.843 1.00 92.06 324 ASP A N 1
ATOM 2629 C CA . ASP A 1 324 ? 11.727 5.578 -23.800 1.00 92.06 324 ASP A CA 1
ATOM 2630 C C . ASP A 1 324 ? 13.233 5.669 -23.520 1.00 92.06 324 ASP A C 1
ATOM 2632 O O . ASP A 1 324 ? 13.949 4.710 -23.798 1.00 92.06 324 ASP A O 1
ATOM 2636 N N . GLU A 1 325 ? 13.699 6.808 -23.002 1.00 92.94 325 GLU A N 1
ATOM 2637 C CA . GLU A 1 325 ? 15.117 7.047 -22.715 1.00 92.94 325 GLU A CA 1
ATOM 2638 C C . GLU A 1 325 ? 15.591 6.147 -21.575 1.00 92.94 325 GLU A C 1
ATOM 2640 O O . GLU A 1 325 ? 16.593 5.450 -21.725 1.00 92.94 325 GLU A O 1
ATOM 2645 N N . ASP A 1 326 ? 14.823 6.068 -20.486 1.00 94.56 326 ASP A N 1
ATOM 2646 C CA . ASP A 1 326 ? 15.146 5.166 -19.376 1.00 94.56 326 ASP A CA 1
ATOM 2647 C C . ASP A 1 326 ? 15.016 3.710 -19.770 1.00 94.56 326 ASP A C 1
ATOM 2649 O O . ASP A 1 326 ? 15.899 2.918 -19.469 1.00 94.56 326 ASP A O 1
ATOM 2653 N N . LEU A 1 327 ? 13.947 3.351 -20.485 1.00 95.94 327 LEU A N 1
ATOM 2654 C CA . LEU A 1 327 ? 13.768 1.983 -20.960 1.00 95.94 327 LEU A CA 1
ATOM 2655 C C . LEU A 1 327 ? 14.951 1.537 -21.820 1.00 95.94 327 LEU A C 1
ATOM 2657 O O . LEU A 1 327 ? 15.444 0.429 -21.646 1.00 95.94 327 LEU A O 1
ATOM 2661 N N . GLN A 1 328 ? 15.417 2.389 -22.734 1.00 94.88 328 GLN A N 1
ATOM 2662 C CA . GLN A 1 328 ? 16.588 2.084 -23.548 1.00 94.88 328 GLN A CA 1
ATOM 2663 C C . GLN A 1 328 ? 17.862 2.013 -22.696 1.00 94.88 328 GLN A C 1
ATOM 2665 O O . GLN A 1 328 ? 18.663 1.103 -22.895 1.00 94.88 328 GLN A O 1
ATOM 2670 N N . SER A 1 329 ? 18.039 2.939 -21.752 1.00 95.69 329 SER A N 1
ATOM 2671 C CA . SER A 1 329 ? 19.175 2.962 -20.825 1.00 95.69 329 SER A CA 1
ATOM 2672 C C . SER A 1 329 ? 19.262 1.662 -20.014 1.00 95.69 329 SER A C 1
ATOM 2674 O O . SER A 1 329 ? 20.265 0.961 -20.093 1.00 95.69 329 SER A O 1
ATOM 2676 N N . ILE A 1 330 ? 18.172 1.257 -19.356 1.00 96.12 330 ILE A N 1
ATOM 2677 C CA . ILE A 1 330 ? 18.099 0.027 -18.554 1.00 96.12 330 ILE A CA 1
ATOM 2678 C C . ILE A 1 330 ? 18.303 -1.216 -19.433 1.00 96.12 330 ILE A C 1
ATOM 2680 O O . ILE A 1 330 ? 19.103 -2.089 -19.114 1.00 96.12 330 ILE A O 1
ATOM 2684 N N . MET A 1 331 ? 17.620 -1.295 -20.582 1.00 95.06 331 MET A N 1
ATOM 2685 C CA . MET A 1 331 ? 17.677 -2.469 -21.468 1.00 95.06 331 MET A CA 1
ATOM 2686 C C . MET A 1 331 ? 18.983 -2.592 -22.263 1.00 95.06 331 MET A C 1
ATOM 2688 O O . MET A 1 331 ? 19.141 -3.536 -23.036 1.00 95.06 331 MET A O 1
ATOM 2692 N N . THR A 1 332 ? 19.915 -1.655 -22.097 1.00 94.50 332 THR A N 1
ATOM 2693 C CA . THR A 1 332 ? 21.276 -1.746 -22.647 1.00 94.50 332 THR A CA 1
ATOM 2694 C C . THR A 1 332 ? 22.351 -1.815 -21.560 1.00 94.50 332 THR A C 1
ATOM 2696 O O . THR A 1 332 ? 23.533 -1.929 -21.883 1.00 94.50 332 THR A O 1
ATOM 2699 N N . ASP A 1 333 ? 21.952 -1.818 -20.286 1.00 96.25 333 ASP A N 1
ATOM 2700 C CA . ASP A 1 333 ? 22.834 -1.954 -19.131 1.00 96.25 333 ASP A CA 1
ATOM 2701 C C . ASP A 1 333 ? 23.029 -3.440 -18.777 1.00 96.25 333 ASP A C 1
ATOM 2703 O O . ASP A 1 333 ? 22.210 -4.077 -18.108 1.00 96.25 333 ASP A O 1
ATOM 2707 N N . PHE A 1 334 ? 24.141 -4.013 -19.246 1.00 96.62 334 PHE A N 1
ATOM 2708 C CA . PHE A 1 334 ? 24.497 -5.406 -18.962 1.00 96.62 334 PHE A CA 1
ATOM 2709 C C . PHE A 1 334 ? 24.797 -5.661 -17.481 1.00 96.62 334 PHE A C 1
ATOM 2711 O O . PHE A 1 334 ? 24.566 -6.776 -17.005 1.00 96.62 334 PHE A O 1
ATOM 2718 N N . ASP A 1 335 ? 25.285 -4.656 -16.749 1.00 96.88 335 ASP A N 1
ATOM 2719 C CA . ASP A 1 335 ? 25.551 -4.800 -15.322 1.00 96.88 335 ASP A CA 1
ATOM 2720 C C . ASP A 1 335 ? 24.231 -4.886 -14.556 1.00 96.88 335 ASP A C 1
ATOM 2722 O O . ASP A 1 335 ? 24.090 -5.750 -13.690 1.00 96.88 335 ASP A O 1
ATOM 2726 N N . TRP A 1 336 ? 23.232 -4.072 -14.910 1.00 96.81 336 TRP A N 1
ATOM 2727 C CA . TRP A 1 336 ? 21.890 -4.175 -14.333 1.00 96.81 336 TRP A CA 1
ATOM 2728 C C . TRP A 1 336 ? 21.253 -5.537 -14.630 1.00 96.81 336 TRP A C 1
ATOM 2730 O O . TRP A 1 336 ? 20.745 -6.187 -13.715 1.00 96.81 336 TRP A O 1
ATOM 2740 N N . MET A 1 337 ? 21.332 -6.016 -15.879 1.00 96.94 337 MET A N 1
ATOM 2741 C CA . MET A 1 337 ? 20.794 -7.334 -16.252 1.00 96.94 337 MET A CA 1
ATOM 2742 C C . MET A 1 337 ? 21.433 -8.461 -15.440 1.00 96.94 337 MET A C 1
ATOM 2744 O O . MET A 1 337 ? 20.735 -9.362 -14.973 1.00 96.94 337 MET A O 1
ATOM 2748 N N . LYS A 1 338 ? 22.756 -8.404 -15.248 1.00 96.25 338 LYS A N 1
ATOM 2749 C CA . LYS A 1 338 ? 23.486 -9.373 -14.431 1.00 96.25 338 LYS A CA 1
ATOM 2750 C C . LYS A 1 338 ? 23.009 -9.345 -12.975 1.00 96.25 338 LYS A C 1
ATOM 2752 O O . LYS A 1 338 ? 22.652 -10.400 -12.455 1.00 96.25 338 LYS A O 1
ATOM 2757 N N . HIS A 1 339 ? 22.938 -8.165 -12.354 1.00 95.12 339 HIS A N 1
ATOM 2758 C CA . HIS A 1 339 ? 22.460 -8.021 -10.973 1.00 95.12 339 HIS A CA 1
ATOM 2759 C C . HIS A 1 339 ? 21.027 -8.534 -10.814 1.00 95.12 339 HIS A C 1
ATOM 2761 O O . HIS A 1 339 ? 20.737 -9.273 -9.877 1.00 95.12 339 HIS A O 1
ATOM 2767 N N . LYS A 1 340 ? 20.138 -8.222 -11.765 1.00 95.38 340 LYS A N 1
ATOM 2768 C CA . LYS A 1 340 ? 18.764 -8.727 -11.753 1.00 95.38 340 LYS A CA 1
ATOM 2769 C C . LYS A 1 340 ? 18.715 -10.258 -11.743 1.00 95.38 340 LYS A C 1
ATOM 2771 O O . LYS A 1 340 ? 18.001 -10.823 -10.924 1.00 95.38 340 LYS A O 1
ATOM 2776 N N . ILE A 1 341 ? 19.476 -10.931 -12.613 1.00 95.81 341 ILE A N 1
ATOM 2777 C CA . ILE A 1 341 ? 19.520 -12.406 -12.665 1.00 95.81 341 ILE A CA 1
ATOM 2778 C C . ILE A 1 341 ? 20.029 -12.990 -11.339 1.00 95.81 341 ILE A C 1
ATOM 2780 O O . ILE A 1 341 ? 19.519 -14.015 -10.885 1.00 95.81 341 ILE A O 1
ATOM 2784 N N . GLU A 1 342 ? 21.027 -12.355 -10.721 1.00 94.62 342 GLU A N 1
ATOM 2785 C CA . GLU A 1 342 ? 21.583 -12.781 -9.433 1.00 94.62 342 GLU A CA 1
ATOM 2786 C C . GLU A 1 342 ? 20.559 -12.643 -8.291 1.00 94.62 342 GLU A C 1
ATOM 2788 O O . GLU A 1 342 ? 20.410 -13.574 -7.494 1.00 94.62 342 GLU A O 1
ATOM 2793 N N . ILE A 1 343 ? 19.808 -11.536 -8.254 1.00 92.31 343 ILE A N 1
ATOM 2794 C CA . ILE A 1 343 ? 18.750 -11.265 -7.264 1.00 92.31 343 ILE A CA 1
ATOM 2795 C C . ILE A 1 343 ? 17.570 -12.222 -7.443 1.00 92.31 343 ILE A C 1
ATOM 2797 O O . ILE A 1 343 ? 17.163 -12.906 -6.503 1.00 92.31 343 ILE A O 1
ATOM 2801 N N . ASP A 1 344 ? 17.061 -12.325 -8.670 1.00 91.62 344 ASP A N 1
ATOM 2802 C CA . ASP A 1 344 ? 15.921 -13.176 -9.012 1.00 91.62 344 ASP A CA 1
ATOM 2803 C C . ASP A 1 344 ? 16.281 -14.675 -8.939 1.00 91.62 344 ASP A C 1
ATOM 2805 O O . ASP A 1 344 ? 15.400 -15.536 -8.860 1.00 91.62 344 ASP A O 1
ATOM 2809 N N . ARG A 1 345 ? 17.583 -15.004 -8.966 1.00 93.38 345 ARG A N 1
ATOM 2810 C CA . ARG A 1 345 ? 18.148 -16.367 -9.029 1.00 93.38 345 ARG A CA 1
ATOM 2811 C C . ARG A 1 345 ? 17.641 -17.180 -10.222 1.00 93.38 345 ARG A C 1
ATOM 2813 O O . ARG A 1 345 ? 17.662 -18.412 -10.206 1.00 93.38 345 ARG A O 1
ATOM 2820 N N . THR A 1 346 ? 17.170 -16.495 -11.259 1.00 94.88 346 THR A N 1
ATOM 2821 C CA . THR A 1 346 ? 16.659 -17.080 -12.497 1.00 94.88 346 THR A CA 1
ATOM 2822 C C . THR A 1 346 ? 16.705 -16.056 -13.627 1.00 94.88 346 THR A C 1
ATOM 2824 O O . THR A 1 346 ? 16.489 -14.867 -13.414 1.00 94.88 346 THR A O 1
ATOM 2827 N N . ILE A 1 347 ? 16.943 -16.520 -14.855 1.00 96.06 347 ILE A N 1
ATOM 2828 C CA . ILE A 1 347 ? 16.884 -15.675 -16.059 1.00 96.06 347 ILE A CA 1
ATOM 2829 C C . ILE A 1 347 ? 15.443 -15.387 -16.510 1.00 96.06 347 ILE A C 1
ATOM 2831 O O . ILE A 1 347 ? 15.201 -14.445 -17.260 1.00 96.06 347 ILE A O 1
ATOM 2835 N N . TYR A 1 348 ? 14.479 -16.178 -16.033 1.00 96.56 348 TYR A N 1
ATOM 2836 C CA . TYR A 1 348 ? 13.087 -16.140 -16.483 1.00 96.56 348 TYR A CA 1
ATOM 2837 C C . TYR A 1 348 ? 12.440 -14.750 -16.360 1.00 96.56 348 TYR A C 1
ATOM 2839 O O . TYR A 1 348 ? 11.751 -14.299 -17.271 1.00 96.56 348 TYR A O 1
ATOM 2847 N N . TYR A 1 349 ? 12.680 -14.024 -15.266 1.00 95.75 349 TYR A N 1
ATOM 2848 C CA . TYR A 1 349 ? 12.061 -12.707 -15.085 1.00 95.75 349 TYR A CA 1
ATOM 2849 C C . TYR A 1 349 ? 12.686 -11.624 -15.971 1.00 95.75 349 TYR A C 1
ATOM 2851 O O . TYR A 1 349 ? 11.978 -10.717 -16.401 1.00 95.75 349 TYR A O 1
ATOM 2859 N N . LEU A 1 350 ? 13.973 -11.741 -16.318 1.00 97.06 350 LEU A N 1
ATOM 2860 C CA . LEU A 1 350 ? 14.588 -10.871 -17.324 1.00 97.06 350 LEU A CA 1
ATOM 2861 C C . LEU A 1 350 ? 14.015 -11.149 -18.724 1.00 97.06 350 LEU A C 1
ATOM 2863 O O . LEU A 1 350 ? 13.745 -10.213 -19.471 1.00 97.06 350 LEU A O 1
ATOM 2867 N N . GLU A 1 351 ? 13.795 -12.419 -19.078 1.00 97.50 351 GLU A N 1
ATOM 2868 C CA . GLU A 1 351 ? 13.119 -12.792 -20.331 1.00 97.50 351 GLU A CA 1
ATOM 2869 C C . GLU A 1 351 ? 11.714 -12.168 -20.423 1.00 97.50 351 GLU A C 1
ATOM 2871 O O . GLU A 1 351 ? 11.348 -11.613 -21.466 1.00 97.50 351 GLU A O 1
ATOM 2876 N N . CYS A 1 352 ? 10.945 -12.210 -19.328 1.00 97.31 352 CYS A N 1
ATOM 2877 C CA . CYS A 1 352 ? 9.630 -11.571 -19.248 1.00 97.31 352 CYS A CA 1
ATOM 2878 C C . CYS A 1 352 ? 9.726 -10.058 -19.506 1.00 97.31 352 CYS A C 1
ATOM 2880 O O . CYS A 1 352 ? 9.024 -9.537 -20.372 1.00 97.31 352 CYS A O 1
ATOM 2882 N N . ASP A 1 353 ? 10.644 -9.371 -18.822 1.00 97.19 353 ASP A N 1
ATOM 2883 C CA . ASP A 1 353 ? 10.851 -7.926 -18.964 1.00 97.19 353 ASP A CA 1
ATOM 2884 C C . ASP A 1 353 ? 11.254 -7.524 -20.398 1.00 97.19 353 ASP A C 1
ATOM 2886 O O . ASP A 1 353 ? 10.743 -6.545 -20.954 1.00 97.19 353 ASP A O 1
ATOM 2890 N N . LEU A 1 354 ? 12.141 -8.299 -21.035 1.00 96.56 354 LEU A N 1
ATOM 2891 C CA . LEU A 1 354 ? 12.544 -8.092 -22.431 1.00 96.56 354 LEU A CA 1
ATOM 2892 C C . LEU A 1 354 ? 11.366 -8.278 -23.394 1.00 96.56 354 LEU A C 1
ATOM 2894 O O . LEU A 1 354 ? 11.193 -7.491 -24.329 1.00 96.56 354 LEU A O 1
ATOM 2898 N N . THR A 1 355 ? 10.545 -9.302 -23.157 1.00 97.44 355 THR A N 1
ATOM 2899 C CA . THR A 1 355 ? 9.348 -9.584 -23.957 1.00 97.44 355 THR A CA 1
ATOM 2900 C C . THR A 1 355 ? 8.353 -8.429 -23.873 1.00 97.44 355 THR A C 1
ATOM 2902 O O . THR A 1 355 ? 7.912 -7.914 -24.908 1.00 97.44 355 THR A O 1
ATOM 2905 N N . ASP A 1 356 ? 8.076 -7.949 -22.659 1.00 96.69 356 ASP A N 1
ATOM 2906 C CA . ASP A 1 356 ? 7.179 -6.819 -22.418 1.00 96.69 356 ASP A CA 1
ATOM 2907 C C . ASP A 1 356 ? 7.679 -5.533 -23.098 1.00 96.69 356 ASP A C 1
ATOM 2909 O O . ASP A 1 356 ? 6.896 -4.800 -23.721 1.00 96.69 356 ASP A O 1
ATOM 2913 N N . TYR A 1 357 ? 8.990 -5.270 -23.056 1.00 97.12 357 TYR A N 1
ATOM 2914 C CA . TYR A 1 357 ? 9.587 -4.117 -23.731 1.00 97.12 357 TYR A CA 1
ATOM 2915 C C . TYR A 1 357 ? 9.514 -4.210 -25.260 1.00 97.12 357 TYR A C 1
ATOM 2917 O O . TYR A 1 357 ? 9.137 -3.237 -25.925 1.00 97.12 357 TYR A O 1
ATOM 2925 N N . ILE A 1 358 ? 9.797 -5.378 -25.841 1.00 96.06 358 ILE A N 1
ATOM 2926 C CA . ILE A 1 358 ? 9.660 -5.607 -27.286 1.00 96.06 358 ILE A CA 1
ATOM 2927 C C . ILE A 1 358 ? 8.213 -5.359 -27.733 1.00 96.06 358 ILE A C 1
ATOM 2929 O O . ILE A 1 358 ? 7.973 -4.687 -28.745 1.00 96.06 358 ILE A O 1
ATOM 2933 N N . ASP A 1 359 ? 7.235 -5.853 -26.980 1.00 96.50 359 ASP A N 1
ATOM 2934 C CA . ASP A 1 359 ? 5.822 -5.663 -27.297 1.00 96.50 359 ASP A CA 1
ATOM 2935 C C . ASP A 1 359 ? 5.371 -4.207 -27.143 1.00 96.50 359 ASP A C 1
ATOM 2937 O O . ASP A 1 359 ? 4.587 -3.705 -27.961 1.00 96.50 359 ASP A O 1
ATOM 2941 N N . TYR A 1 360 ? 5.911 -3.485 -26.161 1.00 95.62 360 TYR A N 1
ATOM 2942 C CA . TYR A 1 360 ? 5.747 -2.037 -26.054 1.00 95.62 360 TYR A CA 1
ATOM 2943 C C . TYR A 1 360 ? 6.270 -1.307 -27.303 1.00 95.62 360 TYR A C 1
ATOM 2945 O O . TYR A 1 360 ? 5.549 -0.484 -27.886 1.00 95.62 360 TYR A O 1
ATOM 2953 N N . LEU A 1 361 ? 7.473 -1.644 -27.783 1.00 94.75 361 LEU A N 1
ATOM 2954 C CA . LEU A 1 361 ? 8.060 -1.038 -28.984 1.00 94.75 361 LEU A CA 1
ATOM 2955 C C . LEU A 1 361 ? 7.220 -1.307 -30.243 1.00 94.75 361 LEU A C 1
ATOM 2957 O O . LEU A 1 361 ? 6.986 -0.380 -31.032 1.00 94.75 361 LEU A O 1
ATOM 2961 N N . LYS A 1 362 ? 6.702 -2.533 -30.414 1.00 94.81 362 LYS A N 1
ATOM 2962 C CA . LYS A 1 362 ? 5.782 -2.885 -31.515 1.00 94.81 362 LYS A CA 1
ATOM 2963 C C . LYS A 1 362 ? 4.515 -2.024 -31.477 1.00 94.81 362 LYS A C 1
ATOM 2965 O O . LYS A 1 362 ? 4.221 -1.317 -32.445 1.00 94.81 362 LYS A O 1
ATOM 2970 N N . LYS A 1 363 ? 3.819 -1.985 -30.331 1.00 92.94 363 LYS A N 1
ATOM 2971 C CA . LYS A 1 363 ? 2.595 -1.177 -30.136 1.00 92.94 363 LYS A CA 1
ATOM 2972 C C . LYS A 1 363 ? 2.846 0.305 -30.415 1.00 92.94 363 LYS A C 1
ATOM 2974 O O . LYS A 1 363 ? 2.024 0.992 -31.029 1.00 92.94 363 LYS A O 1
ATOM 2979 N N . ARG A 1 364 ? 3.994 0.829 -29.987 1.00 89.88 364 ARG A N 1
ATOM 2980 C CA . ARG A 1 364 ? 4.398 2.218 -30.231 1.00 89.88 364 ARG A CA 1
ATOM 2981 C C . ARG A 1 364 ? 4.615 2.503 -31.719 1.00 89.88 364 ARG A C 1
ATOM 2983 O O . ARG A 1 364 ? 4.170 3.552 -32.196 1.00 89.88 364 ARG A O 1
ATOM 2990 N N . LYS A 1 365 ? 5.265 1.599 -32.459 1.00 91.56 365 LYS A N 1
ATOM 2991 C CA . LYS A 1 365 ? 5.459 1.727 -33.913 1.00 91.56 365 LYS A CA 1
ATOM 2992 C C . LYS A 1 365 ? 4.115 1.808 -34.641 1.00 91.56 365 LYS A C 1
ATOM 2994 O O . LYS A 1 365 ? 3.888 2.765 -35.381 1.00 91.56 365 LYS A O 1
ATOM 2999 N N . GLU A 1 366 ? 3.184 0.912 -34.321 1.00 92.00 366 GLU A N 1
ATOM 3000 C CA . GLU A 1 366 ? 1.825 0.928 -34.877 1.00 92.00 366 GLU A CA 1
ATOM 3001 C C . GLU A 1 366 ? 1.079 2.237 -34.570 1.00 92.00 366 GLU A C 1
ATOM 3003 O O . GLU A 1 366 ? 0.438 2.825 -35.445 1.00 92.00 366 GLU A O 1
ATOM 3008 N N . ARG A 1 367 ? 1.172 2.748 -33.330 1.00 89.50 367 ARG A N 1
ATOM 3009 C CA . ARG A 1 367 ? 0.577 4.045 -32.948 1.00 89.50 367 ARG A CA 1
ATOM 3010 C C . ARG A 1 367 ? 1.162 5.196 -33.778 1.00 89.50 367 ARG A C 1
ATOM 3012 O O . ARG A 1 367 ? 0.409 6.069 -34.219 1.00 89.50 367 ARG A O 1
ATOM 3019 N N . LYS A 1 368 ? 2.482 5.212 -34.011 1.00 87.94 368 LYS A N 1
ATOM 3020 C CA . LYS A 1 368 ? 3.155 6.226 -34.848 1.00 87.94 368 LYS A CA 1
ATOM 3021 C C . LYS A 1 368 ? 2.694 6.148 -36.306 1.00 87.94 368 LYS A C 1
ATOM 3023 O O . LYS A 1 368 ? 2.413 7.189 -36.901 1.00 87.94 368 LYS A O 1
ATOM 3028 N N . GLU A 1 369 ? 2.563 4.951 -36.868 1.00 89.44 369 GLU A N 1
ATOM 3029 C CA . GLU A 1 369 ? 2.072 4.735 -38.236 1.00 89.44 369 GLU A CA 1
ATOM 3030 C C . GLU A 1 369 ? 0.608 5.171 -38.394 1.00 89.44 369 GLU A C 1
ATOM 3032 O O . GLU A 1 369 ? 0.295 5.950 -39.297 1.00 89.44 369 GLU A O 1
ATOM 3037 N N . LYS A 1 370 ? -0.269 4.804 -37.448 1.00 87.25 370 LYS A N 1
ATOM 3038 C CA . LYS A 1 370 ? -1.674 5.257 -37.408 1.00 87.25 370 LYS A CA 1
ATOM 3039 C C . LYS A 1 370 ? -1.790 6.785 -37.339 1.00 87.25 370 LYS A C 1
ATOM 3041 O O . LYS A 1 370 ? -2.608 7.375 -38.045 1.00 87.25 370 LYS A O 1
ATOM 3046 N N . ARG A 1 371 ? -0.962 7.453 -36.523 1.00 84.69 371 ARG A N 1
ATOM 3047 C CA . ARG A 1 371 ? -0.922 8.928 -36.433 1.00 84.69 371 ARG A CA 1
ATOM 3048 C C . ARG A 1 371 ? -0.461 9.571 -37.746 1.00 84.69 371 ARG A C 1
ATOM 3050 O O . ARG A 1 371 ? -1.065 10.553 -38.178 1.00 84.69 371 ARG A O 1
ATOM 3057 N N . LYS A 1 372 ? 0.557 9.007 -38.410 1.00 83.31 372 LYS A N 1
ATOM 3058 C CA . LYS A 1 372 ? 1.020 9.464 -39.735 1.00 83.31 372 LYS A CA 1
ATOM 3059 C C . LYS A 1 372 ? -0.064 9.294 -40.807 1.00 83.31 372 LYS A C 1
ATOM 3061 O O . LYS A 1 372 ? -0.271 10.218 -41.589 1.00 83.31 372 LYS A O 1
ATOM 3066 N N . GLY A 1 373 ? -0.782 8.168 -40.810 1.00 79.62 373 GLY A N 1
ATOM 3067 C CA . GLY A 1 373 ? -1.913 7.918 -41.712 1.00 79.62 373 GLY A CA 1
ATOM 3068 C C . GLY A 1 373 ? -3.046 8.932 -41.533 1.00 79.62 373 GLY A C 1
ATOM 3069 O O . GLY A 1 373 ? -3.434 9.590 -42.492 1.00 79.62 373 GLY A O 1
ATOM 3070 N N . LYS A 1 374 ? -3.494 9.164 -40.288 1.00 78.19 374 LYS A N 1
ATOM 3071 C CA . LYS A 1 374 ? -4.531 10.170 -39.980 1.00 78.19 374 LYS A CA 1
ATOM 3072 C C . LYS A 1 374 ? -4.131 11.595 -40.381 1.00 78.19 374 LYS A C 1
ATOM 3074 O O . LYS A 1 374 ? -4.983 12.361 -40.822 1.00 78.19 374 LYS A O 1
ATOM 3079 N N . LYS A 1 375 ? -2.851 11.965 -40.235 1.00 75.44 375 LYS A N 1
ATOM 3080 C CA . LYS A 1 375 ? -2.345 13.282 -40.663 1.00 75.44 375 LYS A CA 1
ATOM 3081 C C . LYS A 1 375 ? -2.363 13.429 -42.190 1.00 75.44 375 LYS A C 1
ATOM 3083 O O . LYS A 1 375 ? -2.752 14.481 -42.682 1.00 75.44 375 LYS A O 1
ATOM 3088 N N . LYS A 1 376 ? -1.995 12.378 -42.934 1.00 73.56 376 LYS A N 1
ATOM 3089 C CA . LYS A 1 376 ? -2.079 12.364 -44.405 1.00 73.56 376 LYS A CA 1
ATOM 3090 C C . LYS A 1 376 ? -3.524 12.478 -44.901 1.00 73.56 376 LYS A C 1
ATOM 3092 O O . LYS A 1 376 ? -3.768 13.240 -45.827 1.00 73.56 376 LYS A O 1
ATOM 3097 N N . GLU A 1 377 ? -4.463 11.787 -44.258 1.00 71.00 377 GLU A N 1
ATOM 3098 C CA . GLU A 1 377 ? -5.886 11.839 -44.622 1.00 71.00 377 GLU A CA 1
ATOM 3099 C C . GLU A 1 377 ? -6.500 13.223 -44.369 1.00 71.00 377 GLU A C 1
ATOM 3101 O O . GLU A 1 377 ? -7.148 13.786 -45.245 1.00 71.00 377 GLU A O 1
ATOM 3106 N N . ARG A 1 378 ? -6.209 13.836 -43.212 1.00 72.00 378 ARG A N 1
ATOM 3107 C CA . ARG A 1 378 ? -6.631 15.218 -42.918 1.00 72.00 378 ARG A CA 1
ATOM 3108 C C . ARG A 1 378 ? -6.093 16.221 -43.938 1.00 72.00 378 ARG A C 1
ATOM 3110 O O . ARG A 1 378 ? -6.836 17.093 -44.365 1.00 72.00 378 ARG A O 1
ATOM 3117 N N . ASN A 1 379 ? -4.836 16.080 -44.355 1.00 70.00 379 ASN A N 1
ATOM 3118 C CA . ASN A 1 379 ? -4.246 16.976 -45.349 1.00 70.00 379 ASN A CA 1
ATOM 3119 C C . ASN A 1 379 ? -4.873 16.808 -46.745 1.00 70.00 379 ASN A C 1
ATOM 3121 O O . ASN A 1 379 ? -4.989 17.795 -47.460 1.00 70.00 379 ASN A O 1
ATOM 3125 N N . LYS A 1 380 ? -5.308 15.596 -47.120 1.00 69.25 380 LYS A N 1
ATOM 3126 C CA . LYS A 1 380 ? -6.037 15.361 -48.379 1.00 69.25 380 LYS A CA 1
ATOM 3127 C C . LYS A 1 380 ? -7.438 15.970 -48.374 1.00 69.25 380 LYS A C 1
ATOM 3129 O O . LYS A 1 380 ? -7.850 16.509 -49.390 1.00 69.25 380 LYS A O 1
ATOM 3134 N N . ILE A 1 381 ? -8.148 15.905 -47.245 1.00 69.81 381 ILE A N 1
ATOM 3135 C CA . ILE A 1 381 ? -9.485 16.505 -47.106 1.00 69.81 381 ILE A CA 1
ATOM 3136 C C . ILE A 1 381 ? -9.405 18.031 -47.232 1.00 69.81 381 ILE A C 1
ATOM 3138 O O . ILE A 1 381 ? -10.213 18.612 -47.938 1.00 69.81 381 ILE A O 1
ATOM 3142 N N . VAL A 1 382 ? -8.398 18.666 -46.620 1.00 64.00 382 VAL A N 1
ATOM 3143 C CA . VAL A 1 382 ? -8.191 20.126 -46.708 1.00 64.00 382 VAL A CA 1
ATOM 3144 C C . VAL A 1 382 ? -7.820 20.578 -48.129 1.00 64.00 382 VAL A C 1
ATOM 3146 O O . VAL A 1 382 ? -8.209 21.663 -48.530 1.00 64.00 382 VAL A O 1
ATOM 3149 N N . GLN A 1 383 ? -7.117 19.748 -48.907 1.00 58.16 383 GLN A N 1
ATOM 3150 C CA . GLN A 1 383 ? -6.755 20.043 -50.304 1.00 58.16 383 GLN A CA 1
ATOM 3151 C C . GLN A 1 383 ? -7.861 19.725 -51.329 1.00 58.16 383 GLN A C 1
ATOM 3153 O O . GLN A 1 383 ? -7.701 20.050 -52.499 1.00 58.16 383 GLN A O 1
ATOM 3158 N N . GLY A 1 384 ? -8.944 19.053 -50.924 1.00 53.94 384 GLY A N 1
ATOM 3159 C CA . GLY A 1 384 ? -10.075 18.693 -51.793 1.00 53.94 384 GLY A CA 1
ATOM 3160 C C . GLY A 1 384 ? -11.319 19.565 -51.605 1.00 53.94 384 GLY A C 1
ATOM 3161 O O . GLY A 1 384 ? -12.371 19.232 -52.145 1.00 53.94 384 GLY A O 1
ATOM 3162 N N . SER A 1 385 ? -11.217 20.625 -50.802 1.00 51.03 385 SER A N 1
ATOM 3163 C CA . SER A 1 385 ? -12.300 21.564 -50.479 1.00 51.03 385 SER A CA 1
ATOM 3164 C C . SER A 1 385 ? -12.041 23.000 -50.966 1.00 51.03 385 SER A C 1
ATOM 3166 O O . SER A 1 385 ? -12.753 23.903 -50.532 1.00 51.03 385 SER A O 1
ATOM 3168 N N . ASP A 1 386 ? -11.056 23.180 -51.853 1.00 44.50 386 ASP A N 1
ATOM 3169 C CA . ASP A 1 386 ? -10.806 24.414 -52.617 1.00 44.50 386 ASP A CA 1
ATOM 3170 C C . ASP A 1 386 ? -11.371 24.307 -54.041 1.00 44.50 386 ASP A C 1
ATOM 3172 O O . ASP A 1 386 ? -11.199 23.230 -54.666 1.00 44.50 386 ASP A O 1
#

Radius of gyration: 27.96 Å; chains: 1; bounding box: 50×79×88 Å

pLDDT: mean 80.16, std 20.55, range [26.48, 98.19]

Foldseek 3Di:
DVVVVVVVVVVVVVVVVVVVVVVVVPPPDDDDDDDDDDDDDDDDDPVVVVVVVVVLVVQQPDEAEAEEDEDPCVVVVCVSRPHYDYDYPDDDPVPPDPDDDDDDDQADDPLRLLLLLLVLLDPDPPPVSSVVSSVVLSPQPLSVLQCVLLVRGSLLSLLVSLLNDDDSVSSNVLSVQSVVQFPDPDLPPDPGRCLSSLVVSLVSAPCSPLLLLCLLDDQDWAFLLLSCLLVLHDSVVSVVRVVSCVSSSQWPDDSTTIGGDPVSNSSSCCQCPVDPVNLVVSLVSLVSSLVSCCVVCVNLNLPRDPSVGCLLCVLVSCLSVVPVVSNVSCVPDPSSLVSSCVVVVHNVSVVVSVVSVVVSVVVVVVVVVVVVVVVVVVVVVVVVPD